Protein AF-0000000069084127 (afdb_homodimer)

Foldseek 3Di:
DPPPPPPPPPPPPPPPVAFAFPLVLCVVVVLVVLNVLCVLLVNVCVRRDQFQKEFAGEHPQQLVPDDPVVNVVLNVDSVQSNLQRQLRMARDADFPVNDDAQDWGQTSNNQFTWGKHWAWADLDPPTDGTFIDTLQWTQPDTFSDHSRYGYTYTHHRCPDGAAQFAPLVVLVVDPQNPLVNLLCVLLVCVVVRRVDALKEFAGEGPQQVVPDPPPPSVVSSVDNVSSNLQRQQRIFGGAQWPVNQEFPDLPDWPSGWHWTATSSGDIWTWTADPVGFIAIPVPKTFDATRRHYNRYTYTYIHHRDRDDPDD/DPPPPPPPPPPPPPPPVAFAFPLVLCVVVVLVVLNVLCVLLVNVCVRRDQFQKEFAGEHPQQLVPDDPVVNVVLNVDSVQSNLQRQLRMARDADFPVNDDAQDWGQTSNNQFTWGKHWAWADLDPPTDGTFIDTLQWTQPDTFSDHSRYGYTYTHHRCPDGAAQFAPLVVLVVDPQNPLVNLLCVLLVCVVVRRVDALKEFAGEGPVQVVPDPPPPSVVSSVDNVSSNLQRQQRIFGGAQWPVNQEFPDQVDWPSGWHWTATSSGDIWTWHADPVGFIAIPVPKTFDATRRHYNRYTYTYIHHRDRDDPDD

Sequence (622 aa):
MRWVYAIFALVFSAASAQQGTIVDVAKRLGATTLLQLVEDAGLTNVLSSKGPFTVFAPTNDAFAALPADIIQKLKSDKKLLTSVLLAHVVNKTTSSKKFKDDELLASMNTDAKIRINIYLPRYVRPIPPPTVTANGCKVSMADQVATNGVVHVISKVMYPLPLKDNVVEVVHNTSSLSTLYKAIMATGVSDIIADGGPFTLLAPPDDAFSKLPPGTLDSILKNKTAAERVVTYHLIGGSKYKEALLPYNTSHPGIHDTFLPTLEGGQLVFSVETDGSLVIGRKYKVVKTDLTVGNGVIHTLDSVMIPPPFPMRWVYAIFALVFSAASAQQGTIVDVAKRLGATTLLQLVEDAGLTNVLSSKGPFTVFAPTNDAFAALPADIIQKLKSDKKLLTSVLLAHVVNKTTSSKKFKDDELLASMNTDAKIRINIYLPRYVRPIPPPTVTANGCKVSMADQVATNGVVHVISKVMYPLPLKDNVVEVVHNTSSLSTLYKAIMATGVSDIIADGGPFTLLAPPDDAFSKLPPGTLDSILKNKTAAERVVTYHLIGGSKYKEALLPYNTSHPGIHDTFLPTLEGGQLVFSVETDGSLVIGRKYKVVKTDLTVGNGVIHTLDSVMIPPPFP

Radius of gyration: 27.73 Å; Cα contacts (8 Å, |Δi|>4): 1293; chains: 2; bounding box: 60×66×121 Å

InterPro domains:
  IPR000782 FAS1 domain [PF02469] (31-160)
  IPR000782 FAS1 domain [PF02469] (176-307)
  IPR000782 FAS1 domain [PS50213] (18-158)
  IPR000782 FAS1 domain [PS50213] (164-305)
  IPR000782 FAS1 domain [SM00554] (54-161)
  IPR000782 FAS1 domain [SM00554] (200-308)
  IPR036378 FAS1 domain superfamily [G3DSA:2.30.180.10] (11-160)
  IPR036378 FAS1 domain superfamily [G3DSA:2.30.180.10] (162-308)
  IPR036378 FAS1 domain superfamily [SSF82153] (17-161)
  IPR036378 FAS1 domain superfamily [SSF82153] (163-308)
  IPR050904 Cell adhesion and biosynthesis-related protein [PTHR10900] (14-309)

pLDDT: mean 88.59, std 15.81, range [26.67, 98.75]

Solvent-accessible surface area (backbone atoms only — not comparable to full-atom values): 32919 Å² total; per-residue (Å²): 136,85,80,77,80,79,79,76,76,76,75,74,72,71,74,70,75,75,54,41,37,47,58,50,46,37,57,75,70,56,24,56,58,53,53,52,50,33,50,74,48,68,42,52,65,66,55,62,40,74,65,42,24,20,34,53,41,35,36,48,65,18,60,68,68,47,55,68,69,55,53,51,46,42,72,71,32,51,70,57,34,39,46,48,56,29,42,32,26,25,82,40,66,68,51,72,88,70,62,45,65,70,36,73,41,66,21,66,23,84,73,22,60,37,36,26,36,64,39,68,68,53,60,48,83,78,69,61,81,60,50,41,24,49,60,56,21,43,51,75,41,70,63,44,64,22,66,22,27,33,33,30,32,18,61,34,57,73,66,77,73,40,41,70,46,26,62,56,55,47,32,63,73,32,79,58,22,49,57,48,37,54,32,40,59,35,32,74,46,45,62,58,59,42,76,35,67,39,25,19,36,54,41,30,34,42,71,20,60,68,70,47,60,89,61,49,64,59,52,28,56,74,28,41,69,50,14,36,41,36,51,25,52,29,27,26,77,39,64,61,30,57,73,63,44,45,32,84,48,71,87,46,73,78,76,29,47,26,74,46,57,22,44,37,51,54,73,43,38,22,39,60,45,96,87,64,46,44,23,39,69,86,71,37,42,56,74,44,69,53,43,44,33,50,30,25,26,38,28,31,32,63,41,68,69,74,67,76,78,78,131,135,84,78,76,77,77,77,75,75,75,74,72,70,72,72,69,76,73,54,42,36,47,59,50,45,37,57,74,69,56,23,55,57,51,53,52,51,33,51,75,48,67,41,53,65,66,55,62,39,73,66,42,24,21,33,54,40,34,36,49,65,18,60,68,68,48,55,67,70,56,51,50,46,42,72,71,31,52,69,57,35,37,45,48,56,30,43,32,26,25,82,40,66,68,52,72,88,69,61,46,65,70,35,73,40,65,21,66,22,86,74,23,60,37,38,28,37,63,40,68,69,53,59,48,81,76,69,64,81,59,50,41,25,49,60,57,22,42,51,76,42,71,62,44,66,22,67,21,26,31,34,29,33,18,61,34,57,74,66,76,73,41,42,71,48,26,62,54,55,49,33,64,72,31,78,58,22,49,56,47,36,52,32,39,60,35,32,74,46,47,63,57,58,44,75,36,66,37,26,20,36,54,42,32,33,42,71,20,58,69,69,47,60,90,62,49,64,58,52,28,55,73,27,41,68,51,16,35,40,36,51,26,52,29,26,26,76,39,63,62,31,57,73,65,44,44,32,84,47,71,87,46,73,78,77,29,47,26,75,46,56,21,44,37,51,54,74,43,40,22,39,60,46,95,89,65,46,44,22,39,69,85,70,37,40,56,74,44,69,53,44,44,31,48,31,25,28,38,28,32,31,62,40,66,66,76,68,76,77,80,132

Secondary structure (DSSP, 8-state):
---------------------HHHHHHHTT-HHHHHHHHHHT-HHHHHSS--EEEEEE-HHHHHTS-HHHHHHHHH-HHHHHHHHHTTEESS---GGG--TTEEEEBSSTT-EEEEEEEPPSS-SSPPPPEEEETTEEEEEEEEEETTEEEEEESS---SPPPSS-HHHHHHH-GGGHHHHHHHHHHT-HHHHHHS--EEEEE--HHHHHTSPTTHHHHHHH-HHHHHHHHHHTEEES---HHHHS-S-TTSTTTTPEEEEBSSSPEEEEEE-TTS-EEETTTEEEEEEEEEETTEEEEEESS--PPPPP-/---------------------HHHHHHHTT-HHHHHHHHHHT-HHHHHSS--EEEEEE-HHHHHTS-HHHHHHHHH-HHHHHHHHHTTEESS---GGG--TTEEEEBSSTT-EEEEEEEPPSS-SSPPPPEEEETTEEEEEEEEEETTEEEEEESS---SPPPSS-HHHHHHH-GGGHHHHHHHHHHT-HHHHHHS--EEEEE--HHHHHTSPTTHHHHHHH-HHHHHHHHHHTEEES---HHHHS-S-TTSTTTTPEEEEBSSSPEEEEEE-TTS-EEETTTEEEEEEEEEETTEEEEEESS--PPPPP-

Structure (mmCIF, N/CA/C/O backbone):
data_AF-0000000069084127-model_v1
#
loop_
_entity.id
_entity.type
_entity.pdbx_description
1 polymer 'FAS1 domain-containing protein'
#
loop_
_atom_site.group_PDB
_atom_site.id
_atom_site.type_symbol
_atom_site.label_atom_id
_atom_site.label_alt_id
_atom_site.label_comp_id
_atom_site.label_asym_id
_atom_site.label_entity_id
_atom_site.label_seq_id
_atom_site.pdbx_PDB_ins_code
_atom_site.Cartn_x
_atom_site.Cartn_y
_atom_site.Cartn_z
_atom_site.occupancy
_atom_site.B_iso_or_equiv
_atom_site.auth_seq_id
_atom_site.auth_comp_id
_atom_site.auth_asym_id
_atom_site.auth_atom_id
_atom_site.pdbx_PDB_model_num
ATOM 1 N N . MET A 1 1 ? -32.125 32.938 -57.906 1 26.7 1 MET A N 1
ATOM 2 C CA . MET A 1 1 ? -31.844 31.516 -57.844 1 26.7 1 MET A CA 1
ATOM 3 C C . MET A 1 1 ? -31.406 31.141 -56.438 1 26.7 1 MET A C 1
ATOM 5 O O . MET A 1 1 ? -30.297 31.484 -56 1 26.7 1 MET A O 1
ATOM 9 N N . ARG A 1 2 ? -32.375 31.078 -55.438 1 36.56 2 ARG A N 1
ATOM 10 C CA . ARG A 1 2 ? -32.344 30.812 -54 1 36.56 2 ARG A CA 1
ATOM 11 C C . ARG A 1 2 ? -31.812 29.422 -53.719 1 36.56 2 ARG A C 1
ATOM 13 O O . ARG A 1 2 ? -32.375 28.422 -54.188 1 36.56 2 ARG A O 1
ATOM 20 N N . TRP A 1 3 ? -30.469 29.25 -53.531 1 34.53 3 TRP A N 1
ATOM 21 C CA . TRP A 1 3 ? -29.797 28 -53.25 1 34.53 3 TRP A CA 1
ATOM 22 C C . TRP A 1 3 ? -30.328 27.359 -51.969 1 34.53 3 TRP A C 1
ATOM 24 O O . TRP A 1 3 ? -30.297 27.984 -50.906 1 34.53 3 TRP A O 1
ATOM 34 N N . VAL A 1 4 ? -31.312 26.5 -52.031 1 36.41 4 VAL A N 1
ATOM 35 C CA . VAL A 1 4 ? -31.859 25.672 -50.938 1 36.41 4 VAL A CA 1
ATOM 36 C C . VAL A 1 4 ? -30.781 24.703 -50.438 1 36.41 4 VAL A C 1
ATOM 38 O O . VAL A 1 4 ? -30.25 23.906 -51.219 1 36.41 4 VAL A O 1
ATOM 41 N N . TYR A 1 5 ? -29.953 25.094 -49.438 1 34.16 5 TYR A N 1
ATOM 42 C CA . TYR A 1 5 ? -29.031 24.203 -48.75 1 34.16 5 TYR A CA 1
ATOM 43 C C . TYR A 1 5 ? -29.797 23.062 -48.062 1 34.16 5 TYR A C 1
ATOM 45 O O . TYR A 1 5 ? -30.672 23.312 -47.219 1 34.16 5 TYR A O 1
ATOM 53 N N . ALA A 1 6 ? -29.969 21.891 -48.719 1 35.38 6 ALA A N 1
ATOM 54 C CA . ALA A 1 6 ? -30.469 20.656 -48.125 1 35.38 6 ALA A CA 1
ATOM 55 C C . ALA A 1 6 ? -29.562 20.188 -46.969 1 35.38 6 ALA A C 1
ATOM 57 O O . ALA A 1 6 ? -28.391 19.906 -47.188 1 35.38 6 ALA A O 1
ATOM 58 N N . ILE A 1 7 ? -29.844 20.578 -45.75 1 36.47 7 ILE A N 1
ATOM 59 C CA . ILE A 1 7 ? -29.172 20.047 -44.562 1 36.47 7 ILE A CA 1
ATOM 60 C C . ILE A 1 7 ? -29.5 18.562 -44.438 1 36.47 7 ILE A C 1
ATOM 62 O O . ILE A 1 7 ? -30.656 18.188 -44.25 1 36.47 7 ILE A O 1
ATOM 66 N N . PHE A 1 8 ? -28.719 17.641 -45.125 1 33.16 8 PHE A N 1
ATOM 67 C CA . PHE A 1 8 ? -28.812 16.219 -44.875 1 33.16 8 PHE A CA 1
ATOM 68 C C . PHE A 1 8 ? -28.453 15.883 -43.438 1 33.16 8 PHE A C 1
ATOM 70 O O . PHE A 1 8 ? -27.328 16.141 -43 1 33.16 8 PHE A O 1
ATOM 77 N N . ALA A 1 9 ? -29.5 15.789 -42.562 1 32.88 9 ALA A N 1
ATOM 78 C CA . ALA A 1 9 ? -29.359 15.242 -41.219 1 32.88 9 ALA A CA 1
ATOM 79 C C . ALA A 1 9 ? -28.859 13.797 -41.281 1 32.88 9 ALA A C 1
ATOM 81 O O . ALA A 1 9 ? -29.594 12.898 -41.688 1 32.88 9 ALA A O 1
ATOM 82 N N . LEU A 1 10 ? -27.578 13.57 -41.531 1 33.12 10 LEU A N 1
ATOM 83 C CA . LEU A 1 10 ? -27.078 12.227 -41.312 1 33.12 10 LEU A CA 1
ATOM 84 C C . LEU A 1 10 ? -27.328 11.781 -39.875 1 33.12 10 LEU A C 1
ATOM 86 O O . LEU A 1 10 ? -26.797 12.375 -38.938 1 33.12 10 LEU A O 1
ATOM 90 N N . VAL A 1 11 ? -28.516 11.203 -39.625 1 33.91 11 VAL A N 1
ATOM 91 C CA . VAL A 1 11 ? -28.797 10.461 -38.406 1 33.91 11 VAL A CA 1
ATOM 92 C C . VAL A 1 11 ? -27.766 9.336 -38.219 1 33.91 11 VAL A C 1
ATOM 94 O O . VAL A 1 11 ? -27.734 8.391 -39.031 1 33.91 11 VAL A O 1
ATOM 97 N N . PHE A 1 12 ? -26.562 9.648 -37.844 1 32.12 12 PHE A N 1
ATOM 98 C CA . PHE A 1 12 ? -25.688 8.602 -37.312 1 32.12 12 PHE A CA 1
ATOM 99 C C . PHE A 1 12 ? -26.391 7.805 -36.219 1 32.12 12 PHE A C 1
ATOM 101 O O . PHE A 1 12 ? -26.672 8.336 -35.156 1 32.12 12 PHE A O 1
ATOM 108 N N . SER A 1 13 ? -27.328 6.875 -36.625 1 31.62 13 SER A N 1
ATOM 109 C CA . SER A 1 13 ? -27.719 5.898 -35.594 1 31.62 13 SER A CA 1
ATOM 110 C C . SER A 1 13 ? -26.516 5.309 -34.906 1 31.62 13 SER A C 1
ATOM 112 O O . SER A 1 13 ? -25.656 4.676 -35.531 1 31.62 13 SER A O 1
ATOM 114 N N . ALA A 1 14 ? -26.016 5.875 -33.969 1 33.28 14 ALA A N 1
ATOM 115 C CA . ALA A 1 14 ? -25.141 5.152 -33.031 1 33.28 14 ALA A CA 1
ATOM 116 C C . ALA A 1 14 ? -25.688 3.758 -32.75 1 33.28 14 ALA A C 1
ATOM 118 O O . ALA A 1 14 ? -26.781 3.617 -32.188 1 33.28 14 ALA A O 1
ATOM 119 N N . ALA A 1 15 ? -25.641 2.795 -33.656 1 34.72 15 ALA A N 1
ATOM 120 C CA . ALA A 1 15 ? -25.875 1.412 -33.25 1 34.72 15 ALA A CA 1
ATOM 121 C C . ALA A 1 15 ? -25.406 1.175 -31.812 1 34.72 15 ALA A C 1
ATOM 123 O O . ALA A 1 15 ? -24.203 1.302 -31.516 1 34.72 15 ALA A O 1
ATOM 124 N N . SER A 1 16 ? -26.078 1.531 -30.891 1 39.19 16 SER A N 1
ATOM 125 C CA . SER A 1 16 ? -25.828 1.085 -29.516 1 39.19 16 SER A CA 1
ATOM 126 C C . SER A 1 16 ? -25.359 -0.366 -29.484 1 39.19 16 SER A C 1
ATOM 128 O O . SER A 1 16 ? -26.109 -1.276 -29.844 1 39.19 16 SER A O 1
ATOM 130 N N . ALA A 1 17 ? -24.422 -0.821 -30.172 1 41.22 17 ALA A N 1
ATOM 131 C CA . ALA A 1 17 ? -23.953 -2.193 -29.984 1 41.22 17 ALA A CA 1
ATOM 132 C C . ALA A 1 17 ? -24.406 -2.748 -28.641 1 41.22 17 ALA A C 1
ATOM 134 O O . ALA A 1 17 ? -23.984 -2.27 -27.594 1 41.22 17 ALA A O 1
ATOM 135 N N . GLN A 1 18 ? -25.609 -3.113 -28.422 1 49.97 18 GLN A N 1
ATOM 136 C CA . GLN A 1 18 ? -26.266 -3.689 -27.25 1 49.97 18 GLN A CA 1
ATOM 137 C C . GLN A 1 18 ? -25.297 -4.574 -26.469 1 49.97 18 GLN A C 1
ATOM 139 O O . GLN A 1 18 ? -24.828 -5.594 -26.969 1 49.97 18 GLN A O 1
ATOM 144 N N . GLN A 1 19 ? -24.516 -4.145 -25.578 1 69.75 19 GLN A N 1
ATOM 145 C CA . GLN A 1 19 ? -23.641 -4.859 -24.656 1 69.75 19 GLN A CA 1
ATOM 146 C C . GLN A 1 19 ? -24.312 -6.105 -24.094 1 69.75 19 GLN A C 1
ATOM 148 O O . GLN A 1 19 ? -25.484 -6.051 -23.688 1 69.75 19 GLN A O 1
ATOM 153 N N . GLY A 1 20 ? -24.203 -7.355 -24.719 1 87.38 20 GLY A N 1
ATOM 154 C CA . GLY A 1 20 ? -24.703 -8.633 -24.219 1 87.38 20 GLY A CA 1
ATOM 155 C C . GLY A 1 20 ? -24.266 -8.93 -22.797 1 87.38 20 GLY A C 1
ATOM 156 O O . GLY A 1 20 ? -23.641 -8.094 -22.141 1 87.38 20 GLY A O 1
ATOM 157 N N . THR A 1 21 ? -24.859 -10 -22.25 1 92.06 21 THR A N 1
ATOM 158 C CA . THR A 1 21 ? -24.547 -10.445 -20.891 1 92.06 21 THR A CA 1
ATOM 159 C C . THR A 1 21 ? -23.078 -10.828 -20.781 1 92.06 21 THR A C 1
ATOM 161 O O . THR A 1 21 ? -22.344 -10.805 -21.781 1 92.06 21 THR A O 1
ATOM 164 N N . ILE A 1 22 ? -22.688 -11.195 -19.609 1 94.75 22 ILE A N 1
ATOM 165 C CA . ILE A 1 22 ? -21.312 -11.641 -19.359 1 94.75 22 ILE A CA 1
ATOM 166 C C . ILE A 1 22 ? -20.984 -12.828 -20.25 1 94.75 22 ILE A C 1
ATOM 168 O O . ILE A 1 22 ? -19.875 -12.922 -20.781 1 94.75 22 ILE A O 1
ATOM 172 N N . VAL A 1 23 ? -21.922 -13.719 -20.453 1 93.44 23 VAL A N 1
ATOM 173 C CA . VAL A 1 23 ? -21.719 -14.891 -21.297 1 93.44 23 VAL A CA 1
ATOM 174 C C . VAL A 1 23 ? -21.469 -14.453 -22.734 1 93.44 23 VAL A C 1
ATOM 176 O O . VAL A 1 23 ? -20.562 -14.977 -23.406 1 93.44 23 VAL A O 1
ATOM 179 N N . ASP A 1 24 ? -22.172 -13.461 -23.203 1 93.06 24 ASP A N 1
ATOM 180 C CA . ASP A 1 24 ? -22.016 -12.938 -24.562 1 93.06 24 ASP A CA 1
ATOM 181 C C . ASP A 1 24 ? -20.641 -12.297 -24.734 1 93.06 24 ASP A C 1
ATOM 183 O O . ASP A 1 24 ? -19.984 -12.5 -25.766 1 93.06 24 ASP A O 1
ATOM 187 N N . VAL A 1 25 ? -20.312 -11.57 -23.703 1 94.62 25 VAL A N 1
ATOM 188 C CA . VAL A 1 25 ? -19.016 -10.906 -23.75 1 94.62 25 VAL A CA 1
ATOM 189 C C . VAL A 1 25 ? -17.891 -11.953 -23.75 1 94.62 25 VAL A C 1
ATOM 191 O O . VAL A 1 25 ? -16.938 -11.836 -24.516 1 94.62 25 VAL A O 1
ATOM 194 N N . ALA A 1 26 ? -18.016 -12.953 -22.922 1 94.25 26 ALA A N 1
ATOM 195 C CA . ALA A 1 26 ? -17.031 -14.023 -22.875 1 94.25 26 ALA A CA 1
ATOM 196 C C . ALA A 1 26 ? -16.906 -14.727 -24.219 1 94.25 26 ALA A C 1
ATOM 198 O O . ALA A 1 26 ? -15.805 -15.062 -24.656 1 94.25 26 ALA A O 1
ATOM 199 N N . LYS A 1 27 ? -17.984 -14.93 -24.906 1 92.19 27 LYS A N 1
ATOM 200 C CA . LYS A 1 27 ? -17.984 -15.531 -26.234 1 92.19 27 LYS A CA 1
ATOM 201 C C . LYS A 1 27 ? -17.234 -14.664 -27.234 1 92.19 27 LYS A C 1
ATOM 203 O O . LYS A 1 27 ? -16.406 -15.156 -28 1 92.19 27 LYS A O 1
ATOM 208 N N . ARG A 1 28 ? -17.531 -13.398 -27.141 1 93.5 28 ARG A N 1
ATOM 209 C CA . ARG A 1 28 ? -16.922 -12.445 -28.062 1 93.5 28 ARG A CA 1
ATOM 210 C C . ARG A 1 28 ? -15.406 -12.391 -27.844 1 93.5 28 ARG A C 1
ATOM 212 O O . ARG A 1 28 ? -14.648 -12.234 -28.812 1 93.5 28 ARG A O 1
ATOM 219 N N . LEU A 1 29 ? -15.023 -12.633 -26.625 1 93.56 29 LEU A N 1
ATOM 220 C CA . LEU A 1 29 ? -13.609 -12.539 -26.266 1 93.56 29 LEU A CA 1
ATOM 221 C C . LEU A 1 29 ? -12.891 -13.852 -26.562 1 93.56 29 LEU A C 1
ATOM 223 O O . LEU A 1 29 ? -11.672 -13.945 -26.391 1 93.56 29 LEU A O 1
ATOM 227 N N . GLY A 1 30 ? -13.648 -14.852 -26.969 1 91.38 30 GLY A N 1
ATOM 228 C CA . GLY A 1 30 ? -13.047 -16.141 -27.297 1 91.38 30 GLY A CA 1
ATOM 229 C C . GLY A 1 30 ? -12.727 -16.969 -26.078 1 91.38 30 GLY A C 1
ATOM 230 O O . GLY A 1 30 ? -11.844 -17.844 -26.125 1 91.38 30 GLY A O 1
ATOM 231 N N . ALA A 1 31 ? -13.344 -16.688 -24.984 1 93.38 31 ALA A N 1
ATOM 232 C CA . ALA A 1 31 ? -13.109 -17.453 -23.766 1 93.38 31 ALA A CA 1
ATOM 233 C C . ALA A 1 31 ? -13.859 -18.781 -23.781 1 93.38 31 ALA A C 1
ATOM 235 O O . ALA A 1 31 ? -14.633 -19.062 -22.859 1 93.38 31 ALA A O 1
ATOM 236 N N . THR A 1 32 ? -13.602 -19.641 -24.703 1 94.75 32 THR A N 1
ATOM 237 C CA . THR A 1 32 ? -14.367 -20.859 -24.953 1 94.75 32 THR A CA 1
ATOM 238 C C . THR A 1 32 ? -14.156 -21.875 -23.844 1 94.75 32 THR A C 1
ATOM 240 O O . THR A 1 32 ? -15.102 -22.562 -23.438 1 94.75 32 THR A O 1
ATOM 243 N N . THR A 1 33 ? -12.969 -22 -23.422 1 94.81 33 THR A N 1
ATOM 244 C CA . THR A 1 33 ? -12.695 -22.938 -22.344 1 94.81 33 THR A CA 1
ATOM 245 C C . THR A 1 33 ? -13.461 -22.547 -21.078 1 94.81 33 THR A C 1
ATOM 247 O O . THR A 1 33 ? -14.07 -23.391 -20.422 1 94.81 33 THR A O 1
ATOM 250 N N . LEU A 1 34 ? -13.422 -21.25 -20.781 1 95 34 LEU A N 1
ATOM 251 C CA . LEU A 1 34 ? -14.156 -20.75 -19.625 1 95 34 LEU A CA 1
ATOM 252 C C . LEU A 1 34 ? -15.641 -21.078 -19.75 1 95 34 LEU A C 1
ATOM 254 O O . LEU A 1 34 ? -16.25 -21.578 -18.812 1 95 34 LEU A O 1
ATOM 258 N N . LEU A 1 35 ? -16.234 -20.812 -20.891 1 94.69 35 LEU A N 1
ATOM 259 C CA . LEU A 1 35 ? -17.656 -21.047 -21.125 1 94.69 35 LEU A CA 1
ATOM 260 C C . LEU A 1 35 ? -18 -22.516 -21 1 94.69 35 LEU A C 1
ATOM 262 O O . LEU A 1 35 ? -19.031 -22.875 -20.438 1 94.69 35 LEU A O 1
ATOM 266 N N . GLN A 1 36 ? -17.156 -23.391 -21.516 1 94.69 36 GLN A N 1
ATOM 267 C CA . GLN A 1 36 ? -17.375 -24.828 -21.391 1 94.69 36 GLN A CA 1
ATOM 268 C C . GLN A 1 36 ? -17.344 -25.266 -19.938 1 94.69 36 GLN A C 1
ATOM 270 O O . GLN A 1 36 ? -18.188 -26.062 -19.5 1 94.69 36 GLN A O 1
ATOM 275 N N . LEU A 1 37 ? -16.406 -24.734 -19.203 1 94.25 37 LEU A N 1
ATOM 276 C CA . LEU A 1 37 ? -16.281 -25.109 -17.797 1 94.25 37 LEU A CA 1
ATOM 277 C C . LEU A 1 37 ? -17.453 -24.578 -16.984 1 94.25 37 LEU A C 1
ATOM 279 O O . LEU A 1 37 ? -17.906 -25.234 -16.047 1 94.25 37 LEU A O 1
ATOM 283 N N . VAL A 1 38 ? -17.906 -23.438 -17.328 1 94.94 38 VAL A N 1
ATOM 284 C CA . VAL A 1 38 ? -19.094 -22.875 -16.703 1 94.94 38 VAL A CA 1
ATOM 285 C C . VAL A 1 38 ? -20.297 -23.781 -16.938 1 94.94 38 VAL A C 1
ATOM 287 O O . VAL A 1 38 ? -21.062 -24.047 -16.016 1 94.94 38 VAL A O 1
ATOM 290 N N . GLU A 1 39 ? -20.453 -24.203 -18.125 1 94.31 39 GLU A N 1
ATOM 291 C CA . GLU A 1 39 ? -21.516 -25.141 -18.453 1 94.31 39 GLU A CA 1
ATOM 292 C C . GLU A 1 39 ? -21.359 -26.453 -17.688 1 94.31 39 GLU A C 1
ATOM 294 O O . GLU A 1 39 ? -22.328 -26.953 -17.125 1 94.31 39 GLU A O 1
ATOM 299 N N . ASP A 1 40 ? -20.141 -26.984 -17.672 1 94.69 40 ASP A N 1
ATOM 300 C CA . ASP A 1 40 ? -19.859 -28.234 -16.969 1 94.69 40 ASP A CA 1
ATOM 301 C C . ASP A 1 40 ? -20.203 -28.125 -15.477 1 94.69 40 ASP A C 1
ATOM 303 O O . ASP A 1 40 ? -20.625 -29.094 -14.859 1 94.69 40 ASP A O 1
ATOM 307 N N . ALA A 1 41 ? -20.016 -26.922 -14.961 1 94.44 41 ALA A N 1
ATOM 308 C CA . ALA A 1 41 ? -20.25 -26.688 -13.539 1 94.44 41 ALA A CA 1
ATOM 309 C C . ALA A 1 41 ? -21.719 -26.375 -13.273 1 94.44 41 ALA A C 1
ATOM 311 O O . ALA A 1 41 ? -22.141 -26.281 -12.117 1 94.44 41 ALA A O 1
ATOM 312 N N . GLY A 1 42 ? -22.531 -26.125 -14.328 1 92.19 42 GLY A N 1
ATOM 313 C CA . GLY A 1 42 ? -23.938 -25.781 -14.172 1 92.19 42 GLY A CA 1
ATOM 314 C C . GLY A 1 42 ? -24.156 -24.328 -13.758 1 92.19 42 GLY A C 1
ATOM 315 O O . GLY A 1 42 ? -25.125 -24.016 -13.07 1 92.19 42 GLY A O 1
ATOM 316 N N . LEU A 1 43 ? -23.219 -23.484 -14.086 1 91.19 43 LEU A N 1
ATOM 317 C CA . LEU A 1 43 ? -23.266 -22.109 -13.609 1 91.19 43 LEU A CA 1
ATOM 318 C C . LEU A 1 43 ? -23.719 -21.156 -14.719 1 91.19 43 LEU A C 1
ATOM 320 O O . LEU A 1 43 ? -23.703 -19.938 -14.539 1 91.19 43 LEU A O 1
ATOM 324 N N . THR A 1 44 ? -24.109 -21.641 -15.859 1 90.25 44 THR A N 1
ATOM 325 C CA . THR A 1 44 ? -24.5 -20.797 -16.984 1 90.25 44 THR A CA 1
ATOM 326 C C . THR A 1 44 ? -25.641 -19.859 -16.594 1 90.25 44 THR A C 1
ATOM 328 O O . THR A 1 44 ? -25.625 -18.672 -16.938 1 90.25 44 THR A O 1
ATOM 331 N N . ASN A 1 45 ? -26.547 -20.328 -15.836 1 89 45 ASN A N 1
ATOM 332 C CA . ASN A 1 45 ? -27.688 -19.516 -15.43 1 89 45 ASN A CA 1
ATOM 333 C C . ASN A 1 45 ? -27.266 -18.406 -14.477 1 89 45 ASN A C 1
ATOM 335 O O . ASN A 1 45 ? -27.859 -17.312 -14.5 1 89 45 ASN A O 1
ATOM 339 N N . VAL A 1 46 ? -26.312 -18.703 -13.688 1 87 46 VAL A N 1
ATOM 340 C CA . VAL A 1 46 ? -25.844 -17.703 -12.742 1 87 46 VAL A CA 1
ATOM 341 C C . VAL A 1 46 ? -25.25 -16.516 -13.5 1 87 46 VAL A C 1
ATOM 343 O O . VAL A 1 46 ? -25.625 -15.375 -13.266 1 87 46 VAL A O 1
ATOM 346 N N . LEU A 1 47 ? -24.406 -16.734 -14.469 1 88.44 47 LEU A N 1
ATOM 347 C CA . LEU A 1 47 ? -23.688 -15.688 -15.172 1 88.44 47 LEU A CA 1
ATOM 348 C C . LEU A 1 47 ? -24.578 -15 -16.203 1 88.44 47 LEU A C 1
ATOM 350 O O . LEU A 1 47 ? -24.25 -13.93 -16.703 1 88.44 47 LEU A O 1
ATOM 354 N N . SER A 1 48 ? -25.719 -15.586 -16.516 1 87.75 48 SER A N 1
ATOM 355 C CA . SER A 1 48 ? -26.656 -14.992 -17.453 1 87.75 48 SER A CA 1
ATOM 356 C C . SER A 1 48 ? -27.75 -14.227 -16.719 1 87.75 48 SER A C 1
ATOM 358 O O . SER A 1 48 ? -28.594 -13.57 -17.344 1 87.75 48 SER A O 1
ATOM 360 N N . SER A 1 49 ? -27.75 -14.281 -15.414 1 89.56 49 SER A N 1
ATOM 361 C CA . SER A 1 49 ? -28.766 -13.586 -14.633 1 89.56 49 SER A CA 1
ATOM 362 C C . SER A 1 49 ? -28.5 -12.086 -14.578 1 89.56 49 SER A C 1
ATOM 364 O O . SER A 1 49 ? -27.562 -11.594 -15.211 1 89.56 49 SER A O 1
ATOM 366 N N . LYS A 1 50 ? -29.344 -11.195 -13.992 1 88.75 50 LYS A N 1
ATOM 367 C CA . LYS A 1 50 ? -29.375 -9.742 -14.047 1 88.75 50 LYS A CA 1
ATOM 368 C C . LYS A 1 50 ? -28.125 -9.133 -13.422 1 88.75 50 LYS A C 1
ATOM 370 O O . LYS A 1 50 ? -27.672 -8.062 -13.828 1 88.75 50 LYS A O 1
ATOM 375 N N . GLY A 1 51 ? -27.438 -9.859 -12.648 1 87 51 GLY A N 1
ATOM 376 C CA . GLY A 1 51 ? -26.297 -9.305 -11.961 1 87 51 GLY A CA 1
ATOM 377 C C . GLY A 1 51 ? -26.656 -8.25 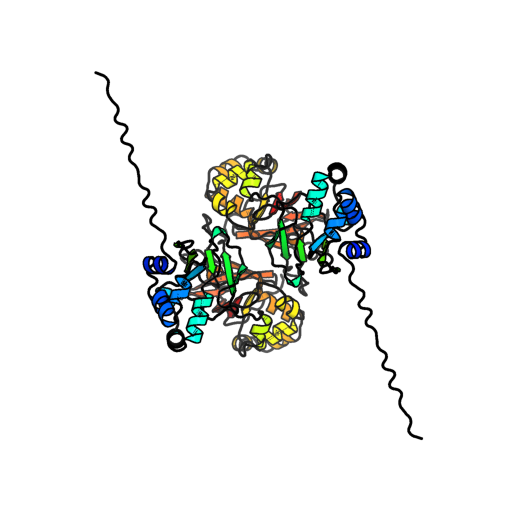-10.938 1 87 51 GLY A C 1
ATOM 378 O O . GLY A 1 51 ? -27.688 -8.352 -10.273 1 87 51 GLY A O 1
ATOM 379 N N . PRO A 1 52 ? -25.641 -7.211 -10.789 1 95.38 52 PRO A N 1
ATOM 380 C CA . PRO A 1 52 ? -24.406 -6.992 -11.555 1 95.38 52 PRO A CA 1
ATOM 381 C C . PRO A 1 52 ? -23.266 -7.879 -11.086 1 95.38 52 PRO A C 1
ATOM 383 O O . PRO A 1 52 ? -23.203 -8.258 -9.914 1 95.38 52 PRO A O 1
ATOM 386 N N . PHE A 1 53 ? -22.312 -8.312 -11.977 1 96.5 53 PHE A N 1
ATOM 387 C CA . PHE A 1 53 ? -21.156 -9.156 -11.688 1 96.5 53 PHE A CA 1
ATOM 388 C C . PHE A 1 53 ? -19.875 -8.516 -12.188 1 96.5 53 PHE A C 1
ATOM 390 O O . PHE A 1 53 ? -19.906 -7.676 -13.086 1 96.5 53 PHE A O 1
ATOM 397 N N . THR A 1 54 ? -18.859 -8.812 -11.562 1 98 54 THR A N 1
ATOM 398 C CA . THR A 1 54 ? -17.5 -8.664 -12.102 1 98 54 THR A CA 1
ATOM 399 C C . THR A 1 54 ? -16.844 -10.031 -12.273 1 98 54 THR A C 1
ATOM 401 O O . THR A 1 54 ? -16.703 -10.789 -11.312 1 98 54 THR A O 1
ATOM 404 N N . VAL A 1 55 ? -16.531 -10.352 -13.469 1 97.88 55 VAL A N 1
ATOM 405 C CA . VAL A 1 55 ? -15.938 -11.656 -13.75 1 97.88 55 VAL A CA 1
ATOM 406 C C . VAL A 1 55 ? -14.477 -11.469 -14.164 1 97.88 55 VAL A C 1
ATOM 408 O O . VAL A 1 55 ? -14.18 -10.695 -15.078 1 97.88 55 VAL A O 1
ATOM 411 N N . PHE A 1 56 ? -13.617 -12.102 -13.461 1 98.38 56 PHE A N 1
ATOM 412 C CA . PHE A 1 56 ? -12.227 -12.227 -13.898 1 98.38 56 PHE A CA 1
ATOM 413 C C . PHE A 1 56 ? -12.039 -13.469 -14.758 1 98.38 56 PHE A C 1
ATOM 415 O O . PHE A 1 56 ? -11.93 -14.578 -14.234 1 98.38 56 PHE A O 1
ATOM 422 N N . ALA A 1 57 ? -11.953 -13.25 -16.047 1 98.19 57 ALA A N 1
ATOM 423 C CA . ALA A 1 57 ? -12.055 -14.344 -17.016 1 98.19 57 ALA A CA 1
ATOM 424 C C . ALA A 1 57 ? -10.68 -14.75 -17.531 1 98.19 57 ALA A C 1
ATOM 426 O O . ALA A 1 57 ? -10.047 -14 -18.281 1 98.19 57 ALA A O 1
ATOM 427 N N . PRO A 1 58 ? -10.273 -15.961 -17.188 1 98 58 PRO A N 1
ATOM 428 C CA . PRO A 1 58 ? -9 -16.422 -17.75 1 98 58 PRO A CA 1
ATOM 429 C C . PRO A 1 58 ? -9.086 -16.688 -19.25 1 98 58 PRO A C 1
ATOM 431 O O . PRO A 1 58 ? -10.141 -17.078 -19.75 1 98 58 PRO A O 1
ATOM 434 N N . THR A 1 59 ? -8.047 -16.469 -19.891 1 97 59 THR A N 1
ATOM 435 C CA . THR A 1 59 ? -7.945 -16.797 -21.312 1 97 59 THR A CA 1
ATOM 436 C C . THR A 1 59 ? -7.852 -18.297 -21.516 1 97 59 THR A C 1
ATOM 438 O O . THR A 1 59 ? -7.613 -19.047 -20.562 1 97 59 THR A O 1
ATOM 441 N N . ASN A 1 60 ? -8.047 -18.703 -22.812 1 97.19 60 ASN A N 1
ATOM 442 C CA . ASN A 1 60 ? -7.832 -20.109 -23.141 1 97.19 60 ASN A CA 1
ATOM 443 C C . ASN A 1 60 ? -6.398 -20.547 -22.859 1 97.19 60 ASN A C 1
ATOM 445 O O . ASN A 1 60 ? -6.172 -21.641 -22.328 1 97.19 60 ASN A O 1
ATOM 449 N N . ASP A 1 61 ? -5.48 -19.688 -23.125 1 96.69 61 ASP A N 1
ATOM 450 C CA . ASP A 1 61 ? -4.074 -19.969 -22.859 1 96.69 61 ASP A CA 1
ATOM 451 C C . ASP A 1 61 ? -3.82 -20.141 -21.375 1 96.69 61 ASP A C 1
ATOM 453 O O . ASP A 1 61 ? -2.986 -20.969 -20.969 1 96.69 61 ASP A O 1
ATOM 457 N N . ALA A 1 62 ? -4.516 -19.375 -20.578 1 96.94 62 ALA A N 1
ATOM 458 C CA . ALA A 1 62 ? -4.387 -19.5 -19.125 1 96.94 62 ALA A CA 1
ATOM 459 C C . ALA A 1 62 ? -4.789 -20.891 -18.656 1 96.94 62 ALA A C 1
ATOM 461 O O . ALA A 1 62 ? -4.09 -21.5 -17.844 1 96.94 62 ALA A O 1
ATOM 462 N N . PHE A 1 63 ? -5.883 -21.406 -19.156 1 96.25 63 PHE A N 1
ATOM 463 C CA . PHE A 1 63 ? -6.336 -22.75 -18.797 1 96.25 63 PHE A CA 1
ATOM 464 C C . PHE A 1 63 ? -5.363 -23.812 -19.297 1 96.25 63 PHE A C 1
ATOM 466 O O . PHE A 1 63 ? -5.062 -24.766 -18.594 1 96.25 63 PHE A O 1
ATOM 473 N N . ALA A 1 64 ? -4.863 -23.594 -20.5 1 95.38 64 ALA A N 1
ATOM 474 C CA . ALA A 1 64 ? -3.951 -24.562 -21.109 1 95.38 64 ALA A CA 1
ATOM 475 C C . ALA A 1 64 ? -2.627 -24.625 -20.359 1 95.38 64 ALA A C 1
ATOM 477 O O . ALA A 1 64 ? -1.931 -25.641 -20.391 1 95.38 64 ALA A O 1
ATOM 478 N N . ALA A 1 65 ? -2.297 -23.531 -19.672 1 95.19 65 ALA A N 1
ATOM 479 C CA . ALA A 1 65 ? -1.016 -23.438 -18.984 1 95.19 65 ALA A CA 1
ATOM 480 C C . ALA A 1 65 ? -1.066 -24.172 -17.641 1 95.19 65 ALA A C 1
ATOM 482 O O . ALA A 1 65 ? -0.03 -24.391 -17.016 1 95.19 65 ALA A O 1
ATOM 483 N N . LEU A 1 66 ? -2.246 -24.594 -17.188 1 95.88 66 LEU A N 1
ATOM 484 C CA . LEU A 1 66 ? -2.348 -25.344 -15.945 1 95.88 66 LEU A CA 1
ATOM 485 C C . LEU A 1 66 ? -1.689 -26.719 -16.078 1 95.88 66 LEU A C 1
ATOM 487 O O . LEU A 1 66 ? -1.738 -27.328 -17.156 1 95.88 66 LEU A O 1
ATOM 491 N N . PRO A 1 67 ? -1.134 -27.203 -14.992 1 94.5 67 PRO A N 1
ATOM 492 C CA . PRO A 1 67 ? -0.639 -28.578 -15.023 1 94.5 67 PRO A CA 1
ATOM 493 C C . PRO A 1 67 ? -1.733 -29.594 -15.352 1 94.5 67 PRO A C 1
ATOM 495 O O . PRO A 1 67 ? -2.881 -29.422 -14.93 1 94.5 67 PRO A O 1
ATOM 498 N N . ALA A 1 68 ? -1.383 -30.656 -16.031 1 94.81 68 ALA A N 1
ATOM 499 C CA . ALA A 1 68 ? -2.33 -31.656 -16.516 1 94.81 68 ALA A CA 1
ATOM 500 C C . ALA A 1 68 ? -3.123 -32.25 -15.359 1 94.81 68 ALA A C 1
ATOM 502 O O . ALA A 1 68 ? -4.316 -32.531 -15.5 1 94.81 68 ALA A O 1
ATOM 503 N N . ASP A 1 69 ? -2.428 -32.469 -14.289 1 95.81 69 ASP A N 1
ATOM 504 C CA . ASP A 1 69 ? -3.094 -33.062 -13.133 1 95.81 69 ASP A CA 1
ATOM 505 C C . ASP A 1 69 ? -4.172 -32.125 -12.578 1 95.81 69 ASP A C 1
ATOM 507 O O . ASP A 1 69 ? -5.211 -32.594 -12.109 1 95.81 69 ASP A O 1
ATOM 511 N N . ILE A 1 70 ? -3.934 -30.844 -12.664 1 94.69 70 ILE A N 1
ATOM 512 C CA . ILE A 1 70 ? -4.902 -29.859 -12.18 1 94.69 70 ILE A CA 1
ATOM 513 C C . ILE A 1 70 ? -6.094 -29.797 -13.133 1 94.69 70 ILE A C 1
ATOM 515 O O . ILE A 1 70 ? -7.242 -29.75 -12.695 1 94.69 70 ILE A O 1
ATOM 519 N N . ILE A 1 71 ? -5.82 -29.812 -14.391 1 93.62 71 ILE A N 1
ATOM 520 C CA . ILE A 1 71 ? -6.879 -29.797 -15.391 1 93.62 71 ILE A CA 1
ATOM 521 C C . ILE A 1 71 ? -7.797 -31 -15.188 1 93.62 71 ILE A C 1
ATOM 523 O O . ILE A 1 71 ? -9.023 -30.859 -15.172 1 93.62 71 ILE A O 1
ATOM 527 N N . GLN A 1 72 ? -7.191 -32.156 -15.008 1 94.94 72 GLN A N 1
ATOM 528 C CA . GLN A 1 72 ? -7.961 -33.375 -14.789 1 94.94 72 GLN A CA 1
ATOM 529 C C . GLN A 1 72 ? -8.789 -33.312 -13.508 1 94.94 72 GLN A C 1
ATOM 531 O O . GLN A 1 72 ? -9.953 -33.719 -13.484 1 94.94 72 GLN A O 1
ATOM 536 N N . LYS A 1 73 ? -8.164 -32.75 -12.523 1 95.62 73 LYS A N 1
ATOM 537 C CA . LYS A 1 73 ? -8.859 -32.594 -11.25 1 95.62 73 LYS A CA 1
ATOM 538 C C . LYS A 1 73 ? -10.078 -31.688 -11.391 1 95.62 73 LYS A C 1
ATOM 540 O O . LYS A 1 73 ? -11.148 -31.984 -10.867 1 95.62 73 LYS A O 1
ATOM 545 N N . LEU A 1 74 ? -9.914 -30.609 -12.086 1 93.62 74 LEU A N 1
ATOM 546 C CA . LEU A 1 74 ? -11 -29.656 -12.281 1 93.62 74 LEU A CA 1
ATOM 547 C C . LEU A 1 74 ? -12.117 -30.266 -13.117 1 93.62 74 LEU A C 1
ATOM 549 O O . LEU A 1 74 ? -13.297 -30 -12.875 1 93.62 74 LEU A O 1
ATOM 553 N N . LYS A 1 75 ? -11.789 -31.109 -14.031 1 91.75 75 LYS A N 1
ATOM 554 C CA . LYS A 1 75 ? -12.781 -31.75 -14.898 1 91.75 75 LYS A CA 1
ATOM 555 C C . LYS A 1 75 ? -13.531 -32.844 -14.164 1 91.75 75 LYS A C 1
ATOM 557 O O . LYS A 1 75 ? -14.711 -33.094 -14.43 1 91.75 75 LYS A O 1
ATOM 562 N N . SER A 1 76 ? -12.828 -33.5 -13.219 1 95.31 76 SER A N 1
ATOM 563 C CA . SER A 1 76 ? -13.406 -34.656 -12.57 1 95.31 76 SER A CA 1
ATOM 564 C C . SER A 1 76 ? -14.141 -34.281 -11.289 1 95.31 76 SER A C 1
ATOM 566 O O . SER A 1 76 ? -15.016 -35.031 -10.828 1 95.31 76 SER A O 1
ATOM 568 N N . ASP A 1 77 ? -13.828 -33.219 -10.695 1 96.75 77 ASP A N 1
ATOM 569 C CA . ASP A 1 77 ? -14.406 -32.781 -9.438 1 96.75 77 ASP A CA 1
ATOM 570 C C . ASP A 1 77 ? -15.305 -31.562 -9.641 1 96.75 77 ASP A C 1
ATOM 572 O O . ASP A 1 77 ? -14.852 -30.422 -9.523 1 96.75 77 ASP A O 1
ATOM 576 N N . LYS A 1 78 ? -16.531 -31.797 -9.812 1 95.81 78 LYS A N 1
ATOM 577 C CA . LYS A 1 78 ? -17.484 -30.734 -10.125 1 95.81 78 LYS A CA 1
ATOM 578 C C . LYS A 1 78 ? -17.547 -29.703 -8.992 1 95.81 78 LYS A C 1
ATOM 580 O O . LYS A 1 78 ? -17.703 -28.516 -9.242 1 95.81 78 LYS A O 1
ATOM 585 N N . LYS A 1 79 ? -17.531 -30.172 -7.77 1 96.56 79 LYS A N 1
ATOM 586 C CA . LYS A 1 79 ? -17.547 -29.266 -6.621 1 96.56 79 LYS A CA 1
ATOM 587 C C . LYS A 1 79 ? -16.359 -28.328 -6.633 1 96.56 79 LYS A C 1
ATOM 589 O O . LYS A 1 79 ? -16.5 -27.125 -6.398 1 96.56 79 LYS A O 1
ATOM 594 N N . LEU A 1 80 ? -15.195 -28.891 -6.895 1 96.5 80 LEU A N 1
ATOM 595 C CA . LEU A 1 80 ? -13.992 -28.078 -6.98 1 96.5 80 LEU A CA 1
ATOM 596 C C . LEU A 1 80 ? -14.078 -27.094 -8.148 1 96.5 80 LEU A C 1
ATOM 598 O O . LEU A 1 80 ? -13.734 -25.922 -8.008 1 96.5 80 LEU A O 1
ATOM 602 N N . LEU A 1 81 ? -14.516 -27.594 -9.281 1 97.19 81 LEU A N 1
ATOM 603 C CA . LEU A 1 81 ? -14.664 -26.734 -10.461 1 97.19 81 LEU A CA 1
ATOM 604 C C . LEU A 1 81 ? -15.57 -25.562 -10.164 1 97.19 81 LEU A C 1
ATOM 606 O O . LEU A 1 81 ? -15.234 -24.406 -10.477 1 97.19 81 LEU A O 1
ATOM 610 N N . THR A 1 82 ? -16.688 -25.844 -9.523 1 96.75 82 THR A N 1
ATOM 611 C CA . THR A 1 82 ? -17.641 -24.812 -9.156 1 96.75 82 THR A CA 1
ATOM 612 C C . THR A 1 82 ? -17 -23.797 -8.211 1 96.75 82 THR A C 1
ATOM 614 O O . THR A 1 82 ? -17.141 -22.594 -8.398 1 96.75 82 THR A O 1
ATOM 617 N N . SER A 1 83 ? -16.281 -24.297 -7.254 1 97.12 83 SER A N 1
ATOM 618 C CA . SER A 1 83 ? -15.609 -23.453 -6.281 1 97.12 83 SER A CA 1
ATOM 619 C C . SER A 1 83 ? -14.602 -22.516 -6.957 1 97.12 83 SER A C 1
ATOM 621 O O . SER A 1 83 ? -14.547 -21.328 -6.652 1 97.12 83 SER A O 1
ATOM 623 N N . VAL A 1 84 ? -13.844 -23.078 -7.883 1 97.56 84 VAL A N 1
ATOM 624 C CA . VAL A 1 84 ? -12.82 -22.312 -8.586 1 97.56 84 VAL A CA 1
ATOM 625 C C . VAL A 1 84 ? -13.484 -21.25 -9.461 1 97.56 84 VAL A C 1
ATOM 627 O O . VAL A 1 84 ? -13.062 -20.094 -9.461 1 97.56 84 VAL A O 1
ATOM 630 N N . LEU A 1 85 ? -14.516 -21.594 -10.18 1 97.31 85 LEU A N 1
ATOM 631 C CA . LEU A 1 85 ? -15.188 -20.656 -11.07 1 97.31 85 LEU A CA 1
ATOM 632 C C . LEU A 1 85 ? -15.852 -19.531 -10.281 1 97.31 85 LEU A C 1
ATOM 634 O O . LEU A 1 85 ? -15.75 -18.359 -10.664 1 97.31 85 LEU A O 1
ATOM 638 N N . LEU A 1 86 ? -16.469 -19.875 -9.156 1 97.06 86 LEU A N 1
ATOM 639 C CA . LEU A 1 86 ? -17.125 -18.875 -8.328 1 97.06 86 LEU A CA 1
ATOM 640 C C . LEU A 1 86 ? -16.094 -17.938 -7.699 1 97.06 86 LEU A C 1
ATOM 642 O O . LEU A 1 86 ? -16.406 -16.766 -7.418 1 97.06 86 LEU A O 1
ATOM 646 N N . ALA A 1 87 ? -14.852 -18.391 -7.523 1 98.06 87 ALA A N 1
ATOM 647 C CA . ALA A 1 87 ? -13.781 -17.578 -6.965 1 98.06 87 ALA A CA 1
ATOM 648 C C . ALA A 1 87 ? -13.297 -16.531 -7.973 1 98.06 87 ALA A C 1
ATOM 650 O O . ALA A 1 87 ? -12.523 -15.641 -7.625 1 98.06 87 ALA A O 1
ATOM 651 N N . HIS A 1 88 ? -13.828 -16.625 -9.211 1 98.25 88 HIS A N 1
ATOM 652 C CA . HIS A 1 88 ? -13.461 -15.672 -10.258 1 98.25 88 HIS A CA 1
ATOM 653 C C . HIS A 1 88 ? -14.547 -14.625 -10.461 1 98.25 88 HIS A C 1
ATOM 655 O O . HIS A 1 88 ? -14.453 -13.789 -11.367 1 98.25 88 HIS A O 1
ATOM 661 N N . VAL A 1 89 ? -15.625 -14.672 -9.602 1 97.56 89 VAL A N 1
ATOM 662 C CA . VAL A 1 89 ? -16.797 -13.82 -9.828 1 97.56 89 VAL A CA 1
ATOM 663 C C . VAL A 1 89 ? -17.094 -13.016 -8.562 1 97.56 89 VAL A C 1
ATOM 665 O O . VAL A 1 89 ? -17.094 -13.555 -7.461 1 97.56 89 VAL A O 1
ATOM 668 N N . VAL A 1 90 ? -17.25 -11.773 -8.742 1 97.62 90 VAL A N 1
ATOM 669 C CA . VAL A 1 90 ? -17.688 -10.867 -7.684 1 97.62 90 VAL A CA 1
ATOM 670 C C . VAL A 1 90 ? -19.141 -10.453 -7.918 1 97.62 90 VAL A C 1
ATOM 672 O O . VAL A 1 90 ? -19.516 -10.141 -9.047 1 97.62 90 VAL A O 1
ATOM 675 N N . ASN A 1 91 ? -19.969 -10.398 -6.887 1 95.94 91 ASN A N 1
ATOM 676 C CA . ASN A 1 91 ? -21.391 -10.086 -7 1 95.94 91 ASN A CA 1
ATOM 677 C C . ASN A 1 91 ? -21.641 -8.586 -6.938 1 95.94 91 ASN A C 1
ATOM 679 O O . ASN A 1 91 ? -22.484 -8.125 -6.168 1 95.94 91 ASN A O 1
ATOM 683 N N . LYS A 1 92 ? -20.938 -7.844 -7.586 1 96.06 92 LYS A N 1
ATOM 684 C CA . LYS A 1 92 ? -21.062 -6.41 -7.836 1 96.06 92 LYS A CA 1
ATOM 685 C C . LYS A 1 92 ? -20.188 -5.973 -9.008 1 96.06 92 LYS A C 1
ATOM 687 O O . LYS A 1 92 ? -19.219 -6.656 -9.359 1 96.06 92 LYS A O 1
ATOM 692 N N . THR A 1 93 ? -20.562 -4.898 -9.578 1 95.5 93 THR A N 1
ATOM 693 C CA . THR A 1 93 ? -19.734 -4.355 -10.648 1 95.5 93 THR A CA 1
ATOM 694 C C . THR A 1 93 ? -18.578 -3.525 -10.07 1 95.5 93 THR A C 1
ATOM 696 O O . THR A 1 93 ? -18.812 -2.613 -9.273 1 95.5 93 THR A O 1
ATOM 699 N N . THR A 1 94 ? -17.438 -3.92 -10.391 1 95.75 94 THR A N 1
ATOM 700 C CA . THR A 1 94 ? -16.234 -3.162 -10.016 1 95.75 94 THR A CA 1
ATOM 701 C C . THR A 1 94 ? -15.352 -2.91 -11.227 1 95.75 94 THR A C 1
ATOM 703 O O . THR A 1 94 ? -14.68 -3.82 -11.711 1 95.75 94 THR A O 1
ATOM 706 N N . SER A 1 95 ? -15.359 -1.688 -11.695 1 95 95 SER A N 1
ATOM 707 C CA . SER A 1 95 ? -14.5 -1.312 -12.805 1 95 95 SER A CA 1
ATOM 708 C C . SER A 1 95 ? -13.055 -1.126 -12.352 1 95 95 SER A C 1
ATOM 710 O O . SER A 1 95 ? -12.789 -1.022 -11.148 1 95 95 SER A O 1
ATOM 712 N N . SER A 1 96 ? -12.172 -1.103 -13.352 1 93.31 96 SER A N 1
ATOM 713 C CA . SER A 1 96 ? -10.75 -0.961 -13.055 1 93.31 96 SER A CA 1
ATOM 714 C C . SER A 1 96 ? -10.461 0.379 -12.383 1 93.31 96 SER A C 1
ATOM 716 O O . SER A 1 96 ? -9.492 0.503 -11.625 1 93.31 96 SER A O 1
ATOM 718 N N . LYS A 1 97 ? -11.258 1.38 -12.617 1 85.5 97 LYS A N 1
ATOM 719 C CA . LYS A 1 97 ? -11.07 2.705 -12.031 1 85.5 97 LYS A CA 1
ATOM 720 C C . LYS A 1 97 ? -11.336 2.684 -10.531 1 85.5 97 LYS A C 1
ATOM 722 O O . LYS A 1 97 ? -10.883 3.57 -9.805 1 85.5 97 LYS A O 1
ATOM 727 N N . LYS A 1 98 ? -12.055 1.656 -10.133 1 87.56 98 LYS A N 1
ATOM 728 C CA . LYS A 1 98 ? -12.414 1.556 -8.719 1 87.56 98 LYS A CA 1
ATOM 729 C C . LYS A 1 98 ? -11.445 0.645 -7.973 1 87.56 98 LYS A C 1
ATOM 731 O O . LYS A 1 98 ? -11.539 0.502 -6.75 1 87.56 98 LYS A O 1
ATOM 736 N N . PHE A 1 99 ? -10.5 0.056 -8.695 1 91 99 PHE A N 1
ATOM 737 C CA . PHE A 1 99 ? -9.531 -0.825 -8.055 1 91 99 PHE A CA 1
ATOM 738 C C . PHE A 1 99 ? -8.617 -0.037 -7.133 1 91 99 PHE A C 1
ATOM 740 O O . PHE A 1 99 ? -8.188 1.069 -7.469 1 91 99 PHE A O 1
ATOM 747 N N . LYS A 1 100 ? -8.422 -0.626 -6.004 1 83.88 100 LYS A N 1
ATOM 748 C CA . LYS A 1 100 ? -7.43 -0.106 -5.07 1 83.88 100 LYS A CA 1
ATOM 749 C C . LYS A 1 100 ? -6.363 -1.155 -4.758 1 83.88 100 LYS A C 1
ATOM 751 O O . LYS A 1 100 ? -6.676 -2.34 -4.617 1 83.88 100 LYS A O 1
ATOM 756 N N . ASP A 1 101 ? -5.156 -0.675 -4.629 1 88.5 101 ASP A N 1
ATOM 757 C CA . ASP A 1 101 ? -4.055 -1.593 -4.355 1 88.5 101 ASP A CA 1
ATOM 758 C C . ASP A 1 101 ? -4.266 -2.318 -3.027 1 88.5 101 ASP A C 1
ATOM 760 O O . ASP A 1 101 ? -4.57 -1.691 -2.012 1 88.5 101 ASP A O 1
ATOM 764 N N . ASP A 1 102 ? -4.168 -3.65 -3.07 1 88.94 102 ASP A N 1
ATOM 765 C CA . ASP A 1 102 ? -4.246 -4.574 -1.944 1 88.94 102 ASP A CA 1
ATOM 766 C C . ASP A 1 102 ? -5.672 -4.664 -1.404 1 88.94 102 ASP A C 1
ATOM 768 O O . ASP A 1 102 ? -5.891 -5.137 -0.286 1 88.94 102 ASP A O 1
ATOM 772 N N . GLU A 1 103 ? -6.566 -4.184 -2.166 1 90 103 GLU A N 1
ATOM 773 C CA . GLU A 1 103 ? -7.953 -4.379 -1.75 1 90 103 GLU A CA 1
ATOM 774 C C . GLU A 1 103 ? -8.375 -5.836 -1.899 1 90 103 GLU A C 1
ATOM 776 O O . GLU A 1 103 ? -7.879 -6.543 -2.781 1 90 103 GLU A O 1
ATOM 781 N N . LEU A 1 104 ? -9.258 -6.266 -1.002 1 92.5 104 LEU A N 1
ATOM 782 C CA . LEU A 1 104 ? -9.836 -7.602 -1.062 1 92.5 104 LEU A CA 1
ATOM 783 C C . LEU A 1 104 ? -11.289 -7.547 -1.513 1 92.5 104 LEU A C 1
ATOM 785 O O . LEU A 1 104 ? -12.117 -6.895 -0.872 1 92.5 104 LEU A O 1
ATOM 789 N N . LEU A 1 105 ? -11.586 -8.164 -2.609 1 95.44 105 LEU A N 1
ATOM 790 C CA . LEU A 1 105 ? -12.961 -8.297 -3.086 1 95.44 105 LEU A CA 1
ATOM 791 C C . LEU A 1 105 ? -13.547 -9.641 -2.67 1 95.44 105 LEU A C 1
ATOM 793 O O . LEU A 1 105 ? -12.898 -10.68 -2.805 1 95.44 105 LEU A O 1
ATOM 797 N N . ALA A 1 106 ? -14.703 -9.578 -2.156 1 95.19 106 ALA A N 1
ATOM 798 C CA . ALA A 1 106 ? -15.406 -10.82 -1.851 1 95.19 106 ALA A CA 1
ATOM 799 C C . ALA A 1 106 ? -15.898 -11.5 -3.125 1 95.19 106 ALA A C 1
ATOM 801 O O . ALA A 1 106 ? -16.672 -10.914 -3.889 1 95.19 106 ALA A O 1
ATOM 802 N N . SER A 1 107 ? -15.438 -12.688 -3.363 1 97.25 107 SER A N 1
ATOM 803 C CA . SER A 1 107 ? -15.953 -13.438 -4.504 1 97.25 107 SER A CA 1
ATOM 804 C C . SER A 1 107 ? -17.234 -14.18 -4.145 1 97.25 107 SER A C 1
ATOM 806 O O . SER A 1 107 ? -17.703 -14.117 -3.004 1 97.25 107 SER A O 1
ATOM 808 N N . MET A 1 108 ? -17.797 -14.797 -5.145 1 96.19 108 MET A N 1
ATOM 809 C CA . MET A 1 108 ? -19 -15.602 -4.91 1 96.19 108 MET A CA 1
ATOM 810 C C . MET A 1 108 ? -18.641 -16.891 -4.191 1 96.19 108 MET A C 1
ATOM 812 O O . MET A 1 108 ? -19.531 -17.594 -3.684 1 96.19 108 MET A O 1
ATOM 816 N N . ASN A 1 109 ? -17.359 -17.375 -4.285 1 96.31 109 ASN A N 1
ATOM 817 C CA . ASN A 1 109 ? -16.859 -18.344 -3.309 1 96.31 109 ASN A CA 1
ATOM 818 C C . ASN A 1 109 ? -16.516 -17.672 -1.982 1 96.31 109 ASN A C 1
ATOM 820 O O . ASN A 1 109 ? -15.469 -17.031 -1.857 1 96.31 109 ASN A O 1
ATOM 824 N N . THR A 1 110 ? -17.266 -17.75 -0.998 1 92.38 110 THR A N 1
ATOM 825 C CA . THR A 1 110 ? -17.219 -16.984 0.246 1 92.38 110 THR A CA 1
ATOM 826 C C . THR A 1 110 ? -15.906 -17.234 0.983 1 92.38 110 THR A C 1
ATOM 828 O O . THR A 1 110 ? -15.523 -16.469 1.86 1 92.38 110 THR A O 1
ATOM 831 N N . ASP A 1 111 ? -15.25 -18.266 0.618 1 93.25 111 ASP A N 1
ATOM 832 C CA . ASP A 1 111 ? -14 -18.609 1.297 1 93.25 111 ASP A CA 1
ATOM 833 C C . ASP A 1 111 ? -12.797 -18.062 0.53 1 93.25 111 ASP A C 1
ATOM 835 O O . ASP A 1 111 ? -11.648 -18.25 0.949 1 93.25 111 ASP A O 1
ATOM 839 N N . ALA A 1 112 ? -13.078 -17.453 -0.604 1 95.56 112 ALA A N 1
ATOM 840 C CA . ALA A 1 112 ? -11.984 -16.984 -1.454 1 95.56 112 ALA A CA 1
ATOM 841 C C . ALA A 1 112 ? -12.148 -15.516 -1.809 1 95.56 112 ALA A C 1
ATOM 843 O O . ALA A 1 112 ? -13.086 -15.148 -2.516 1 95.56 112 ALA A O 1
ATOM 844 N N . LYS A 1 113 ? -11.289 -14.719 -1.303 1 96.38 113 LYS A N 1
ATOM 845 C CA . LYS A 1 113 ? -11.266 -13.312 -1.679 1 96.38 113 LYS A CA 1
ATOM 846 C C . LYS A 1 113 ? -10.297 -13.062 -2.826 1 96.38 113 LYS A C 1
ATOM 848 O O . LYS A 1 113 ? -9.375 -13.852 -3.053 1 96.38 113 LYS A O 1
ATOM 853 N N . ILE A 1 114 ? -10.562 -12.07 -3.559 1 97.81 114 ILE A N 1
ATOM 854 C CA . ILE A 1 114 ? -9.703 -11.664 -4.664 1 97.81 114 ILE A CA 1
ATOM 855 C C . ILE A 1 114 ? -8.898 -10.43 -4.27 1 97.81 114 ILE A C 1
ATOM 857 O O . ILE A 1 114 ? -9.461 -9.367 -4.016 1 97.81 114 ILE A O 1
ATOM 861 N N . ARG A 1 115 ? -7.617 -10.586 -4.184 1 96.75 115 ARG A N 1
ATOM 862 C CA . ARG A 1 115 ? -6.75 -9.453 -3.885 1 96.75 115 ARG A CA 1
ATOM 863 C C . ARG A 1 115 ? -6.359 -8.711 -5.16 1 96.75 115 ARG A C 1
ATOM 865 O O . ARG A 1 115 ? -5.797 -9.305 -6.082 1 96.75 115 ARG A O 1
ATOM 872 N N . ILE A 1 116 ? -6.637 -7.414 -5.168 1 96.38 116 ILE A N 1
ATOM 873 C CA . ILE A 1 116 ? -6.266 -6.566 -6.297 1 96.38 116 ILE A CA 1
ATOM 874 C C . ILE A 1 116 ? -4.949 -5.855 -5.996 1 96.38 116 ILE A C 1
ATOM 876 O O . ILE A 1 116 ? -4.746 -5.352 -4.891 1 96.38 116 ILE A O 1
ATOM 880 N N . ASN A 1 117 ? -4.062 -5.902 -6.93 1 95.44 117 ASN A N 1
ATOM 881 C CA . ASN A 1 117 ? -2.811 -5.164 -6.785 1 95.44 117 ASN A CA 1
ATOM 882 C C . ASN A 1 117 ? -2.533 -4.285 -8 1 95.44 117 ASN A C 1
ATOM 884 O O . ASN A 1 117 ? -2.873 -4.652 -9.125 1 95.44 117 ASN A O 1
ATOM 888 N N . ILE A 1 118 ? -2.041 -3.176 -7.773 1 90.69 118 ILE A N 1
ATOM 889 C CA . ILE A 1 118 ? -1.65 -2.205 -8.789 1 90.69 118 ILE A CA 1
ATOM 890 C C . ILE A 1 118 ? -0.167 -1.873 -8.648 1 90.69 118 ILE A C 1
ATOM 892 O O . ILE A 1 118 ? 0.262 -1.36 -7.609 1 90.69 118 ILE A O 1
ATOM 896 N N . TYR A 1 119 ? 0.59 -2.23 -9.625 1 87.5 119 TYR A N 1
ATOM 897 C CA . TYR A 1 119 ? 2.037 -2.053 -9.594 1 87.5 119 TYR A CA 1
ATOM 898 C C . TYR A 1 119 ? 2.48 -0.989 -10.594 1 87.5 119 TYR A C 1
ATOM 900 O O . TYR A 1 119 ? 2.145 -1.062 -11.773 1 87.5 119 TYR A O 1
ATOM 908 N N . LEU A 1 120 ? 3.125 -0.009 -10.125 1 79.81 120 LEU A N 1
ATOM 909 C CA . LEU A 1 120 ? 3.787 0.963 -10.984 1 79.81 120 LEU A CA 1
ATOM 910 C C . LEU A 1 120 ? 5.285 0.687 -11.07 1 79.81 120 LEU A C 1
ATOM 912 O O . LEU A 1 120 ? 5.969 0.656 -10.047 1 79.81 120 LEU A O 1
ATOM 916 N N . PRO A 1 121 ? 5.738 0.358 -12.273 1 74.31 121 PRO A N 1
ATOM 917 C CA . PRO A 1 121 ? 7.176 0.1 -12.383 1 74.31 121 PRO A CA 1
ATOM 918 C C . PRO A 1 121 ? 8.023 1.324 -12.039 1 74.31 121 PRO A C 1
ATOM 920 O O . PRO A 1 121 ? 7.621 2.455 -12.328 1 74.31 121 PRO A O 1
ATOM 923 N N . ARG A 1 122 ? 9.148 0.964 -11.352 1 71.25 122 ARG A N 1
ATOM 924 C CA . ARG A 1 122 ? 10.125 2.004 -11.047 1 71.25 122 ARG A CA 1
ATOM 925 C C . ARG A 1 122 ? 11.273 1.994 -12.047 1 71.25 122 ARG A C 1
ATOM 927 O O . ARG A 1 122 ? 11.539 0.971 -12.68 1 71.25 122 ARG A O 1
ATOM 934 N N . TYR A 1 123 ? 11.93 3.072 -12.422 1 65.31 123 TYR A N 1
ATOM 935 C CA . TYR A 1 123 ? 13.133 3.227 -13.227 1 65.31 123 TYR A CA 1
ATOM 936 C C . TYR A 1 123 ? 12.82 3.053 -14.711 1 65.31 123 TYR A C 1
ATOM 938 O O . TYR A 1 123 ? 13.695 2.695 -15.5 1 65.31 123 TYR A O 1
ATOM 946 N N . VAL A 1 124 ? 11.508 3.039 -15.055 1 71.31 124 VAL A N 1
ATOM 947 C CA . VAL A 1 124 ? 11.133 2.902 -16.469 1 71.31 124 VAL A CA 1
ATOM 948 C C . VAL A 1 124 ? 10.633 4.242 -17 1 71.31 124 VAL A C 1
ATOM 950 O O . VAL A 1 124 ? 9.797 4.895 -16.359 1 71.31 124 VAL A O 1
ATOM 953 N N . ARG A 1 125 ? 11.219 4.629 -18.078 1 72.44 125 ARG A N 1
ATOM 954 C CA . ARG A 1 125 ? 10.82 5.883 -18.703 1 72.44 125 ARG A CA 1
ATOM 955 C C . ARG A 1 125 ? 10.5 5.672 -20.188 1 72.44 125 ARG A C 1
ATOM 957 O O . ARG A 1 125 ? 11.234 4.969 -20.891 1 72.44 125 ARG A O 1
ATOM 964 N N . PRO A 1 126 ? 9.383 6.219 -20.672 1 77.81 126 PRO A N 1
ATOM 965 C CA . PRO A 1 126 ? 8.328 6.879 -19.906 1 77.81 126 PRO A CA 1
ATOM 966 C C . PRO A 1 126 ? 7.578 5.918 -18.984 1 77.81 126 PRO A C 1
ATOM 968 O O . PRO A 1 126 ? 7.496 4.719 -19.266 1 77.81 126 PRO A O 1
ATOM 971 N N . ILE A 1 127 ? 7.074 6.449 -17.844 1 75.75 127 ILE A N 1
ATOM 972 C CA . ILE A 1 127 ? 6.34 5.621 -16.891 1 75.75 127 ILE A CA 1
ATOM 973 C C . ILE A 1 127 ? 5.152 4.965 -17.594 1 75.75 127 ILE A C 1
ATOM 975 O O . ILE A 1 127 ? 4.309 5.652 -18.188 1 75.75 127 ILE A O 1
ATOM 979 N N . PRO A 1 128 ? 5.18 3.734 -17.562 1 80 128 PRO A N 1
ATOM 980 C CA . PRO A 1 128 ? 4.055 3.033 -18.172 1 80 128 PRO A CA 1
ATOM 981 C C . PRO A 1 128 ? 2.824 2.98 -17.266 1 80 128 PRO A C 1
ATOM 983 O O . PRO A 1 128 ? 2.914 3.305 -16.094 1 80 128 PRO A O 1
ATOM 986 N N . PRO A 1 129 ? 1.686 2.615 -17.906 1 81.81 129 PRO A N 1
ATOM 987 C CA . PRO A 1 129 ? 0.531 2.326 -17.047 1 81.81 129 PRO A CA 1
ATOM 988 C C . PRO A 1 129 ? 0.812 1.226 -16.031 1 81.81 129 PRO A C 1
ATOM 990 O O . PRO A 1 129 ? 1.651 0.354 -16.266 1 81.81 129 PRO A O 1
ATOM 993 N N . PRO A 1 130 ? 0.131 1.313 -14.961 1 87 130 PRO A N 1
ATOM 994 C CA . PRO A 1 130 ? 0.373 0.294 -13.938 1 87 130 PRO A CA 1
ATOM 995 C C . PRO A 1 130 ? -0.079 -1.098 -14.375 1 87 130 PRO A C 1
ATOM 997 O O . PRO A 1 130 ? -0.986 -1.227 -15.203 1 87 130 PRO A O 1
ATOM 1000 N N . THR A 1 131 ? 0.62 -2.057 -13.898 1 91.38 131 THR A N 1
ATOM 1001 C CA . THR A 1 131 ? 0.176 -3.439 -14.031 1 91.38 131 THR A CA 1
ATOM 1002 C C . THR A 1 131 ? -0.827 -3.795 -12.938 1 91.38 131 THR A C 1
ATOM 1004 O O . THR A 1 131 ? -0.572 -3.559 -11.758 1 91.38 131 THR A O 1
ATOM 1007 N N . VAL A 1 132 ? -1.984 -4.285 -13.359 1 95.12 132 VAL A N 1
ATOM 1008 C CA . VAL A 1 132 ? -3.021 -4.672 -12.406 1 95.12 132 VAL A CA 1
ATOM 1009 C C . VAL A 1 132 ? -3.121 -6.195 -12.344 1 95.12 132 VAL A C 1
ATOM 1011 O O . VAL A 1 132 ? -3.08 -6.871 -13.375 1 95.12 132 VAL A O 1
ATOM 1014 N N . THR A 1 133 ? -3.166 -6.746 -11.141 1 97.69 133 THR A N 1
ATOM 1015 C CA . THR A 1 133 ? -3.357 -8.188 -10.984 1 97.69 133 THR A CA 1
ATOM 1016 C C . THR A 1 133 ? -4.527 -8.484 -10.055 1 97.69 133 THR A C 1
ATOM 1018 O O . THR A 1 133 ? -4.898 -7.645 -9.227 1 97.69 133 THR A O 1
ATOM 1021 N N . ALA A 1 134 ? -5.168 -9.594 -10.219 1 98.31 134 ALA A N 1
ATOM 1022 C CA . ALA A 1 134 ? -6.137 -10.219 -9.32 1 98.31 134 ALA A CA 1
ATOM 1023 C C . ALA A 1 134 ? -5.613 -11.555 -8.797 1 98.31 134 ALA A C 1
ATOM 1025 O O . ALA A 1 134 ? -5.512 -12.523 -9.555 1 98.31 134 ALA A O 1
ATOM 1026 N N . ASN A 1 135 ? -5.281 -11.594 -7.559 1 97.94 135 ASN A N 1
ATOM 1027 C CA . ASN A 1 135 ? -4.609 -12.742 -6.973 1 97.94 135 ASN A CA 1
ATOM 1028 C C . ASN A 1 135 ? -3.371 -13.141 -7.773 1 97.94 135 ASN A C 1
ATOM 1030 O O . ASN A 1 135 ? -3.162 -14.32 -8.062 1 97.94 135 ASN A O 1
ATOM 1034 N N . GLY A 1 136 ? -2.707 -12.141 -8.18 1 97.62 136 GLY A N 1
ATOM 1035 C CA . GLY A 1 136 ? -1.449 -12.359 -8.875 1 97.62 136 GLY A CA 1
ATOM 1036 C C . GLY A 1 136 ? -1.626 -12.609 -10.367 1 97.62 136 GLY A C 1
ATOM 1037 O O . GLY A 1 136 ? -0.645 -12.719 -11.102 1 97.62 136 GLY A O 1
ATOM 1038 N N . CYS A 1 137 ? -2.824 -12.703 -10.859 1 98 137 CYS A N 1
ATOM 1039 C CA . CYS A 1 137 ? -3.105 -12.914 -12.273 1 98 137 CYS A CA 1
ATOM 1040 C C . CYS A 1 137 ? -3.227 -11.578 -13.008 1 98 137 CYS A C 1
ATOM 1042 O O . CYS A 1 137 ? -4.113 -10.781 -12.703 1 98 137 CYS A O 1
ATOM 1044 N N . LYS A 1 138 ? -2.387 -11.359 -13.93 1 97 138 LYS A N 1
ATOM 1045 C CA . LYS A 1 138 ? -2.359 -10.086 -14.641 1 97 138 LYS A CA 1
ATOM 1046 C C . LYS A 1 138 ? -3.664 -9.852 -15.398 1 97 138 LYS A C 1
ATOM 1048 O O . LYS A 1 138 ? -4.141 -10.734 -16.109 1 97 138 LYS A O 1
ATOM 1053 N N . VA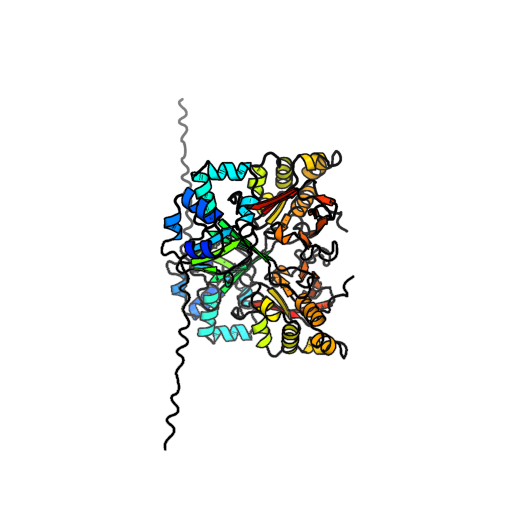L A 1 139 ? -4.258 -8.68 -15.227 1 97.69 139 VAL A N 1
ATOM 1054 C CA . VAL A 1 139 ? -5.414 -8.25 -16 1 97.69 139 VAL A CA 1
ATOM 1055 C C . VAL A 1 139 ? -4.957 -7.777 -17.391 1 97.69 139 VAL A C 1
ATOM 1057 O O . VAL A 1 139 ? -4.383 -6.691 -17.516 1 97.69 139 VAL A O 1
ATOM 1060 N N . SER A 1 140 ? -5.211 -8.547 -18.344 1 96.31 140 SER A N 1
ATOM 1061 C CA . SER A 1 140 ? -4.719 -8.25 -19.688 1 96.31 140 SER A CA 1
ATOM 1062 C C . SER A 1 140 ? -5.676 -7.332 -20.438 1 96.31 140 SER A C 1
ATOM 1064 O O . SER A 1 140 ? -5.258 -6.574 -21.312 1 96.31 140 SER A O 1
ATOM 1066 N N . MET A 1 141 ? -6.918 -7.414 -20.234 1 96.06 141 MET A N 1
ATOM 1067 C CA . MET A 1 141 ? -7.957 -6.531 -20.75 1 96.06 141 MET A CA 1
ATOM 1068 C C . MET A 1 141 ? -8.977 -6.184 -19.672 1 96.06 141 MET A C 1
ATOM 1070 O O . MET A 1 141 ? -9.633 -7.07 -19.125 1 96.06 141 MET A O 1
ATOM 1074 N N . ALA A 1 142 ? -9.023 -4.949 -19.438 1 96.38 142 ALA A N 1
ATOM 1075 C CA . ALA A 1 142 ? -9.922 -4.516 -18.375 1 96.38 142 ALA A CA 1
ATOM 1076 C C . ALA A 1 142 ? -11.211 -3.943 -18.953 1 96.38 142 ALA A C 1
ATOM 1078 O O . ALA A 1 142 ? -11.266 -3.555 -20.109 1 96.38 142 ALA A O 1
ATOM 1079 N N . ASP A 1 143 ? -12.266 -4.039 -18.156 1 96.88 143 ASP A N 1
ATOM 1080 C CA . ASP A 1 143 ? -13.484 -3.256 -18.312 1 96.88 143 ASP A CA 1
ATOM 1081 C C . ASP A 1 143 ? -14.211 -3.629 -19.609 1 96.88 143 ASP A C 1
ATOM 1083 O O . ASP A 1 143 ? -14.602 -2.752 -20.375 1 96.88 143 ASP A O 1
ATOM 1087 N N . GLN A 1 144 ? -14.281 -4.902 -19.875 1 96.69 144 GLN A N 1
ATOM 1088 C CA . GLN A 1 144 ? -15.195 -5.371 -20.906 1 96.69 144 GLN A CA 1
ATOM 1089 C C . GLN A 1 144 ? -16.641 -5.371 -20.406 1 96.69 144 GLN A C 1
ATOM 1091 O O . GLN A 1 144 ? -17.047 -6.277 -19.688 1 96.69 144 GLN A O 1
ATOM 1096 N N . VAL A 1 145 ? -17.391 -4.395 -20.906 1 95.81 145 VAL A N 1
ATOM 1097 C CA . VAL A 1 145 ? -18.688 -4.086 -20.297 1 95.81 145 VAL A CA 1
ATOM 1098 C C . VAL A 1 145 ? -19.75 -5.039 -20.828 1 95.81 145 VAL A C 1
ATOM 1100 O O . VAL A 1 145 ? -19.797 -5.324 -22.031 1 95.81 145 VAL A O 1
ATOM 1103 N N . ALA A 1 146 ? -20.547 -5.57 -19.953 1 95.25 146 ALA A N 1
ATOM 1104 C CA . ALA A 1 146 ? -21.719 -6.375 -20.234 1 95.25 146 ALA A CA 1
ATOM 1105 C C . ALA A 1 146 ? -22.984 -5.746 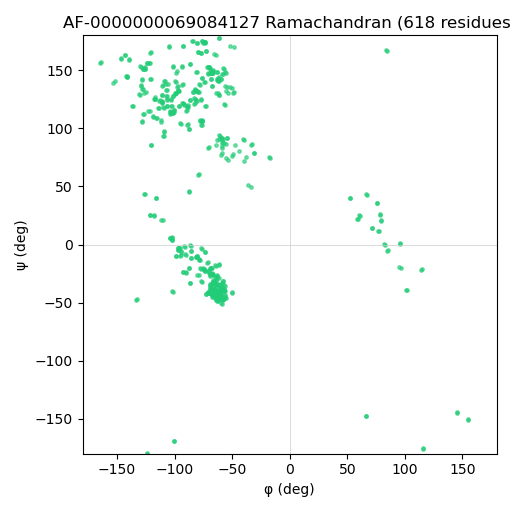-19.625 1 95.25 146 ALA A C 1
ATOM 1107 O O . ALA A 1 146 ? -22.891 -4.828 -18.812 1 95.25 146 ALA A O 1
ATOM 1108 N N . THR A 1 147 ? -24.141 -6.199 -20.047 1 94.94 147 THR A N 1
ATOM 1109 C CA . THR A 1 147 ? -25.391 -5.656 -19.547 1 94.94 147 THR A CA 1
ATOM 1110 C C . THR A 1 147 ? -25.562 -5.984 -18.062 1 94.94 147 THR A C 1
ATOM 1112 O O . THR A 1 147 ? -26.203 -5.234 -17.328 1 94.94 147 THR A O 1
ATOM 1115 N N . ASN A 1 148 ? -25.031 -7.09 -17.656 1 95.75 148 ASN A N 1
ATOM 1116 C CA . ASN A 1 148 ? -25.203 -7.5 -16.281 1 95.75 148 ASN A CA 1
ATOM 1117 C C . ASN A 1 148 ? -23.891 -7.453 -15.508 1 95.75 148 ASN A C 1
ATOM 1119 O O . ASN A 1 148 ? -23.703 -8.18 -14.531 1 95.75 148 ASN A O 1
ATOM 1123 N N . GLY A 1 149 ? -22.906 -6.648 -16.016 1 96.38 149 GLY A N 1
ATOM 1124 C CA . GLY A 1 149 ? -21.672 -6.508 -15.25 1 96.38 149 GLY A CA 1
ATOM 1125 C C . GLY A 1 149 ? -20.484 -6.137 -16.109 1 96.38 149 GLY A C 1
ATOM 1126 O O . GLY A 1 149 ? -20.609 -5.363 -17.062 1 96.38 149 GLY A O 1
ATOM 1127 N N . VAL A 1 150 ? -19.297 -6.578 -15.656 1 97.38 150 VAL A N 1
ATOM 1128 C CA . VAL A 1 150 ? -18.062 -6.266 -16.344 1 97.38 150 VAL A CA 1
ATOM 1129 C C . VAL A 1 150 ? -17.125 -7.48 -16.312 1 97.38 150 VAL A C 1
ATOM 1131 O O . VAL A 1 150 ? -17.141 -8.258 -15.359 1 97.38 150 VAL A O 1
ATOM 1134 N N . VAL A 1 151 ? -16.406 -7.676 -17.359 1 97.38 151 VAL A N 1
ATOM 1135 C CA . VAL A 1 151 ? -15.438 -8.758 -17.469 1 97.38 151 VAL A CA 1
ATOM 1136 C C . VAL A 1 151 ? -14.031 -8.18 -17.531 1 97.38 151 VAL A C 1
ATOM 1138 O O . VAL A 1 151 ? -13.758 -7.25 -18.297 1 97.38 151 VAL A O 1
ATOM 1141 N N . HIS A 1 152 ? -13.203 -8.586 -16.672 1 98.31 152 HIS A N 1
ATOM 1142 C CA . HIS A 1 152 ? -11.766 -8.375 -16.766 1 98.31 152 HIS A CA 1
ATOM 1143 C C . HIS A 1 152 ? -11.047 -9.641 -17.203 1 98.31 152 HIS A C 1
ATOM 1145 O O . HIS A 1 152 ? -11.156 -10.68 -16.547 1 98.31 152 HIS A O 1
ATOM 1151 N N . VAL A 1 153 ? -10.344 -9.617 -18.344 1 98.25 153 VAL A N 1
ATOM 1152 C CA . VAL A 1 153 ? -9.625 -10.789 -18.844 1 98.25 153 VAL A CA 1
ATOM 1153 C C . VAL A 1 153 ? -8.305 -10.938 -18.078 1 98.25 153 VAL A C 1
ATOM 1155 O O . VAL A 1 153 ? -7.562 -9.969 -17.922 1 98.25 153 VAL A O 1
ATOM 1158 N N . ILE A 1 154 ? -8.031 -12.148 -17.594 1 98.06 154 ILE A N 1
ATOM 1159 C CA . ILE A 1 154 ? -6.805 -12.367 -16.828 1 98.06 154 ILE A CA 1
ATOM 1160 C C . ILE A 1 154 ? -5.965 -13.453 -17.5 1 98.06 154 ILE A C 1
ATOM 1162 O O . ILE A 1 154 ? -6.496 -14.312 -18.2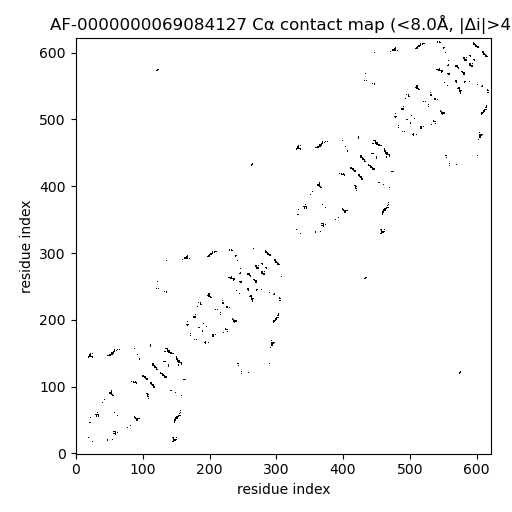03 1 98.06 154 ILE A O 1
ATOM 1166 N N . SER A 1 155 ? -4.68 -13.43 -17.25 1 96.5 155 SER A N 1
ATOM 1167 C CA . SER A 1 155 ? -3.719 -14.211 -18.031 1 96.5 155 SER A CA 1
ATOM 1168 C C . SER A 1 155 ? -3.426 -15.547 -17.359 1 96.5 155 SER A C 1
ATOM 1170 O O . SER A 1 155 ? -2.662 -16.359 -17.891 1 96.5 155 SER A O 1
ATOM 1172 N N . LYS A 1 156 ? -3.934 -15.773 -16.203 1 96.94 156 LYS A N 1
ATOM 1173 C CA . LYS A 1 156 ? -3.811 -17.031 -15.469 1 96.94 156 LYS A CA 1
ATOM 1174 C C . LYS A 1 156 ? -5.121 -17.391 -14.781 1 96.94 156 LYS A C 1
ATOM 1176 O O . LYS A 1 156 ? -6.004 -16.547 -14.633 1 96.94 156 LYS A O 1
ATOM 1181 N N . VAL A 1 157 ? -5.246 -18.641 -14.477 1 97.44 157 VAL A N 1
ATOM 1182 C CA . VAL A 1 157 ? -6.375 -19.094 -13.664 1 97.44 157 VAL A CA 1
ATOM 1183 C C . VAL A 1 157 ? -6.074 -18.844 -12.188 1 97.44 157 VAL A C 1
ATOM 1185 O O . VAL A 1 157 ? -4.957 -19.094 -11.719 1 97.44 157 VAL A O 1
ATOM 1188 N N . MET A 1 158 ? -7.016 -18.266 -11.516 1 97.31 158 MET A N 1
ATOM 1189 C CA . MET A 1 158 ? -6.828 -18.078 -10.078 1 97.31 158 MET A CA 1
ATOM 1190 C C . MET A 1 158 ? -6.902 -19.406 -9.344 1 97.31 158 MET A C 1
ATOM 1192 O O . MET A 1 158 ? -7.957 -19.781 -8.82 1 97.31 158 MET A O 1
ATOM 1196 N N . TYR A 1 159 ? -5.883 -20.078 -9.32 1 96.06 159 TYR A N 1
ATOM 1197 C CA . TYR A 1 159 ? -5.703 -21.375 -8.688 1 96.06 159 TYR A CA 1
ATOM 1198 C C . TYR A 1 159 ? -4.25 -21.578 -8.266 1 96.06 159 TYR A C 1
ATOM 1200 O O . TYR A 1 159 ? -3.328 -21.25 -9.023 1 96.06 159 TYR A O 1
ATOM 1208 N N . PRO A 1 160 ? -3.977 -22.156 -7.141 1 95.06 160 PRO A N 1
ATOM 1209 C CA . PRO A 1 160 ? -4.922 -22.641 -6.129 1 95.06 160 PRO A CA 1
ATOM 1210 C C . PRO A 1 160 ? -5.738 -21.516 -5.5 1 95.06 160 PRO A C 1
ATOM 1212 O O . PRO A 1 160 ? -5.387 -20.344 -5.637 1 95.06 160 PRO A O 1
ATOM 1215 N N . LEU A 1 161 ? -6.793 -21.906 -4.879 1 96.69 161 LEU A N 1
ATOM 1216 C CA . LEU A 1 161 ? -7.637 -20.938 -4.199 1 96.69 161 LEU A CA 1
ATOM 1217 C C . LEU A 1 161 ? -6.875 -20.25 -3.07 1 96.69 161 LEU A C 1
ATOM 1219 O O . LEU A 1 161 ? -6.039 -20.875 -2.41 1 96.69 161 LEU A O 1
ATOM 1223 N N . PRO A 1 162 ? -7.148 -18.938 -2.908 1 96.38 162 PRO A N 1
ATOM 1224 C CA . PRO A 1 162 ? -6.48 -18.234 -1.814 1 96.38 162 PRO A CA 1
ATOM 1225 C C . PRO A 1 162 ? -6.793 -18.828 -0.445 1 96.38 162 PRO A C 1
ATOM 1227 O O . PRO A 1 162 ? -7.902 -19.328 -0.221 1 96.38 162 PRO A O 1
ATOM 1230 N N . LEU A 1 163 ? -5.805 -18.828 0.364 1 95.5 163 LEU A N 1
ATOM 1231 C CA . LEU A 1 163 ? -5.992 -19.281 1.738 1 95.5 163 LEU A CA 1
ATOM 1232 C C . LEU A 1 163 ? -6.473 -18.141 2.627 1 95.5 163 LEU A C 1
ATOM 1234 O O . LEU A 1 163 ? -6.203 -16.969 2.342 1 95.5 163 LEU A O 1
ATOM 1238 N N . LYS A 1 164 ? -7.156 -18.5 3.719 1 94.12 164 LYS A N 1
ATOM 1239 C CA . LYS A 1 164 ? -7.629 -17.516 4.68 1 94.12 164 LYS A CA 1
ATOM 1240 C C . LYS A 1 164 ? -6.59 -17.266 5.773 1 94.12 164 LYS A C 1
ATOM 1242 O O . LYS A 1 164 ? -6.527 -16.172 6.344 1 94.12 164 LYS A O 1
ATOM 1247 N N . ASP A 1 165 ? -5.758 -18.219 5.973 1 96.19 165 ASP A N 1
ATOM 1248 C CA . ASP A 1 165 ? -4.762 -18.156 7.035 1 96.19 165 ASP A CA 1
ATOM 1249 C C . ASP A 1 165 ? -3.711 -17.094 6.75 1 96.19 165 ASP A C 1
ATOM 1251 O O . ASP A 1 165 ? -3.406 -16.812 5.59 1 96.19 165 ASP A O 1
ATOM 1255 N N . ASN A 1 166 ? -3.176 -16.469 7.855 1 96.06 166 ASN A N 1
ATOM 1256 C CA . ASN A 1 166 ? -2.086 -15.523 7.688 1 96.06 166 ASN A CA 1
ATOM 1257 C C . ASN A 1 166 ? -0.768 -16.219 7.371 1 96.06 166 ASN A C 1
ATOM 1259 O O . ASN A 1 166 ? -0.7 -17.453 7.367 1 96.06 166 ASN A O 1
ATOM 1263 N N . VAL A 1 167 ? 0.22 -15.484 7.086 1 97.38 167 VAL A N 1
ATOM 1264 C CA . VAL A 1 167 ? 1.496 -16.016 6.617 1 97.38 167 VAL A CA 1
ATOM 1265 C C . VAL A 1 167 ? 2.09 -16.938 7.672 1 97.38 167 VAL A C 1
ATOM 1267 O O . VAL A 1 167 ? 2.666 -17.984 7.344 1 97.38 167 VAL A O 1
ATOM 1270 N N . VAL A 1 168 ? 1.971 -16.641 9.008 1 97.75 168 VAL A N 1
ATOM 1271 C CA . VAL A 1 168 ? 2.555 -17.438 10.078 1 97.75 168 VAL A CA 1
ATOM 1272 C C . VAL A 1 168 ? 1.82 -18.766 10.188 1 97.75 168 VAL A C 1
ATOM 1274 O O . VAL A 1 168 ? 2.449 -19.828 10.312 1 97.75 168 VAL A O 1
ATOM 1277 N N . GLU A 1 169 ? 0.543 -18.719 10.086 1 98.19 169 GLU A N 1
ATOM 1278 C CA . GLU A 1 169 ? -0.275 -19.922 10.156 1 98.19 169 GLU A CA 1
ATOM 1279 C C . GLU A 1 169 ? 0.009 -20.859 8.977 1 98.19 169 GLU A C 1
ATOM 1281 O O . GLU A 1 169 ? 0.09 -22.078 9.141 1 98.19 169 GLU A O 1
ATOM 1286 N N . VAL A 1 170 ? 0.125 -20.281 7.82 1 98.25 170 VAL A N 1
ATOM 1287 C CA . VAL A 1 170 ? 0.398 -21.094 6.637 1 98.25 170 VAL A CA 1
ATOM 1288 C C . VAL A 1 170 ? 1.764 -21.766 6.77 1 98.25 170 VAL A C 1
ATOM 1290 O O . VAL A 1 170 ? 1.917 -22.953 6.457 1 98.25 170 VAL A O 1
ATOM 1293 N N . VAL A 1 171 ? 2.736 -21 7.215 1 98.44 171 VAL A N 1
ATOM 1294 C CA . VAL A 1 171 ? 4.062 -21.562 7.426 1 98.44 171 VAL A CA 1
ATOM 1295 C C . VAL A 1 171 ? 3.986 -22.703 8.445 1 98.44 171 VAL A C 1
ATOM 1297 O O . VAL A 1 171 ? 4.594 -23.75 8.25 1 98.44 171 VAL A O 1
ATOM 1300 N N . HIS A 1 172 ? 3.246 -22.5 9.492 1 98.19 172 HIS A N 1
ATOM 1301 C CA . HIS A 1 172 ? 3.068 -23.516 10.523 1 98.19 172 HIS A CA 1
ATOM 1302 C C . HIS A 1 172 ? 2.459 -24.781 9.945 1 98.19 172 HIS A C 1
ATOM 1304 O O . HIS A 1 172 ? 2.844 -25.891 10.328 1 98.19 172 HIS A O 1
ATOM 1310 N N . ASN A 1 173 ? 1.562 -24.656 9.031 1 98.12 173 ASN A N 1
ATOM 1311 C CA . ASN A 1 173 ? 0.777 -25.781 8.531 1 98.12 173 ASN A CA 1
ATOM 1312 C C . ASN A 1 173 ? 1.442 -26.422 7.316 1 98.12 173 ASN A C 1
ATOM 1314 O O . ASN A 1 173 ? 0.905 -27.375 6.742 1 98.12 173 ASN A O 1
ATOM 1318 N N . THR A 1 174 ? 2.518 -25.922 6.879 1 97.69 174 THR A N 1
ATOM 1319 C CA . THR A 1 174 ? 3.256 -26.484 5.75 1 97.69 174 THR A CA 1
ATOM 1320 C C . THR A 1 174 ? 4.477 -27.25 6.234 1 97.69 174 THR A C 1
ATOM 1322 O O . THR A 1 174 ? 5.441 -26.672 6.727 1 97.69 174 THR A O 1
ATOM 1325 N N . SER A 1 175 ? 4.484 -28.516 6.051 1 97.31 175 SER A N 1
ATOM 1326 C CA . SER A 1 175 ? 5.484 -29.406 6.621 1 97.31 175 SER A CA 1
ATOM 1327 C C . SER A 1 175 ? 6.887 -29.062 6.141 1 97.31 175 SER A C 1
ATOM 1329 O O . SER A 1 175 ? 7.852 -29.156 6.898 1 97.31 175 SER A O 1
ATOM 1331 N N . SER A 1 176 ? 6.988 -28.625 4.918 1 97.44 176 SER A N 1
ATOM 1332 C CA . SER A 1 176 ? 8.297 -28.344 4.344 1 97.44 176 SER A CA 1
ATOM 1333 C C . SER A 1 176 ? 8.859 -27.031 4.871 1 97.44 176 SER A C 1
ATOM 1335 O O . SER A 1 176 ? 9.992 -26.656 4.555 1 97.44 176 SER A O 1
ATOM 1337 N N . LEU A 1 177 ? 8.062 -26.297 5.707 1 98.38 177 LEU A N 1
ATOM 1338 C CA . LEU A 1 177 ? 8.492 -24.984 6.191 1 98.38 177 LEU A CA 1
ATOM 1339 C C . LEU A 1 177 ? 8.633 -24.984 7.711 1 98.38 177 LEU A C 1
ATOM 1341 O O . LEU A 1 177 ? 8.531 -23.938 8.344 1 98.38 177 LEU A O 1
ATOM 1345 N N . SER A 1 178 ? 8.859 -26.156 8.266 1 98 178 SER A N 1
ATOM 1346 C CA . SER A 1 178 ? 8.922 -26.297 9.719 1 98 178 SER A CA 1
ATOM 1347 C C . SER A 1 178 ? 10.078 -25.5 10.312 1 98 178 SER A C 1
ATOM 1349 O O . SER A 1 178 ? 9.938 -24.906 11.375 1 98 178 SER A O 1
ATOM 1351 N N . THR A 1 179 ? 11.211 -25.516 9.68 1 97.94 179 THR A N 1
ATOM 1352 C CA . THR A 1 179 ? 12.375 -24.781 10.18 1 97.94 179 THR A CA 1
ATOM 1353 C C . THR A 1 179 ? 12.125 -23.281 10.133 1 97.94 179 THR A C 1
ATOM 1355 O O . THR A 1 179 ? 12.492 -22.547 11.062 1 97.94 179 THR A O 1
ATOM 1358 N N . LEU A 1 180 ? 11.531 -22.812 9.094 1 98.31 180 LEU A N 1
ATOM 1359 C CA . LEU A 1 180 ? 11.18 -21.391 9.008 1 98.31 180 LEU A CA 1
ATOM 1360 C C . LEU A 1 180 ? 10.227 -21 10.133 1 98.31 180 LEU A C 1
ATOM 1362 O O . LEU A 1 180 ? 10.352 -19.922 10.711 1 98.31 180 LEU A O 1
ATOM 1366 N N . TYR A 1 181 ? 9.266 -21.875 10.406 1 98.25 181 TYR A N 1
ATOM 1367 C CA . TYR A 1 181 ? 8.344 -21.609 11.5 1 98.25 181 TYR A CA 1
ATOM 1368 C C . TYR A 1 181 ? 9.086 -21.438 12.812 1 98.25 181 TYR A C 1
ATOM 1370 O O . TYR A 1 181 ? 8.812 -20.516 13.586 1 98.25 181 TYR A O 1
ATOM 1378 N N . LYS A 1 182 ? 10.031 -22.344 13.117 1 97.62 182 LYS A N 1
ATOM 1379 C CA . LYS A 1 182 ? 10.844 -22.234 14.32 1 97.62 182 LYS A CA 1
ATOM 1380 C C . LYS A 1 182 ? 11.594 -20.906 14.367 1 97.62 182 LYS A C 1
ATOM 1382 O O . LYS A 1 182 ? 11.68 -20.266 15.414 1 97.62 182 LYS A O 1
ATOM 1387 N N . ALA A 1 183 ? 12.086 -20.5 13.25 1 97.38 183 ALA A N 1
ATOM 1388 C CA . ALA A 1 183 ? 12.789 -19.219 13.172 1 97.38 183 ALA A CA 1
ATOM 1389 C C . ALA A 1 183 ? 11.852 -18.047 13.469 1 97.38 183 ALA A C 1
ATOM 1391 O O . ALA A 1 183 ? 12.219 -17.125 14.195 1 97.38 183 ALA A O 1
ATOM 1392 N N . ILE A 1 184 ? 10.641 -18.078 12.914 1 97.44 184 ILE A N 1
ATOM 1393 C CA . ILE A 1 184 ? 9.656 -17.031 13.133 1 97.44 184 ILE A CA 1
ATOM 1394 C C . ILE A 1 184 ? 9.312 -16.953 14.617 1 97.44 184 ILE A C 1
ATOM 1396 O O . ILE A 1 184 ? 9.266 -15.859 15.195 1 97.44 184 ILE A O 1
ATOM 1400 N N . MET A 1 185 ? 9.125 -18.094 15.227 1 96.62 185 MET A N 1
ATOM 1401 C CA . MET A 1 185 ? 8.789 -18.125 16.641 1 96.62 185 MET A CA 1
ATOM 1402 C C . MET A 1 185 ? 9.945 -17.609 17.484 1 96.62 185 MET A C 1
ATOM 1404 O O . MET A 1 185 ? 9.727 -16.984 18.531 1 96.62 185 MET A O 1
ATOM 1408 N N . ALA A 1 186 ? 11.156 -17.828 17.047 1 95.81 186 ALA A N 1
ATOM 1409 C CA . ALA A 1 186 ? 12.359 -17.422 17.781 1 95.81 186 ALA A CA 1
ATOM 1410 C C . ALA A 1 186 ? 12.508 -15.898 17.766 1 95.81 186 ALA A C 1
ATOM 1412 O O . ALA A 1 186 ? 13.25 -15.344 18.578 1 95.81 186 ALA A O 1
ATOM 1413 N N . THR A 1 187 ? 11.898 -15.148 16.812 1 92.75 187 THR A N 1
ATOM 1414 C CA . THR A 1 187 ? 12.023 -13.695 16.688 1 92.75 187 THR A CA 1
ATOM 1415 C C . THR A 1 187 ? 11.367 -13 17.875 1 92.75 187 THR A C 1
ATOM 1417 O O . THR A 1 187 ? 11.734 -11.883 18.234 1 92.75 187 THR A O 1
ATOM 1420 N N . GLY A 1 188 ? 10.289 -13.633 18.391 1 89.88 188 GLY A N 1
ATOM 1421 C CA . GLY A 1 188 ? 9.492 -13 19.438 1 89.88 188 GLY A CA 1
ATOM 1422 C C . GLY A 1 188 ? 8.477 -12.008 18.891 1 89.88 188 GLY A C 1
ATOM 1423 O O . GLY A 1 188 ? 7.766 -11.359 19.656 1 89.88 188 GLY A O 1
ATOM 1424 N N . VAL A 1 189 ? 8.469 -11.875 17.547 1 86.88 189 VAL A N 1
ATOM 1425 C CA . VAL A 1 189 ? 7.527 -10.898 17 1 86.88 189 VAL A CA 1
ATOM 1426 C C . VAL A 1 189 ? 6.57 -11.594 16.031 1 86.88 189 VAL A C 1
ATOM 1428 O O . VAL A 1 189 ? 6.09 -10.984 15.078 1 86.88 189 VAL A O 1
ATOM 1431 N N . SER A 1 190 ? 6.375 -12.844 16.219 1 92.25 190 SER A N 1
ATOM 1432 C CA . SER A 1 190 ? 5.504 -13.617 15.344 1 92.25 190 SER A CA 1
ATOM 1433 C C . SER A 1 190 ? 4.09 -13.047 15.32 1 92.25 190 SER A C 1
ATOM 1435 O O . SER A 1 190 ? 3.414 -13.086 14.297 1 92.25 190 SER A O 1
ATOM 1437 N N . ASP A 1 191 ? 3.635 -12.461 16.422 1 90.25 191 ASP A N 1
ATOM 1438 C CA . ASP A 1 191 ? 2.295 -11.891 16.5 1 90.25 191 ASP A CA 1
ATOM 1439 C C . ASP A 1 191 ? 2.174 -10.648 15.602 1 90.25 191 ASP A C 1
ATOM 1441 O O . ASP A 1 191 ? 1.139 -10.438 14.969 1 90.25 191 ASP A O 1
ATOM 1445 N N . ILE A 1 192 ? 3.232 -9.938 15.594 1 85.75 192 ILE A N 1
ATOM 1446 C CA . ILE A 1 192 ? 3.24 -8.734 14.766 1 85.75 192 ILE A CA 1
ATOM 1447 C C . ILE A 1 192 ? 3.148 -9.125 13.289 1 85.75 192 ILE A C 1
ATOM 1449 O O . ILE A 1 192 ? 2.424 -8.5 12.516 1 85.75 192 ILE A O 1
ATOM 1453 N N . ILE A 1 193 ? 3.814 -10.172 12.969 1 90.38 193 ILE A N 1
ATOM 1454 C CA . ILE A 1 193 ? 3.805 -10.664 11.594 1 90.38 193 ILE A CA 1
ATOM 1455 C C . ILE A 1 193 ? 2.439 -11.266 11.273 1 90.38 193 ILE A C 1
ATOM 1457 O O . ILE A 1 193 ? 1.863 -10.984 10.219 1 90.38 193 ILE A O 1
ATOM 1461 N N . ALA A 1 194 ? 1.892 -11.977 12.195 1 92.56 194 ALA A N 1
ATOM 1462 C CA . ALA A 1 194 ? 0.615 -12.664 11.992 1 92.56 194 ALA A CA 1
ATOM 1463 C C . ALA A 1 194 ? -0.53 -11.656 11.883 1 92.56 194 ALA A C 1
ATOM 1465 O O . ALA A 1 194 ? -1.431 -11.82 11.055 1 92.56 194 ALA A O 1
ATOM 1466 N N . ASP A 1 195 ? -0.442 -10.609 12.703 1 86.38 195 ASP A N 1
ATOM 1467 C CA . ASP A 1 195 ? -1.544 -9.656 12.789 1 86.38 195 ASP A CA 1
ATOM 1468 C C . ASP A 1 195 ? -1.367 -8.523 11.781 1 86.38 195 ASP A C 1
ATOM 1470 O O . ASP A 1 195 ? -2.287 -7.73 11.562 1 86.38 195 ASP A O 1
ATOM 1474 N N . GLY A 1 196 ? -0.21 -8.531 11.195 1 84.88 196 GLY A N 1
ATOM 1475 C CA . GLY A 1 196 ? 0.081 -7.449 10.273 1 84.88 196 GLY A CA 1
ATOM 1476 C C . GLY A 1 196 ? -0.103 -7.84 8.812 1 84.88 196 GLY A C 1
ATOM 1477 O O . GLY A 1 196 ? -0.746 -8.852 8.516 1 84.88 196 GLY A O 1
ATOM 1478 N N . GLY A 1 197 ? 0.42 -6.879 7.984 1 85.25 197 GLY A N 1
ATOM 1479 C CA . GLY A 1 197 ? 0.382 -7.129 6.555 1 85.25 197 GLY A CA 1
ATOM 1480 C C . GLY A 1 197 ? -0.497 -6.152 5.801 1 85.25 197 GLY A C 1
ATOM 1481 O O . GLY A 1 197 ? -0.989 -5.18 6.375 1 85.25 197 GLY A O 1
ATOM 1482 N N . PRO A 1 198 ? -0.636 -6.406 4.496 1 90.25 198 PRO A N 1
ATOM 1483 C CA . PRO A 1 198 ? -0.168 -7.586 3.764 1 90.25 198 PRO A CA 1
ATOM 1484 C C . PRO A 1 198 ? 1.354 -7.66 3.674 1 90.25 198 PRO A C 1
ATOM 1486 O O . PRO A 1 198 ? 2.027 -6.625 3.697 1 90.25 198 PRO A O 1
ATOM 1489 N N . PHE A 1 199 ? 1.855 -8.906 3.633 1 93.62 199 PHE A N 1
ATOM 1490 C CA . PHE A 1 199 ? 3.281 -9.18 3.506 1 93.62 199 PHE A CA 1
ATOM 1491 C C . PHE A 1 199 ? 3.555 -10.094 2.318 1 93.62 199 PHE A C 1
ATOM 1493 O O . PHE A 1 199 ? 2.666 -10.82 1.875 1 93.62 199 PHE A O 1
ATOM 1500 N N . THR A 1 200 ? 4.699 -9.93 1.795 1 97.62 200 THR A N 1
ATOM 1501 C CA . THR A 1 200 ? 5.285 -10.938 0.92 1 97.62 200 THR A CA 1
ATOM 1502 C C . THR A 1 200 ? 6.371 -11.727 1.648 1 97.62 200 THR A C 1
ATOM 1504 O O . THR A 1 200 ? 7.387 -11.156 2.055 1 97.62 200 THR A O 1
ATOM 1507 N N . LEU A 1 201 ? 6.09 -12.938 1.865 1 98.5 201 LEU A N 1
ATOM 1508 C CA . LEU A 1 201 ? 7.07 -13.797 2.516 1 98.5 201 LEU A CA 1
ATOM 1509 C C . LEU A 1 201 ? 7.863 -14.594 1.483 1 98.5 201 LEU A C 1
ATOM 1511 O O . LEU A 1 201 ? 7.281 -15.305 0.661 1 98.5 201 LEU A O 1
ATOM 1515 N N . LEU A 1 202 ? 9.102 -14.406 1.463 1 98.75 202 LEU A N 1
ATOM 1516 C CA . LEU A 1 202 ? 10.031 -15.25 0.72 1 98.75 202 LEU A CA 1
ATOM 1517 C C . LEU A 1 202 ? 10.484 -16.438 1.567 1 98.75 202 LEU A C 1
ATOM 1519 O O . LEU A 1 202 ? 11.43 -16.312 2.35 1 98.75 202 LEU A O 1
ATOM 1523 N N . ALA A 1 203 ? 9.891 -17.594 1.354 1 98.75 203 ALA A N 1
ATOM 1524 C CA . ALA A 1 203 ? 9.969 -18.688 2.311 1 98.75 203 ALA A CA 1
ATOM 1525 C C . ALA A 1 203 ? 11 -19.734 1.869 1 98.75 203 ALA A C 1
ATOM 1527 O O . ALA A 1 203 ? 10.805 -20.422 0.869 1 98.75 203 ALA A O 1
ATOM 1528 N N . PRO A 1 204 ? 12.047 -19.891 2.586 1 98.5 204 PRO A N 1
ATOM 1529 C CA . PRO A 1 204 ? 12.953 -21.031 2.34 1 98.5 204 PRO A CA 1
ATOM 1530 C C . PRO A 1 204 ? 12.445 -22.328 2.955 1 98.5 204 PRO A C 1
ATOM 1532 O O . PRO A 1 204 ? 12.039 -22.344 4.121 1 98.5 204 PRO A O 1
ATOM 1535 N N . PRO A 1 205 ? 12.469 -23.328 2.195 1 98.19 205 PRO A N 1
ATOM 1536 C CA . PRO A 1 205 ? 12.078 -24.625 2.752 1 98.19 205 PRO A CA 1
ATOM 1537 C C . PRO A 1 205 ? 13.156 -25.234 3.654 1 98.19 205 PRO A C 1
ATOM 1539 O O . PRO A 1 205 ? 14.25 -24.672 3.773 1 98.19 205 PRO A O 1
ATOM 1542 N N . ASP A 1 206 ? 12.781 -26.375 4.301 1 97.94 206 ASP A N 1
ATOM 1543 C CA . ASP A 1 206 ? 13.68 -27.047 5.234 1 97.94 206 ASP A CA 1
ATOM 1544 C C . ASP A 1 206 ? 15.008 -27.406 4.559 1 97.94 206 ASP A C 1
ATOM 1546 O O . ASP A 1 206 ? 16.062 -27.297 5.168 1 97.94 206 ASP A O 1
ATOM 1550 N N . ASP A 1 207 ? 14.938 -27.844 3.326 1 96.75 207 ASP A N 1
ATOM 1551 C CA . ASP A 1 207 ? 16.141 -28.234 2.598 1 96.75 207 ASP A CA 1
ATOM 1552 C C . ASP A 1 207 ? 17.094 -27.047 2.42 1 96.75 207 ASP A C 1
ATOM 1554 O O . ASP A 1 207 ? 18.312 -27.234 2.365 1 96.75 207 ASP A O 1
ATOM 1558 N N . ALA A 1 208 ? 16.562 -25.844 2.258 1 96.81 208 ALA A N 1
ATOM 1559 C CA . ALA A 1 208 ? 17.375 -24.641 2.15 1 96.81 208 ALA A CA 1
ATOM 1560 C C . ALA A 1 208 ? 18.156 -24.406 3.434 1 96.81 208 ALA A C 1
ATOM 1562 O O . ALA A 1 208 ? 19.328 -24 3.387 1 96.81 208 ALA A O 1
ATOM 1563 N N . PHE A 1 209 ? 17.531 -24.625 4.602 1 96.56 209 PHE A N 1
ATOM 1564 C CA . PHE A 1 209 ? 18.188 -24.422 5.887 1 96.56 209 PHE A CA 1
ATOM 1565 C C . PHE A 1 209 ? 19.312 -25.453 6.082 1 96.56 209 PHE A C 1
ATOM 1567 O O . PHE A 1 209 ? 20.312 -25.156 6.727 1 96.56 209 PHE A O 1
ATOM 1574 N N . SER A 1 210 ? 19.125 -26.641 5.551 1 94.25 210 SER A N 1
ATOM 1575 C CA . SER A 1 210 ? 20.125 -27.703 5.672 1 94.25 210 SER A CA 1
ATOM 1576 C C . SER A 1 210 ? 21.391 -27.375 4.883 1 94.25 210 SER A C 1
ATOM 1578 O O . SER A 1 210 ? 22.453 -27.953 5.137 1 94.25 210 SER A O 1
ATOM 1580 N N . LYS A 1 211 ? 21.25 -26.469 3.926 1 93.62 211 LYS A N 1
ATOM 1581 C CA . LYS A 1 211 ? 22.391 -26.078 3.092 1 93.62 211 LYS A CA 1
ATOM 1582 C C . LYS A 1 211 ? 23.266 -25.062 3.795 1 93.62 211 LYS A C 1
ATOM 1584 O O . LYS A 1 211 ? 24.375 -24.766 3.334 1 93.62 211 LYS A O 1
ATOM 1589 N N . LEU A 1 212 ? 22.812 -24.516 4.895 1 94.19 212 LEU A N 1
ATOM 1590 C CA . LEU A 1 212 ? 23.594 -23.531 5.637 1 94.19 212 LEU A CA 1
ATOM 1591 C C . LEU A 1 212 ? 24.797 -24.172 6.305 1 94.19 212 LEU A C 1
ATOM 1593 O O . LEU A 1 212 ? 24.766 -25.359 6.652 1 94.19 212 LEU A O 1
ATOM 1597 N N . PRO A 1 213 ? 25.844 -23.375 6.5 1 93.25 213 PRO A N 1
ATOM 1598 C CA . PRO A 1 213 ? 26.984 -23.906 7.25 1 93.25 213 PRO A CA 1
ATOM 1599 C C . PRO A 1 213 ? 26.594 -24.438 8.625 1 93.25 213 PRO A C 1
ATOM 1601 O O . PRO A 1 213 ? 25.688 -23.891 9.266 1 93.25 213 PRO A O 1
ATOM 1604 N N . PRO A 1 214 ? 27.359 -25.5 9.016 1 93 214 PRO A N 1
ATOM 1605 C CA . PRO A 1 214 ? 27.047 -26.078 10.32 1 93 214 PRO A CA 1
ATOM 1606 C C . PRO A 1 214 ? 27.047 -25.047 11.445 1 93 214 PRO A C 1
ATOM 1608 O O . PRO A 1 214 ? 27.922 -24.172 11.477 1 93 214 PRO A O 1
ATOM 1611 N N . GLY A 1 215 ? 26 -25.047 12.234 1 93.88 215 GLY A N 1
ATOM 1612 C CA . GLY A 1 215 ? 25.953 -24.172 13.398 1 93.88 215 GLY A CA 1
ATOM 1613 C C . GLY A 1 215 ? 25.203 -22.875 13.133 1 93.88 215 GLY A C 1
ATOM 1614 O O . GLY A 1 215 ? 24.797 -22.188 14.07 1 93.88 215 GLY A O 1
ATOM 1615 N N . THR A 1 216 ? 25.078 -22.531 11.891 1 93.38 216 THR A N 1
ATOM 1616 C CA . THR A 1 216 ? 24.453 -21.266 11.539 1 93.38 216 THR A CA 1
ATOM 1617 C C . THR A 1 216 ? 23 -21.234 12.008 1 93.38 216 THR A C 1
ATOM 1619 O O . THR A 1 216 ? 22.562 -20.281 12.648 1 93.38 216 THR A O 1
ATOM 1622 N N . LEU A 1 217 ? 22.328 -22.312 11.688 1 94.62 217 LEU A N 1
ATOM 1623 C CA . LEU A 1 217 ? 20.922 -22.391 12.078 1 94.62 217 LEU A CA 1
ATOM 1624 C C . LEU A 1 217 ? 20.766 -22.312 13.594 1 94.62 217 LEU A C 1
ATOM 1626 O O . LEU A 1 217 ? 19.922 -21.578 14.109 1 94.62 217 LEU A O 1
ATOM 1630 N N . ASP A 1 218 ? 21.594 -23.016 14.281 1 95.12 218 ASP A N 1
ATOM 1631 C CA . ASP A 1 218 ? 21.562 -23.016 15.742 1 95.12 218 ASP A CA 1
ATOM 1632 C C . ASP A 1 218 ? 21.812 -21.625 16.297 1 95.12 218 ASP A C 1
ATOM 1634 O O . ASP A 1 218 ? 21.156 -21.203 17.25 1 95.12 218 ASP A O 1
ATOM 1638 N N . SER A 1 219 ? 22.734 -20.969 15.672 1 94.75 219 SER A N 1
ATOM 1639 C CA . SER A 1 219 ? 23.078 -19.625 16.109 1 94.75 219 SER A CA 1
ATOM 1640 C C . SER A 1 219 ? 21.906 -18.656 15.883 1 94.75 219 SER A C 1
ATOM 1642 O O . SER A 1 219 ? 21.656 -17.781 16.703 1 94.75 219 SER A O 1
ATOM 1644 N N . ILE A 1 220 ? 21.25 -18.828 14.828 1 94.12 220 ILE A N 1
ATOM 1645 C CA . ILE A 1 220 ? 20.125 -17.984 14.492 1 94.12 220 ILE A CA 1
ATOM 1646 C C . ILE A 1 220 ? 18.969 -18.25 15.461 1 94.12 220 ILE A C 1
ATOM 1648 O O . ILE A 1 220 ? 18.375 -17.312 16 1 94.12 220 ILE A O 1
ATOM 1652 N N . LEU A 1 221 ? 18.719 -19.547 15.766 1 95.44 221 LEU A N 1
ATOM 1653 C CA . LEU A 1 221 ? 17.562 -19.922 16.578 1 95.44 221 LEU A CA 1
ATOM 1654 C C . LEU A 1 221 ? 17.781 -19.578 18.047 1 95.44 221 LEU A C 1
ATOM 1656 O O . LEU A 1 221 ? 16.828 -19.359 18.781 1 95.44 221 LEU A O 1
ATOM 1660 N N . LYS A 1 222 ? 19.031 -19.438 18.453 1 95.44 222 LYS A N 1
ATOM 1661 C CA . LYS A 1 222 ? 19.344 -19.172 19.859 1 95.44 222 LYS A CA 1
ATOM 1662 C C . LYS A 1 222 ? 19.484 -17.672 20.109 1 95.44 222 LYS A C 1
ATOM 1664 O O . LYS A 1 222 ? 19.578 -17.234 21.266 1 95.44 222 LYS A O 1
ATOM 1669 N N . ASN A 1 223 ? 19.5 -16.906 19.094 1 94.19 223 ASN A N 1
ATOM 1670 C CA . ASN A 1 223 ? 19.641 -15.453 19.172 1 94.19 223 ASN A CA 1
ATOM 1671 C C . ASN A 1 223 ? 18.422 -14.742 18.594 1 94.19 223 ASN A C 1
ATOM 1673 O O . ASN A 1 223 ? 18.266 -14.672 17.375 1 94.19 223 ASN A O 1
ATOM 1677 N N . LYS A 1 224 ? 17.672 -14.141 19.5 1 93 224 LYS A N 1
ATOM 1678 C CA . LYS A 1 224 ? 16.422 -13.484 19.125 1 93 224 LYS A CA 1
ATOM 1679 C C . LYS A 1 224 ? 16.672 -12.43 18.047 1 93 224 LYS A C 1
ATOM 1681 O O . LYS A 1 224 ? 15.93 -12.352 17.062 1 93 224 LYS A O 1
ATOM 1686 N N . THR A 1 225 ? 17.688 -11.648 18.188 1 90.25 225 THR A N 1
ATOM 1687 C CA . THR A 1 225 ? 18 -10.578 17.25 1 90.25 225 THR A CA 1
ATOM 1688 C C . THR A 1 225 ? 18.391 -11.141 15.891 1 90.25 225 THR A C 1
ATOM 1690 O O . THR A 1 225 ? 17.969 -10.625 14.852 1 90.25 225 THR A O 1
ATOM 1693 N N . ALA A 1 226 ? 19.172 -12.18 15.898 1 91.88 226 ALA A N 1
ATOM 1694 C CA . ALA A 1 226 ? 19.594 -12.812 14.648 1 91.88 226 ALA A CA 1
ATOM 1695 C C . ALA A 1 226 ? 18.391 -13.43 13.93 1 91.88 226 ALA A C 1
ATOM 1697 O O . ALA A 1 226 ? 18.266 -13.289 12.711 1 91.88 226 ALA A O 1
ATOM 1698 N N . ALA A 1 227 ? 17.547 -14.094 14.68 1 95.06 227 ALA A N 1
ATOM 1699 C CA . ALA A 1 227 ? 16.344 -14.688 14.102 1 95.06 227 ALA A CA 1
ATOM 1700 C C . ALA A 1 227 ? 15.445 -13.617 13.477 1 95.06 227 ALA A C 1
ATOM 1702 O O . ALA A 1 227 ? 14.945 -13.789 12.359 1 95.06 227 ALA A O 1
ATOM 1703 N N . GLU A 1 228 ? 15.266 -12.539 14.211 1 93.44 228 GLU A N 1
ATOM 1704 C CA . GLU A 1 228 ? 14.438 -11.445 13.711 1 93.44 228 GLU A CA 1
ATOM 1705 C C . GLU A 1 228 ? 15.008 -10.875 12.414 1 93.44 228 GLU A C 1
ATOM 1707 O O . GLU A 1 228 ? 14.258 -10.594 11.477 1 93.44 228 GLU A O 1
ATOM 1712 N N . ARG A 1 229 ? 16.281 -10.727 12.352 1 92.25 229 ARG A N 1
ATOM 1713 C CA . ARG A 1 229 ? 16.906 -10.172 11.156 1 92.25 229 ARG A CA 1
ATOM 1714 C C . ARG A 1 229 ? 16.703 -11.086 9.953 1 92.25 229 ARG A C 1
ATOM 1716 O O . ARG A 1 229 ? 16.328 -10.625 8.867 1 92.25 229 ARG A O 1
ATOM 1723 N N . VAL A 1 230 ? 16.938 -12.312 10.188 1 95.06 230 VAL A N 1
ATOM 1724 C CA . VAL A 1 230 ? 16.812 -13.266 9.086 1 95.06 230 VAL A CA 1
ATOM 1725 C C . VAL A 1 230 ? 15.359 -13.32 8.609 1 95.06 230 VAL A C 1
ATOM 1727 O O . VAL A 1 230 ? 15.094 -13.242 7.41 1 95.06 230 VAL A O 1
ATOM 1730 N N . VAL A 1 231 ? 14.43 -13.422 9.539 1 96.19 231 VAL A N 1
ATOM 1731 C CA . VAL A 1 231 ? 13.016 -13.562 9.195 1 96.19 231 VAL A CA 1
ATOM 1732 C C . VAL A 1 231 ? 12.531 -12.289 8.492 1 96.19 231 VAL A C 1
ATOM 1734 O O . VAL A 1 231 ? 11.867 -12.367 7.453 1 96.19 231 VAL A O 1
ATOM 1737 N N . THR A 1 232 ? 12.906 -11.125 9.008 1 93.06 232 THR A N 1
ATOM 1738 C CA . THR A 1 232 ? 12.422 -9.875 8.445 1 93.06 232 THR A CA 1
ATOM 1739 C C . THR A 1 232 ? 13.125 -9.57 7.121 1 93.06 232 THR A C 1
ATOM 1741 O O . THR A 1 232 ? 12.625 -8.797 6.305 1 93.06 232 THR A O 1
ATOM 1744 N N . TYR A 1 233 ? 14.312 -10.188 6.898 1 94.31 233 TYR A N 1
ATOM 1745 C CA . TYR A 1 233 ? 14.984 -10.086 5.605 1 94.31 233 TYR A CA 1
ATOM 1746 C C . TYR A 1 233 ? 14.242 -10.891 4.547 1 94.31 233 TYR A C 1
ATOM 1748 O O . TYR A 1 233 ? 14.422 -10.664 3.348 1 94.31 233 TYR A O 1
ATOM 1756 N N . HIS A 1 234 ? 13.383 -11.742 5.023 1 97.75 234 HIS A N 1
ATOM 1757 C CA . HIS A 1 234 ? 12.57 -12.562 4.125 1 97.75 234 HIS A CA 1
ATOM 1758 C C . HIS A 1 234 ? 11.156 -12.016 4.008 1 97.75 234 HIS A C 1
ATOM 1760 O O . HIS A 1 234 ? 10.273 -12.68 3.451 1 97.75 234 HIS A O 1
ATOM 1766 N N . LEU A 1 235 ? 10.93 -10.883 4.594 1 94.94 235 LEU A N 1
ATOM 1767 C CA . LEU A 1 235 ? 9.602 -10.266 4.578 1 94.94 235 LEU A CA 1
ATOM 1768 C C . LEU A 1 235 ? 9.641 -8.922 3.865 1 94.94 235 LEU A C 1
ATOM 1770 O O . LEU A 1 235 ? 10.484 -8.07 4.168 1 94.94 235 LEU A O 1
ATOM 1774 N N . ILE A 1 236 ? 8.797 -8.805 2.9 1 92.62 236 ILE A N 1
ATOM 1775 C CA . ILE A 1 236 ? 8.609 -7.551 2.188 1 92.62 236 ILE A CA 1
ATOM 1776 C C . ILE A 1 236 ? 7.234 -6.973 2.52 1 92.62 236 ILE A C 1
ATOM 1778 O O . ILE A 1 236 ? 6.246 -7.707 2.6 1 92.62 236 ILE A O 1
ATOM 1782 N N . GLY A 1 237 ? 7.195 -5.691 2.754 1 87.5 237 GLY A N 1
ATOM 1783 C CA . GLY A 1 237 ? 5.902 -5.055 2.951 1 87.5 237 GLY A CA 1
ATOM 1784 C C . GLY A 1 237 ? 5.055 -5.02 1.693 1 87.5 237 GLY A C 1
ATOM 1785 O O . GLY A 1 237 ? 5.574 -4.805 0.596 1 87.5 237 GLY A O 1
ATOM 1786 N N . GLY A 1 238 ? 3.695 -5.227 1.932 1 89.31 238 GLY A N 1
ATOM 1787 C CA . GLY A 1 238 ? 2.779 -5.258 0.802 1 89.31 238 GLY A CA 1
ATOM 1788 C C . GLY A 1 238 ? 2.705 -6.617 0.13 1 89.31 238 GLY A C 1
ATOM 1789 O O . GLY A 1 238 ? 3.527 -7.496 0.401 1 89.31 238 GLY A O 1
ATOM 1790 N N . SER A 1 239 ? 1.731 -6.773 -0.699 1 94.75 239 SER A N 1
ATOM 1791 C CA . SER A 1 239 ? 1.591 -8 -1.474 1 94.75 239 SER A CA 1
ATOM 1792 C C . SER A 1 239 ? 2.219 -7.859 -2.855 1 94.75 239 SER A C 1
ATOM 1794 O O . SER A 1 239 ? 1.67 -7.18 -3.725 1 94.75 239 SER A O 1
ATOM 1796 N N . LYS A 1 240 ? 3.326 -8.445 -2.979 1 96.31 240 LYS A N 1
ATOM 1797 C CA . LYS A 1 240 ? 4.051 -8.43 -4.246 1 96.31 240 LYS A CA 1
ATOM 1798 C C . LYS A 1 240 ? 4.035 -9.812 -4.902 1 96.31 240 LYS A C 1
ATOM 1800 O O . LYS A 1 240 ? 4.867 -10.664 -4.586 1 96.31 240 LYS A O 1
ATOM 1805 N N . TYR A 1 241 ? 3.098 -9.977 -5.828 1 97.56 241 TYR A N 1
ATOM 1806 C CA . TYR A 1 241 ? 3.049 -11.219 -6.582 1 97.56 241 TYR A CA 1
ATOM 1807 C C . TYR A 1 241 ? 4.18 -11.289 -7.602 1 97.56 241 TYR A C 1
ATOM 1809 O O . TYR A 1 241 ? 4.953 -10.336 -7.738 1 97.56 241 TYR A O 1
ATOM 1817 N N . LYS A 1 242 ? 4.293 -12.375 -8.219 1 96.31 242 LYS A N 1
ATOM 1818 C CA . LYS A 1 242 ? 5.379 -12.586 -9.172 1 96.31 242 LYS A CA 1
ATOM 1819 C C . LYS A 1 242 ? 5.473 -11.438 -10.172 1 96.31 242 LYS A C 1
ATOM 1821 O O . LYS A 1 242 ? 6.57 -10.969 -10.477 1 96.31 242 LYS A O 1
ATOM 1826 N N . GLU A 1 243 ? 4.375 -10.945 -10.656 1 93.06 243 GLU A N 1
ATOM 1827 C CA . GLU A 1 243 ? 4.324 -9.867 -11.641 1 93.06 243 GLU A CA 1
ATOM 1828 C C . GLU A 1 243 ? 5.051 -8.625 -11.133 1 93.06 243 GLU A C 1
ATOM 1830 O O . GLU A 1 243 ? 5.645 -7.883 -11.914 1 93.06 243 GLU A O 1
ATOM 1835 N N . ALA A 1 244 ? 4.957 -8.391 -9.82 1 92.31 244 ALA A N 1
ATOM 1836 C CA . ALA A 1 244 ? 5.586 -7.227 -9.211 1 92.31 244 ALA A CA 1
ATOM 1837 C C . ALA A 1 244 ? 7.086 -7.441 -9.039 1 92.31 244 ALA A C 1
ATOM 1839 O O . ALA A 1 244 ? 7.836 -6.484 -8.82 1 92.31 244 ALA A O 1
ATOM 1840 N N . LEU A 1 245 ? 7.496 -8.688 -9.047 1 92.56 245 LEU A N 1
ATOM 1841 C CA . LEU A 1 245 ? 8.898 -9.023 -8.82 1 92.56 245 LEU A CA 1
ATOM 1842 C C . LEU A 1 245 ? 9.68 -9 -10.125 1 92.56 245 LEU A C 1
ATOM 1844 O O . LEU A 1 245 ? 10.914 -8.906 -10.117 1 92.56 245 LEU A O 1
ATOM 1848 N N . LEU A 1 246 ? 9 -9.109 -11.219 1 89.31 246 LEU A N 1
ATOM 1849 C CA . LEU A 1 246 ? 9.641 -9.164 -12.531 1 89.31 246 LEU A CA 1
ATOM 1850 C C . LEU A 1 246 ? 10.156 -7.785 -12.938 1 89.31 246 LEU A C 1
ATOM 1852 O O . LEU A 1 246 ? 9.508 -6.77 -12.67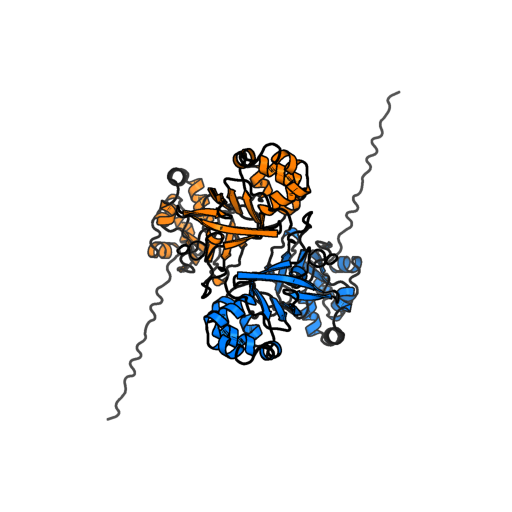2 1 89.31 246 LEU A O 1
ATOM 1856 N N . PRO A 1 247 ? 11.328 -7.84 -13.531 1 82 247 PRO A N 1
ATOM 1857 C CA . PRO A 1 247 ? 11.75 -6.574 -14.133 1 82 247 PRO A CA 1
ATOM 1858 C C . PRO A 1 247 ? 10.812 -6.094 -15.227 1 82 247 PRO A C 1
ATOM 1860 O O . PRO A 1 247 ? 10.18 -6.906 -15.914 1 82 247 PRO A O 1
ATOM 1863 N N . TYR A 1 248 ? 10.594 -4.773 -15.344 1 73.94 248 TYR A N 1
ATOM 1864 C CA . TYR A 1 248 ? 9.695 -4.223 -16.359 1 73.94 248 TYR A CA 1
ATOM 1865 C C . TYR A 1 248 ? 10.148 -4.609 -17.75 1 73.94 248 TYR A C 1
ATOM 1867 O O . TYR A 1 248 ? 9.32 -4.918 -18.625 1 73.94 248 TYR A O 1
ATOM 1875 N N . ASN A 1 249 ? 11.422 -4.363 -18.031 1 67.88 249 ASN A N 1
ATOM 1876 C CA . ASN A 1 249 ? 11.953 -4.785 -19.312 1 67.88 249 ASN A CA 1
ATOM 1877 C C . ASN A 1 249 ? 12.961 -5.914 -19.172 1 67.88 249 ASN A C 1
ATOM 1879 O O . ASN A 1 249 ? 14.031 -5.719 -18.594 1 67.88 249 ASN A O 1
ATOM 1883 N N . THR A 1 250 ? 12.547 -7.051 -19.547 1 58.94 250 THR A N 1
ATOM 1884 C CA . THR A 1 250 ? 13.391 -8.234 -19.406 1 58.94 250 THR A CA 1
ATOM 1885 C C . THR A 1 250 ? 14.414 -8.305 -20.547 1 58.94 250 THR A C 1
ATOM 1887 O O . THR A 1 250 ? 15.281 -9.172 -20.547 1 58.94 250 THR A O 1
ATOM 1890 N N . SER A 1 251 ? 14.18 -7.465 -21.484 1 55.94 251 SER A N 1
ATOM 1891 C CA . SER A 1 251 ? 15.07 -7.566 -22.641 1 55.94 251 SER A CA 1
ATOM 1892 C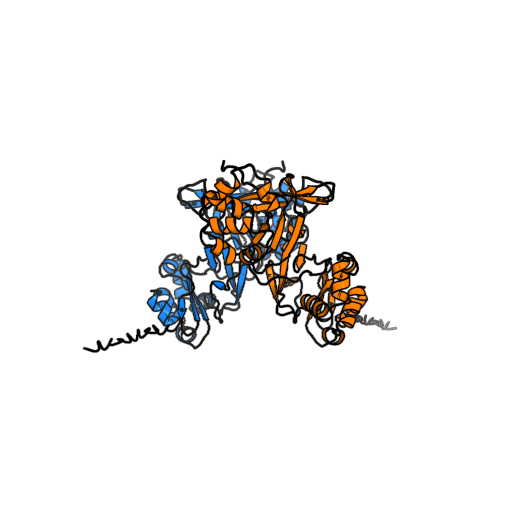 C . SER A 1 251 ? 16.484 -7.109 -22.281 1 55.94 251 SER A C 1
ATOM 1894 O O . SER A 1 251 ? 17.438 -7.414 -23 1 55.94 251 SER A O 1
ATOM 1896 N N . HIS A 1 252 ? 16.641 -6.297 -21.312 1 54.88 252 HIS A N 1
ATOM 1897 C CA . HIS A 1 252 ? 17.969 -5.863 -20.891 1 54.88 252 HIS A CA 1
ATOM 1898 C C . HIS A 1 252 ? 18.234 -6.223 -19.438 1 54.88 252 HIS A C 1
ATOM 1900 O O . HIS A 1 252 ? 18.047 -5.387 -18.547 1 54.88 252 HIS A O 1
ATOM 1906 N N . PRO A 1 253 ? 18.703 -7.465 -19.297 1 55.12 253 PRO A N 1
ATOM 1907 C CA . PRO A 1 253 ? 19.016 -7.879 -17.922 1 55.12 253 PRO A CA 1
ATOM 1908 C C . PRO A 1 253 ? 19.891 -6.867 -17.188 1 55.12 253 PRO A C 1
ATOM 1910 O O . PRO A 1 253 ? 20.797 -6.27 -17.797 1 55.12 253 PRO A O 1
ATOM 1913 N N . GLY A 1 254 ? 19.625 -6.496 -15.945 1 56.28 254 GLY A N 1
ATOM 1914 C CA . GLY A 1 254 ? 20.422 -5.625 -15.102 1 56.28 254 GLY A CA 1
ATOM 1915 C C . GLY A 1 254 ? 19.875 -4.211 -15.016 1 56.28 254 GLY A C 1
ATOM 1916 O O . GLY A 1 254 ? 19.984 -3.555 -13.977 1 56.28 254 GLY A O 1
ATOM 1917 N N . ILE A 1 255 ? 19.375 -3.689 -16.141 1 56.03 255 ILE A N 1
ATOM 1918 C CA . ILE A 1 255 ? 19.031 -2.271 -16.156 1 56.03 255 ILE A CA 1
ATOM 1919 C C . ILE A 1 255 ? 17.672 -2.064 -15.5 1 56.03 255 ILE A C 1
ATOM 1921 O O . ILE A 1 255 ? 17.469 -1.07 -14.797 1 56.03 255 ILE A O 1
ATOM 1925 N N . HIS A 1 256 ? 16.828 -3.178 -15.562 1 67.25 256 HIS A N 1
ATOM 1926 C CA . HIS A 1 256 ? 15.484 -2.883 -15.062 1 67.25 256 HIS A CA 1
ATOM 1927 C C . HIS A 1 256 ? 15.078 -3.865 -13.977 1 67.25 256 HIS A C 1
ATOM 1929 O O . HIS A 1 256 ? 13.93 -4.324 -13.945 1 67.25 256 HIS A O 1
ATOM 1935 N N . ASP A 1 257 ? 16.141 -4.027 -13.164 1 74.5 257 ASP A N 1
ATOM 1936 C CA . ASP A 1 257 ? 15.828 -4.926 -12.055 1 74.5 257 ASP A CA 1
ATOM 1937 C C . ASP A 1 257 ? 14.852 -4.281 -11.078 1 74.5 257 ASP A C 1
ATOM 1939 O O . ASP A 1 257 ? 14.688 -3.059 -11.062 1 74.5 257 ASP A O 1
ATOM 1943 N N . THR A 1 258 ? 14.133 -5.16 -10.438 1 84.06 258 THR A N 1
ATOM 1944 C CA . THR A 1 258 ? 13.18 -4.691 -9.438 1 84.06 258 THR A CA 1
ATOM 1945 C C . THR A 1 258 ? 13.805 -4.68 -8.047 1 84.06 258 THR A C 1
ATOM 1947 O O . THR A 1 258 ? 14.398 -5.672 -7.621 1 84.06 258 THR A O 1
ATOM 1950 N N . PHE A 1 259 ? 13.812 -3.529 -7.445 1 83.19 259 PHE A N 1
ATOM 1951 C CA . PHE A 1 259 ? 14.336 -3.363 -6.098 1 83.19 259 PHE A CA 1
ATOM 1952 C C . PHE A 1 259 ? 13.203 -3.254 -5.082 1 83.19 259 PHE A C 1
ATOM 1954 O O . PHE A 1 259 ? 12.312 -2.418 -5.234 1 83.19 259 PHE A O 1
ATOM 1961 N N . LEU A 1 260 ? 13.25 -4.113 -4.117 1 87.44 260 LEU A N 1
ATOM 1962 C CA . LEU A 1 260 ? 12.242 -4.059 -3.068 1 87.44 260 LEU A CA 1
ATOM 1963 C C . LEU A 1 260 ? 12.891 -4.074 -1.688 1 87.44 260 LEU A C 1
ATOM 1965 O O . LEU A 1 260 ? 13.758 -4.906 -1.415 1 87.44 260 LEU A O 1
ATOM 1969 N N . PRO A 1 261 ? 12.555 -3.176 -0.834 1 84.25 261 PRO A N 1
ATOM 1970 C CA . PRO A 1 261 ? 13.07 -3.213 0.537 1 84.25 261 PRO A CA 1
ATOM 1971 C C . PRO A 1 261 ? 12.383 -4.27 1.397 1 84.25 261 PRO A C 1
ATOM 1973 O O . PRO A 1 261 ? 11.18 -4.5 1.253 1 84.25 261 PRO A O 1
ATOM 1976 N N . THR A 1 262 ? 13.148 -4.867 2.24 1 90.69 262 THR A N 1
ATOM 1977 C CA . THR A 1 262 ? 12.586 -5.801 3.211 1 90.69 262 THR A CA 1
ATOM 1978 C C . THR A 1 262 ? 12.258 -5.09 4.52 1 90.69 262 THR A C 1
ATOM 1980 O O . THR A 1 262 ? 12.578 -3.912 4.688 1 90.69 262 THR A O 1
ATOM 1983 N N . LEU A 1 263 ? 11.586 -5.77 5.402 1 86.25 263 LEU A N 1
ATOM 1984 C CA . LEU A 1 263 ? 11.281 -5.203 6.715 1 86.25 263 LEU A CA 1
ATOM 1985 C C . LEU A 1 263 ? 12.555 -5.066 7.547 1 86.25 263 LEU A C 1
ATOM 1987 O O . LEU A 1 263 ? 12.586 -4.289 8.508 1 86.25 263 LEU A O 1
ATOM 1991 N N . GLU A 1 264 ? 13.547 -5.957 7.23 1 84.25 264 GLU A N 1
ATOM 1992 C CA . GLU A 1 264 ? 14.852 -5.836 7.875 1 84.25 264 GLU A CA 1
ATOM 1993 C C . GLU A 1 264 ? 15.531 -4.52 7.508 1 84.25 264 GLU A C 1
ATOM 1995 O O . GLU A 1 264 ? 16.297 -3.965 8.297 1 84.25 264 GLU A O 1
ATOM 2000 N N . GLY A 1 265 ? 15.234 -4 6.363 1 78.44 265 GLY A N 1
ATOM 2001 C CA . GLY A 1 265 ? 15.844 -2.771 5.891 1 78.44 265 GLY A CA 1
ATOM 2002 C C . GLY A 1 265 ? 16.703 -2.969 4.66 1 78.44 265 GLY A C 1
ATOM 2003 O O . GLY A 1 265 ? 16.969 -2.021 3.918 1 78.44 265 GLY A O 1
ATOM 2004 N N . GLY A 1 266 ? 17.141 -4.148 4.418 1 81.56 266 GLY A N 1
ATOM 2005 C CA . GLY A 1 266 ? 17.938 -4.457 3.232 1 81.56 266 GLY A CA 1
ATOM 2006 C C . GLY A 1 266 ? 17.109 -4.438 1.955 1 81.56 266 GLY A C 1
ATOM 2007 O O . GLY A 1 266 ? 15.922 -4.734 1.972 1 81.56 266 GLY A O 1
ATOM 2008 N N . GLN A 1 267 ? 17.797 -4.137 0.844 1 83.81 267 GLN A N 1
ATOM 2009 C CA . GLN A 1 267 ? 17.156 -4.121 -0.468 1 83.81 267 GLN A CA 1
ATOM 2010 C C . GLN A 1 267 ? 17.438 -5.41 -1.231 1 83.81 267 GLN A C 1
ATOM 2012 O O . GLN A 1 267 ? 18.578 -5.871 -1.292 1 83.81 267 GLN A O 1
ATOM 2017 N N . LEU A 1 268 ? 16.391 -5.957 -1.701 1 91.25 268 LEU A N 1
ATOM 2018 C CA . LEU A 1 268 ? 16.516 -7.129 -2.561 1 91.25 268 LEU A CA 1
ATOM 2019 C C . LEU A 1 268 ? 16.406 -6.738 -4.031 1 91.25 268 LEU A C 1
ATOM 2021 O O . LEU A 1 268 ? 15.602 -5.883 -4.391 1 91.25 268 LEU A O 1
ATOM 2025 N N . VAL A 1 269 ? 17.234 -7.363 -4.824 1 89.88 269 VAL A N 1
ATOM 2026 C CA . VAL A 1 269 ? 17.203 -7.129 -6.266 1 89.88 269 VAL A CA 1
ATOM 2027 C C . VAL A 1 269 ? 16.656 -8.359 -6.98 1 89.88 269 VAL A C 1
ATOM 2029 O O . VAL A 1 269 ? 17.25 -9.438 -6.914 1 89.88 269 VAL A O 1
ATOM 2032 N N . PHE A 1 270 ? 15.57 -8.164 -7.625 1 92 270 PHE A N 1
ATOM 2033 C CA . PHE A 1 270 ? 14.945 -9.242 -8.391 1 92 270 PHE A CA 1
ATOM 2034 C C . PHE A 1 270 ? 15.297 -9.125 -9.867 1 92 270 PHE A C 1
ATOM 2036 O O . PHE A 1 270 ? 15.18 -8.047 -10.461 1 92 270 PHE A O 1
ATOM 2043 N N . SER A 1 271 ? 15.734 -10.234 -10.422 1 90.12 271 SER A N 1
ATOM 2044 C CA . SER A 1 271 ? 16.109 -10.289 -11.828 1 90.12 271 SER A CA 1
ATOM 2045 C C . SER A 1 271 ? 15.719 -11.625 -12.453 1 90.12 271 SER A C 1
ATOM 2047 O O . SER A 1 271 ? 15.336 -12.562 -11.742 1 90.12 271 SER A O 1
ATOM 2049 N N . VAL A 1 272 ? 15.703 -11.633 -13.766 1 89.94 272 VAL A N 1
ATOM 2050 C CA . VAL A 1 272 ? 15.438 -12.859 -14.508 1 89.94 272 VAL A CA 1
ATOM 2051 C C . VAL A 1 272 ? 16.703 -13.312 -15.227 1 89.94 272 VAL A C 1
ATOM 2053 O O . VAL A 1 272 ? 17.344 -12.523 -15.922 1 89.94 272 VAL A O 1
ATOM 2056 N N . GLU A 1 273 ? 16.984 -14.531 -14.984 1 88.19 273 GLU A N 1
ATOM 2057 C CA . GLU A 1 273 ? 18.172 -15.094 -15.625 1 88.19 273 GLU A CA 1
ATOM 2058 C C . GLU A 1 273 ? 17.875 -15.508 -17.062 1 88.19 273 GLU A C 1
ATOM 2060 O O . GLU A 1 273 ? 16.719 -15.477 -17.5 1 88.19 273 GLU A O 1
ATOM 2065 N N . THR A 1 274 ? 18.922 -15.898 -17.75 1 84.75 274 THR A N 1
ATOM 2066 C CA . THR A 1 274 ? 18.828 -16.25 -19.156 1 84.75 274 THR A CA 1
ATOM 2067 C C . THR A 1 274 ? 17.891 -17.422 -19.359 1 84.75 274 THR A C 1
ATOM 2069 O O . THR A 1 274 ? 17.234 -17.547 -20.406 1 84.75 274 THR A O 1
ATOM 2072 N N . ASP A 1 275 ? 17.781 -18.297 -18.344 1 87.12 275 ASP A N 1
ATOM 2073 C CA . ASP A 1 275 ? 16.922 -19.469 -18.469 1 87.12 275 ASP A CA 1
ATOM 2074 C C . ASP A 1 275 ? 15.484 -19.141 -18.078 1 87.12 275 ASP A C 1
ATOM 2076 O O . ASP A 1 275 ? 14.625 -20.031 -18.062 1 87.12 275 ASP A O 1
ATOM 2080 N N . GLY A 1 276 ? 15.25 -17.891 -17.688 1 87.31 276 GLY A N 1
ATOM 2081 C CA . GLY A 1 276 ? 13.898 -17.453 -17.375 1 87.31 276 GLY A CA 1
ATOM 2082 C C . GLY A 1 276 ? 13.586 -17.531 -15.891 1 87.31 276 GLY A C 1
ATOM 2083 O O . GLY A 1 276 ? 12.508 -17.109 -15.461 1 87.31 276 GLY A O 1
ATOM 2084 N N . SER A 1 277 ? 14.539 -17.938 -15.148 1 91.31 277 SER A N 1
ATOM 2085 C CA . SER A 1 277 ? 14.297 -18.094 -13.719 1 91.31 277 SER A CA 1
ATOM 2086 C C . SER A 1 277 ? 14.352 -16.734 -13.008 1 91.31 277 SER A C 1
ATOM 2088 O O . SER A 1 277 ? 15.18 -15.891 -13.336 1 91.31 277 SER A O 1
ATOM 2090 N N . LEU A 1 278 ? 13.43 -16.578 -12.133 1 93.44 278 LEU A N 1
ATOM 2091 C CA . LEU A 1 278 ? 13.438 -15.406 -11.258 1 93.44 278 LEU A CA 1
ATOM 2092 C C . LEU A 1 278 ? 14.398 -15.602 -10.094 1 93.44 278 LEU A C 1
ATOM 2094 O O . LEU A 1 278 ? 14.328 -16.609 -9.391 1 93.44 278 LEU A O 1
ATOM 2098 N N . VAL A 1 279 ? 15.352 -14.656 -9.969 1 94.69 279 VAL A N 1
ATOM 2099 C CA . VAL A 1 279 ? 16.375 -14.789 -8.93 1 94.69 279 VAL A CA 1
ATOM 2100 C C . VAL A 1 279 ? 16.469 -13.5 -8.125 1 94.69 279 VAL A C 1
ATOM 2102 O O . VAL A 1 279 ? 16.094 -12.43 -8.617 1 94.69 279 VAL A O 1
ATOM 2105 N N . ILE A 1 280 ? 16.891 -13.617 -6.895 1 95.44 280 ILE A N 1
ATOM 2106 C CA . ILE A 1 280 ? 17.156 -12.492 -6.004 1 95.44 280 ILE A CA 1
ATOM 2107 C C . ILE A 1 280 ? 18.656 -12.305 -5.836 1 95.44 280 ILE A C 1
ATOM 2109 O O . ILE A 1 280 ? 19.375 -13.234 -5.453 1 95.44 280 ILE A O 1
ATOM 2113 N N . GLY A 1 281 ? 19.156 -11.117 -6.121 1 91.19 281 GLY A N 1
ATOM 2114 C CA . GLY A 1 281 ? 20.562 -10.805 -5.988 1 91.19 281 GLY A CA 1
ATOM 2115 C C . GLY A 1 281 ? 21.453 -11.688 -6.836 1 91.19 281 GLY A C 1
ATOM 2116 O O . GLY A 1 281 ? 22.578 -11.992 -6.453 1 91.19 281 GLY A O 1
ATOM 2117 N N . ARG A 1 282 ? 20.875 -12.266 -7.863 1 86.94 282 ARG A N 1
ATOM 2118 C CA . ARG A 1 282 ? 21.562 -13.18 -8.766 1 86.94 282 ARG A CA 1
ATOM 2119 C C . ARG A 1 282 ? 22.078 -14.398 -8.008 1 86.94 282 ARG A C 1
ATOM 2121 O O . ARG A 1 282 ? 23.109 -14.969 -8.383 1 86.94 282 ARG A O 1
ATOM 2128 N N . LYS A 1 283 ? 21.484 -14.703 -6.941 1 92 283 LYS A N 1
ATOM 2129 C CA . LYS A 1 283 ? 22 -15.766 -6.082 1 92 283 LYS A CA 1
ATOM 2130 C C . LYS A 1 283 ? 20.875 -16.719 -5.66 1 92 283 LYS A C 1
ATOM 2132 O O . LYS A 1 283 ? 21.031 -17.938 -5.727 1 92 283 LYS A O 1
ATOM 2137 N N . TYR A 1 284 ? 19.781 -16.203 -5.23 1 95.75 284 TYR A N 1
ATOM 2138 C CA . TYR A 1 284 ? 18.703 -17.016 -4.676 1 95.75 284 TYR A CA 1
ATOM 2139 C C . TYR A 1 284 ? 17.594 -17.203 -5.691 1 95.75 284 TYR A C 1
ATOM 2141 O O . TYR A 1 284 ? 17.031 -16.234 -6.191 1 95.75 284 TYR A O 1
ATOM 2149 N N . LYS A 1 285 ? 17.188 -18.375 -5.953 1 96.69 285 LYS A N 1
ATOM 2150 C CA . LYS A 1 285 ? 16.156 -18.672 -6.953 1 96.69 285 LYS A CA 1
ATOM 2151 C C . LYS A 1 285 ? 14.773 -18.734 -6.316 1 96.69 285 LYS A C 1
ATOM 2153 O O . LYS A 1 285 ? 14.609 -19.281 -5.23 1 96.69 285 LYS A O 1
ATOM 2158 N N . VAL A 1 286 ? 13.812 -18.172 -6.965 1 97.56 286 VAL A N 1
ATOM 2159 C CA . VAL A 1 286 ? 12.414 -18.312 -6.586 1 97.56 286 VAL A CA 1
ATOM 2160 C C . VAL A 1 286 ? 11.812 -19.531 -7.27 1 97.56 286 VAL A C 1
ATOM 2162 O O . VAL A 1 286 ? 11.719 -19.594 -8.5 1 97.56 286 VAL A O 1
ATOM 2165 N N . VAL A 1 287 ? 11.344 -20.484 -6.512 1 96.81 287 VAL A N 1
ATOM 2166 C CA . VAL A 1 287 ? 10.992 -21.781 -7.059 1 96.81 287 VAL A CA 1
ATOM 2167 C C . VAL A 1 287 ? 9.477 -21.891 -7.227 1 96.81 287 VAL A C 1
ATOM 2169 O O . VAL A 1 287 ? 8.992 -22.5 -8.172 1 96.81 287 VAL A O 1
ATOM 2172 N N . LYS A 1 288 ? 8.734 -21.422 -6.324 1 96.31 288 LYS A N 1
ATOM 2173 C CA . LYS A 1 288 ? 7.277 -21.344 -6.391 1 96.31 288 LYS A CA 1
ATOM 2174 C C . LYS A 1 288 ? 6.781 -19.938 -6.059 1 96.31 288 LYS A C 1
ATOM 2176 O O . LYS A 1 288 ? 7.32 -19.281 -5.164 1 96.31 288 LYS A O 1
ATOM 2181 N N . THR A 1 289 ? 5.828 -19.5 -6.848 1 97.06 289 THR A N 1
ATOM 2182 C CA . THR A 1 289 ? 5.379 -18.125 -6.648 1 97.06 289 THR A CA 1
ATOM 2183 C C . THR A 1 289 ? 3.871 -18.078 -6.406 1 97.06 289 THR A C 1
ATOM 2185 O O . THR A 1 289 ? 3.152 -19.016 -6.754 1 97.06 289 THR A O 1
ATOM 2188 N N . ASP A 1 290 ? 3.402 -17.016 -5.746 1 97.88 290 ASP A N 1
ATOM 2189 C CA . ASP A 1 290 ? 2.033 -16.516 -5.797 1 97.88 290 ASP A CA 1
ATOM 2190 C C . ASP A 1 290 ? 1.092 -17.391 -4.977 1 97.88 290 ASP A C 1
ATOM 2192 O O . ASP A 1 290 ? -0.031 -17.672 -5.398 1 97.88 290 ASP A O 1
ATOM 2196 N N . LEU A 1 291 ? 1.565 -17.922 -3.867 1 97.75 291 LEU A N 1
ATOM 2197 C CA . LEU A 1 291 ? 0.604 -18.484 -2.93 1 97.75 291 LEU A CA 1
ATOM 2198 C C . LEU A 1 291 ? -0.119 -17.391 -2.158 1 97.75 291 LEU A C 1
ATOM 2200 O O . LEU A 1 291 ? 0.471 -16.75 -1.287 1 97.75 291 LEU A O 1
ATOM 2204 N N . THR A 1 292 ? -1.348 -17.203 -2.51 1 97.75 292 THR A N 1
ATOM 2205 C CA . THR A 1 292 ? -2.137 -16.156 -1.866 1 97.75 292 THR A CA 1
ATOM 2206 C C . THR A 1 292 ? -2.605 -16.594 -0.486 1 97.75 292 THR A C 1
ATOM 2208 O O . THR A 1 292 ? -3.223 -17.656 -0.348 1 97.75 292 THR A O 1
ATOM 2211 N N . VAL A 1 293 ? -2.283 -15.797 0.514 1 97.19 293 VAL A N 1
ATOM 2212 C CA . VAL A 1 293 ? -2.697 -16.109 1.878 1 97.19 293 VAL A CA 1
ATOM 2213 C C . VAL A 1 293 ? -3.49 -14.938 2.455 1 97.19 293 VAL A C 1
ATOM 2215 O O . VAL A 1 293 ? -3.732 -13.945 1.767 1 97.19 293 VAL A O 1
ATOM 2218 N N . GLY A 1 294 ? -3.93 -15.039 3.645 1 94.56 294 GLY A N 1
ATOM 2219 C CA . GLY A 1 294 ? -4.832 -14.062 4.234 1 94.56 294 GLY A CA 1
ATOM 2220 C C . GLY A 1 294 ? -4.227 -12.68 4.328 1 94.56 294 GLY A C 1
ATOM 2221 O O . GLY A 1 294 ? -4.898 -11.68 4.039 1 94.56 294 GLY A O 1
ATOM 2222 N N . ASN A 1 295 ? -2.969 -12.641 4.793 1 93.88 295 ASN A N 1
ATOM 2223 C CA . ASN A 1 295 ? -2.355 -11.336 4.977 1 93.88 295 ASN A CA 1
ATOM 2224 C C . ASN A 1 295 ? -1.15 -11.141 4.062 1 93.88 295 ASN A C 1
ATOM 2226 O O . ASN A 1 295 ? -0.116 -10.625 4.488 1 93.88 295 ASN A O 1
ATOM 2230 N N . GLY A 1 296 ? -1.354 -11.664 2.764 1 96.25 296 GLY A N 1
ATOM 2231 C CA . GLY A 1 296 ? -0.286 -11.391 1.816 1 96.25 296 GLY A CA 1
ATOM 2232 C C . GLY A 1 296 ? -0.056 -12.516 0.83 1 96.25 296 GLY A C 1
ATOM 2233 O O . GLY A 1 296 ? -1.01 -13.094 0.302 1 96.25 296 GLY A O 1
ATOM 2234 N N . VAL A 1 297 ? 1.245 -12.727 0.448 1 98.25 297 VAL A N 1
ATOM 2235 C CA . VAL A 1 297 ? 1.626 -13.711 -0.558 1 98.25 297 VAL A CA 1
ATOM 2236 C C . VAL A 1 297 ? 2.926 -14.398 -0.144 1 98.25 297 VAL A C 1
ATOM 2238 O O . VAL A 1 297 ? 3.791 -13.781 0.478 1 98.25 297 VAL A O 1
ATOM 2241 N N . ILE A 1 298 ? 3.029 -15.656 -0.455 1 98.56 298 ILE A N 1
ATOM 2242 C CA . ILE A 1 298 ? 4.227 -16.438 -0.146 1 98.56 298 ILE A CA 1
ATOM 2243 C C . ILE A 1 298 ? 4.879 -16.922 -1.439 1 98.56 298 ILE A C 1
ATOM 2245 O O . ILE A 1 298 ? 4.195 -17.422 -2.336 1 98.56 298 ILE A O 1
ATOM 2249 N N . HIS A 1 299 ? 6.062 -16.656 -1.632 1 98.69 299 HIS A N 1
ATOM 2250 C CA . HIS A 1 299 ? 6.938 -17.266 -2.629 1 98.69 299 HIS A CA 1
ATOM 2251 C C . HIS A 1 299 ? 7.957 -18.188 -1.976 1 98.69 299 HIS A C 1
ATOM 2253 O O . HIS A 1 299 ? 8.492 -17.875 -0.909 1 98.69 299 HIS A O 1
ATOM 2259 N N . THR A 1 300 ? 8.234 -19.297 -2.576 1 98.44 300 THR A N 1
ATOM 2260 C CA . THR A 1 300 ? 9.203 -20.234 -2.037 1 98.44 300 THR A CA 1
ATOM 2261 C C . THR A 1 300 ? 10.562 -20.047 -2.701 1 98.44 300 THR A C 1
ATOM 2263 O O . THR A 1 300 ? 10.648 -19.875 -3.92 1 98.44 300 THR A O 1
ATOM 2266 N N . LEU A 1 301 ? 11.578 -20.062 -1.892 1 98.31 301 LEU A N 1
ATOM 2267 C CA . LEU A 1 301 ? 12.953 -19.938 -2.365 1 98.31 301 LEU A CA 1
ATOM 2268 C C . LEU A 1 301 ? 13.672 -21.281 -2.328 1 98.31 301 LEU A C 1
ATOM 2270 O O . LEU A 1 301 ? 13.148 -22.25 -1.778 1 98.31 301 LEU A O 1
ATOM 2274 N N . ASP A 1 302 ? 14.859 -21.266 -2.934 1 97.19 302 ASP A N 1
ATOM 2275 C CA . ASP A 1 302 ? 15.672 -22.484 -2.891 1 97.19 302 ASP A CA 1
ATOM 2276 C C . ASP A 1 302 ? 16.734 -22.391 -1.802 1 97.19 302 ASP A C 1
ATOM 2278 O O . ASP A 1 302 ? 17.422 -23.375 -1.517 1 97.19 302 ASP A O 1
ATOM 2282 N N . SER A 1 303 ? 16.891 -21.188 -1.214 1 96.38 303 SER A N 1
ATOM 2283 C CA . SER A 1 303 ? 17.953 -20.938 -0.24 1 96.38 303 SER A CA 1
ATOM 2284 C C . SER A 1 303 ? 17.5 -19.953 0.821 1 96.38 303 SER A C 1
ATOM 2286 O O . SER A 1 303 ? 16.5 -19.25 0.643 1 96.38 303 SER A O 1
ATOM 2288 N N . VAL A 1 304 ? 18.234 -19.984 1.952 1 97.5 304 VAL A N 1
ATOM 2289 C CA . VAL A 1 304 ? 18.016 -18.984 2.994 1 97.5 304 VAL A CA 1
ATOM 2290 C C . VAL A 1 304 ? 18.812 -17.719 2.68 1 97.5 304 VAL A C 1
ATOM 2292 O O . VAL A 1 304 ? 20 -17.797 2.338 1 97.5 304 VAL A O 1
ATOM 2295 N N . MET A 1 305 ? 18.172 -16.609 2.746 1 96.88 305 MET A N 1
ATOM 2296 C CA . MET A 1 305 ? 18.891 -15.352 2.555 1 96.88 305 MET A CA 1
ATOM 2297 C C . MET A 1 305 ? 19.422 -14.828 3.881 1 96.88 305 MET A C 1
ATOM 2299 O O . MET A 1 305 ? 18.641 -14.508 4.785 1 96.88 305 MET A O 1
ATOM 2303 N N . ILE A 1 306 ? 20.688 -14.758 4.02 1 93.06 306 ILE A N 1
ATOM 2304 C CA . ILE A 1 306 ? 21.328 -14.203 5.211 1 93.06 306 ILE A CA 1
ATOM 2305 C C . ILE A 1 306 ? 21.594 -12.711 5.012 1 93.06 306 ILE A C 1
ATOM 2307 O O . ILE A 1 306 ? 22.25 -12.312 4.047 1 93.06 306 ILE A O 1
ATOM 2311 N N . PRO A 1 307 ? 21 -11.914 5.891 1 90.06 307 PRO A N 1
ATOM 2312 C CA . PRO A 1 307 ? 21.219 -10.469 5.738 1 90.06 307 PRO A CA 1
ATOM 2313 C C . PRO A 1 307 ? 22.688 -10.086 5.867 1 90.06 307 PRO A C 1
ATOM 2315 O O . PRO A 1 307 ? 23.422 -10.672 6.668 1 90.06 307 PRO A O 1
ATOM 2318 N N . PRO A 1 308 ? 23.078 -9.133 5.02 1 83.69 308 PRO A N 1
ATOM 2319 C CA . PRO A 1 308 ? 24.453 -8.633 5.184 1 83.69 308 PRO A CA 1
ATOM 2320 C C . PRO A 1 308 ? 24.672 -7.953 6.531 1 83.69 308 PRO A C 1
ATOM 2322 O O . PRO A 1 308 ? 23.719 -7.531 7.184 1 83.69 308 PRO A O 1
ATOM 2325 N N . PRO A 1 309 ? 25.938 -8.047 7.07 1 70.25 309 PRO A N 1
ATOM 2326 C CA . PRO A 1 309 ? 26.219 -7.332 8.32 1 70.25 309 PRO A CA 1
ATOM 2327 C C . PRO A 1 309 ? 25.891 -5.84 8.227 1 70.25 309 PRO A C 1
ATOM 2329 O O . PRO A 1 309 ? 25.938 -5.262 7.141 1 70.25 309 PRO A O 1
ATOM 2332 N N . PHE A 1 310 ? 25.234 -5.301 9.273 1 57.28 310 PHE A N 1
ATOM 2333 C CA . PHE A 1 310 ? 25.016 -3.859 9.289 1 57.28 310 PHE A CA 1
ATOM 2334 C C . PHE A 1 310 ? 26.297 -3.105 8.984 1 57.28 310 PHE A C 1
ATOM 2336 O O . PHE A 1 310 ? 27.391 -3.512 9.422 1 57.28 310 PHE A O 1
ATOM 2343 N N . PRO A 1 311 ? 26.266 -2.129 8.047 1 44.5 311 PRO A N 1
ATOM 2344 C CA . PRO A 1 311 ? 27.531 -1.419 7.852 1 44.5 311 PRO A CA 1
ATOM 2345 C C . PRO A 1 311 ? 28.094 -0.822 9.148 1 44.5 311 PRO A C 1
ATOM 2347 O O . PRO A 1 311 ? 27.328 -0.533 10.07 1 44.5 311 PRO A O 1
ATOM 2350 N N . MET B 1 1 ? -19.5 -36.094 62.938 1 26.67 1 MET B N 1
ATOM 2351 C CA . MET B 1 1 ? -19.672 -34.656 62.781 1 26.67 1 MET B CA 1
ATOM 2352 C C . MET B 1 1 ? -19.188 -34.219 61.375 1 26.67 1 MET B C 1
ATOM 2354 O O . MET B 1 1 ? -17.984 -34.281 61.094 1 26.67 1 MET B O 1
ATOM 2358 N N . ARG B 1 2 ? -20.047 -34.469 60.344 1 36.28 2 ARG B N 1
ATOM 2359 C CA . ARG B 1 2 ? -19.922 -34.25 58.906 1 36.28 2 ARG B CA 1
ATOM 2360 C C . ARG B 1 2 ? -19.672 -32.781 58.594 1 36.28 2 ARG B C 1
ATOM 2362 O O . ARG B 1 2 ? -20.484 -31.922 58.938 1 36.28 2 ARG B O 1
ATOM 2369 N N . TRP B 1 3 ? -18.422 -32.375 58.594 1 32.19 3 TRP B N 1
ATOM 2370 C CA . TRP B 1 3 ? -18 -31 58.281 1 32.19 3 TRP B CA 1
ATOM 2371 C C . TRP B 1 3 ? -18.531 -30.547 56.938 1 32.19 3 TRP B C 1
ATOM 2373 O O . TRP B 1 3 ? -18.281 -31.203 55.906 1 32.19 3 TRP B O 1
ATOM 2383 N N . VAL B 1 4 ? -19.703 -29.922 56.906 1 34.47 4 VAL B N 1
ATOM 2384 C CA . VAL B 1 4 ? -20.297 -29.25 55.781 1 34.47 4 VAL B CA 1
ATOM 2385 C C . VAL B 1 4 ? -19.391 -28.125 55.281 1 34.47 4 VAL B C 1
ATOM 2387 O O . VAL B 1 4 ? -19.094 -27.203 56.062 1 34.47 4 VAL B O 1
ATOM 2390 N N . TYR B 1 5 ? -18.391 -28.469 54.438 1 34.19 5 TYR B N 1
ATOM 2391 C CA . TYR B 1 5 ? -17.609 -27.438 53.75 1 34.19 5 TYR B CA 1
ATOM 2392 C C . TYR B 1 5 ? -18.516 -26.484 52.969 1 34.19 5 TYR B C 1
ATOM 2394 O O . TYR B 1 5 ? -19.281 -26.922 52.094 1 34.19 5 TYR B O 1
ATOM 2402 N N . ALA B 1 6 ? -18.953 -25.344 53.594 1 34.53 6 ALA B N 1
ATOM 2403 C CA . ALA B 1 6 ? -19.656 -24.266 52.906 1 34.53 6 ALA B CA 1
ATOM 2404 C C . ALA B 1 6 ? -18.797 -23.703 51.781 1 34.53 6 ALA B C 1
ATOM 2406 O O . ALA B 1 6 ? -17.688 -23.203 52 1 34.53 6 ALA B O 1
ATOM 2407 N N . ILE B 1 7 ? -18.906 -24.266 50.594 1 35.75 7 ILE B N 1
ATOM 2408 C CA . ILE B 1 7 ? -18.312 -23.672 49.406 1 35.75 7 ILE B CA 1
ATOM 2409 C C . ILE B 1 7 ? -18.875 -22.266 49.188 1 35.75 7 ILE B C 1
ATOM 2411 O O . ILE B 1 7 ? -20.094 -22.094 49 1 35.75 7 ILE B O 1
ATOM 2415 N N . PHE B 1 8 ? -18.281 -21.234 49.875 1 32.19 8 PHE B N 1
ATOM 2416 C CA . PHE B 1 8 ? -18.594 -19.844 49.562 1 32.19 8 PHE B CA 1
ATOM 2417 C C . PHE B 1 8 ? -18.297 -19.531 48.094 1 32.19 8 PHE B C 1
ATOM 2419 O O . PHE B 1 8 ? -17.156 -19.625 47.656 1 32.19 8 PHE B O 1
ATOM 2426 N N . ALA B 1 9 ? -19.344 -19.734 47.281 1 32.81 9 ALA B N 1
ATOM 2427 C CA . ALA B 1 9 ? -19.281 -19.25 45.906 1 32.81 9 ALA B CA 1
ATOM 2428 C C . ALA B 1 9 ? -19.062 -17.734 45.875 1 32.81 9 ALA B C 1
ATOM 2430 O O . ALA B 1 9 ? -19.938 -16.953 46.25 1 32.81 9 ALA B O 1
ATOM 2431 N N . LEU B 1 10 ? -17.828 -17.312 46.094 1 32.88 10 LEU B N 1
ATOM 2432 C CA . LEU B 1 10 ? -17.594 -15.898 45.781 1 32.88 10 LEU B CA 1
ATOM 2433 C C . LEU B 1 10 ? -17.984 -15.57 44.344 1 32.88 10 LEU B C 1
ATOM 2435 O O . LEU B 1 10 ? -17.406 -16.109 43.406 1 32.88 10 LEU B O 1
ATOM 2439 N N . VAL B 1 11 ? -19.266 -15.25 44.156 1 33.53 11 VAL B N 1
ATOM 2440 C CA . VAL B 1 11 ? -19.734 -14.625 42.938 1 33.53 11 VAL B CA 1
ATOM 2441 C C . VAL B 1 11 ? -18.922 -13.359 42.656 1 33.53 11 VAL B C 1
ATOM 2443 O O . VAL B 1 11 ? -19.016 -12.383 43.406 1 33.53 11 VAL B O 1
ATOM 2446 N N . PHE B 1 12 ? -17.688 -13.484 42.25 1 32.03 12 PHE B N 1
ATOM 2447 C CA . PHE B 1 12 ? -17.062 -12.305 41.656 1 32.03 12 PHE B CA 1
ATOM 2448 C C . PHE B 1 12 ? -17.969 -11.688 40.594 1 32.03 12 PHE B C 1
ATOM 2450 O O . PHE B 1 12 ? -18.234 -12.305 39.562 1 32.03 12 PHE B O 1
ATOM 2457 N N . SER B 1 13 ? -19.016 -10.93 41.031 1 31.36 13 SER B N 1
ATOM 2458 C CA . SER B 1 13 ? -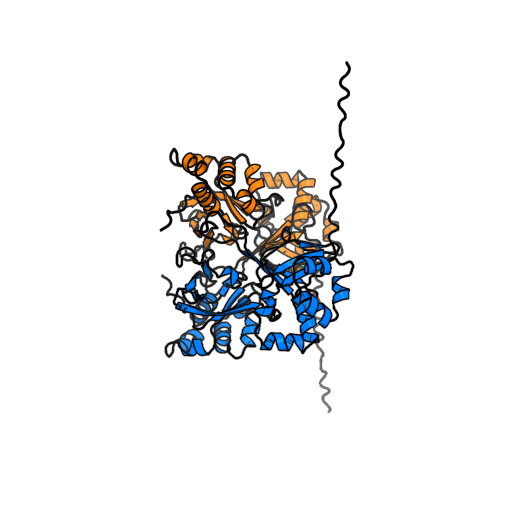19.656 -10.078 40.062 1 31.36 13 SER B CA 1
ATOM 2459 C C . SER B 1 13 ? -18.641 -9.328 39.188 1 31.36 13 SER B C 1
ATOM 2461 O O . SER B 1 13 ? -17.844 -8.555 39.719 1 31.36 13 SER B O 1
ATOM 2463 N N . ALA B 1 14 ? -18.125 -9.883 38.25 1 33.31 14 ALA B N 1
ATOM 2464 C CA . ALA B 1 14 ? -17.484 -9.039 37.25 1 33.31 14 ALA B CA 1
ATOM 2465 C C . ALA B 1 14 ? -18.281 -7.758 37 1 33.31 14 ALA B C 1
ATOM 2467 O O . ALA B 1 14 ? -19.453 -7.809 36.594 1 33.31 14 ALA B O 1
ATOM 2468 N N . ALA B 1 15 ? -18.25 -6.77 37.906 1 34.38 15 ALA B N 1
ATOM 2469 C CA . ALA B 1 15 ? -18.766 -5.453 37.531 1 34.38 15 ALA B CA 1
ATOM 2470 C C . ALA B 1 15 ? -18.562 -5.18 36.062 1 34.38 15 ALA B C 1
ATOM 2472 O O . ALA B 1 15 ? -17.438 -5.121 35.562 1 34.38 15 ALA B O 1
ATOM 2473 N N . SER B 1 16 ? -19.312 -5.668 35.219 1 39.06 16 SER B N 1
ATOM 2474 C CA . SER B 1 16 ? -19.375 -5.195 33.844 1 39.06 16 SER B CA 1
ATOM 2475 C C . SER B 1 16 ? -19.141 -3.689 33.781 1 39.06 16 SER B C 1
ATOM 2477 O O . SER B 1 16 ? -19.969 -2.904 34.25 1 39.06 16 SER B O 1
ATOM 2479 N N . ALA B 1 17 ? -18.172 -3.094 34.344 1 41.22 17 ALA B N 1
ATOM 2480 C CA . ALA B 1 17 ? -17.953 -1.669 34.094 1 41.22 17 ALA B CA 1
ATOM 2481 C C . ALA B 1 17 ? -18.719 -1.21 32.844 1 41.22 17 ALA B C 1
ATOM 2483 O O . ALA B 1 17 ? -18.391 -1.617 31.719 1 41.22 17 ALA B O 1
ATOM 2484 N N . GLN B 1 18 ? -19.953 -1.057 32.844 1 49.72 18 GLN B N 1
ATOM 2485 C CA . GLN B 1 18 ? -20.875 -0.616 31.797 1 49.72 18 GLN B CA 1
ATOM 2486 C C . GLN B 1 18 ? -20.234 0.413 30.875 1 49.72 18 GLN B C 1
ATOM 2488 O O . GLN B 1 18 ? -19.859 1.502 31.312 1 49.72 18 GLN B O 1
ATOM 2493 N N . GLN B 1 19 ? -19.531 0.112 29.859 1 70.31 19 GLN B N 1
ATOM 2494 C CA . GLN B 1 19 ? -18.953 0.947 28.812 1 70.31 19 GLN B CA 1
ATOM 2495 C C . GLN B 1 19 ? -19.922 2.055 28.391 1 70.31 19 GLN B C 1
ATOM 2497 O O . GLN B 1 19 ? -21.109 1.812 28.203 1 70.31 19 GLN B O 1
ATOM 2502 N N . GLY B 1 20 ? -19.922 3.305 29.031 1 87.44 20 GLY B N 1
ATOM 2503 C CA . GLY B 1 20 ? -20.688 4.484 28.656 1 87.44 20 GLY B CA 1
ATOM 2504 C C . GLY B 1 20 ? -20.594 4.816 27.172 1 87.44 20 GLY B C 1
ATOM 2505 O O . GLY B 1 20 ? -19.984 4.074 26.406 1 87.44 20 GLY B O 1
ATOM 2506 N N . THR B 1 21 ? -21.453 5.766 26.766 1 92.12 21 THR B N 1
ATOM 2507 C CA . THR B 1 21 ? -21.469 6.23 25.375 1 92.12 21 THR B CA 1
ATOM 2508 C C . THR B 1 21 ? -20.125 6.848 25 1 92.12 21 THR B C 1
ATOM 2510 O O . THR B 1 21 ? -19.234 6.957 25.844 1 92.12 21 THR B O 1
ATOM 2513 N N . ILE B 1 22 ? -20.016 7.25 23.781 1 94.81 22 ILE B N 1
ATOM 2514 C CA . ILE B 1 22 ? -18.812 7.91 23.281 1 94.81 22 ILE B CA 1
ATOM 2515 C C . ILE B 1 22 ? -18.516 9.148 24.109 1 94.81 22 ILE B C 1
ATOM 2517 O O . ILE B 1 22 ? -17.359 9.414 24.438 1 94.81 22 ILE B O 1
ATOM 2521 N N . VAL B 1 23 ? -19.531 9.875 24.516 1 93.5 23 VAL B N 1
ATOM 2522 C CA . VAL B 1 23 ? -19.375 11.07 25.328 1 93.5 23 VAL B CA 1
ATOM 2523 C C . VAL B 1 23 ? -18.766 10.703 26.688 1 93.5 23 VAL B C 1
ATOM 2525 O O . VAL B 1 23 ? -17.859 11.375 27.172 1 93.5 23 VAL B O 1
ATOM 2528 N N . ASP B 1 24 ? -19.203 9.625 27.25 1 93.12 24 ASP B N 1
ATOM 2529 C CA . ASP B 1 24 ? -18.703 9.156 28.547 1 93.12 24 ASP B CA 1
ATOM 2530 C C . ASP B 1 24 ? -17.234 8.742 28.453 1 93.12 24 ASP B C 1
ATOM 2532 O O . ASP B 1 24 ? -16.438 9.062 29.328 1 93.12 24 ASP B O 1
ATOM 2536 N N . VAL B 1 25 ? -17 8.062 27.359 1 94.62 25 VAL B N 1
ATOM 2537 C CA . VAL B 1 25 ? -15.633 7.613 27.141 1 94.62 25 VAL B CA 1
ATOM 2538 C C . VAL B 1 25 ? -14.719 8.828 26.953 1 94.62 25 VAL B C 1
ATOM 2540 O O . VAL B 1 25 ? -13.625 8.875 27.516 1 94.62 25 VAL B O 1
ATOM 2543 N N . ALA B 1 26 ? -15.156 9.781 26.188 1 94.25 26 ALA B N 1
ATOM 2544 C CA . ALA B 1 26 ? -14.375 11 25.969 1 94.25 26 ALA B CA 1
ATOM 2545 C C . ALA B 1 26 ? -14.117 11.734 27.281 1 94.25 26 ALA B C 1
ATOM 2547 O O . ALA B 1 26 ? -13.023 12.242 27.516 1 94.25 26 ALA B O 1
ATOM 2548 N N . LYS B 1 27 ? -15.07 11.75 28.172 1 92.25 27 LYS B N 1
ATOM 2549 C CA . LYS B 1 27 ? -14.914 12.367 29.484 1 92.25 27 LYS B CA 1
ATOM 2550 C C . LYS B 1 27 ? -13.867 11.633 30.312 1 92.25 27 LYS B C 1
ATOM 2552 O O . LYS B 1 27 ? -12.992 12.266 30.922 1 92.25 27 LYS B O 1
ATOM 2557 N N . ARG B 1 28 ? -13.961 10.344 30.25 1 93.5 28 ARG B N 1
ATOM 2558 C CA . ARG B 1 28 ? -13.031 9.516 31 1 93.5 28 ARG B CA 1
ATOM 2559 C C . ARG B 1 28 ? -11.594 9.703 30.516 1 93.5 28 ARG B C 1
ATOM 2561 O O . ARG B 1 28 ? -10.656 9.68 31.312 1 93.5 28 ARG B O 1
ATOM 2568 N N . LEU B 1 29 ? -11.5 9.992 29.25 1 93.5 29 LEU B N 1
ATOM 2569 C CA . LEU B 1 29 ? -10.188 10.125 28.625 1 93.5 29 LEU B CA 1
ATOM 2570 C C . LEU B 1 29 ? -9.648 11.539 28.797 1 93.5 29 LEU B C 1
ATOM 2572 O O . LEU B 1 29 ? -8.516 11.82 28.391 1 93.5 29 LEU B O 1
ATOM 2576 N N . GLY B 1 30 ? -10.461 12.406 29.344 1 91.44 30 GLY B N 1
ATOM 2577 C CA . GLY B 1 30 ? -10.031 13.773 29.578 1 91.44 30 GLY B CA 1
ATOM 2578 C C . GLY B 1 30 ? -10.078 14.641 28.344 1 91.44 30 GLY B C 1
ATOM 2579 O O . GLY B 1 30 ? -9.359 15.633 28.234 1 91.44 30 GLY B O 1
ATOM 2580 N N . ALA B 1 31 ? -10.836 14.25 27.391 1 93.31 31 ALA B N 1
ATOM 2581 C CA . ALA B 1 31 ? -10.953 15.016 26.141 1 93.31 31 ALA B CA 1
ATOM 2582 C C . ALA B 1 31 ? -11.891 16.203 26.328 1 93.31 31 ALA B C 1
ATOM 2584 O O . ALA B 1 31 ? -12.859 16.359 25.578 1 93.31 31 ALA B O 1
ATOM 2585 N N . THR B 1 32 ? -11.617 17.109 27.203 1 94.81 32 THR B N 1
ATOM 2586 C CA . THR B 1 32 ? -12.5 18.188 27.609 1 94.81 32 THR B CA 1
ATOM 2587 C C . THR B 1 32 ? -12.672 19.219 26.5 1 94.81 32 THR B C 1
ATOM 2589 O O . THR B 1 32 ? -13.773 19.734 26.281 1 94.81 32 THR B O 1
ATOM 2592 N N . THR B 1 33 ? -11.609 19.516 25.859 1 94.81 33 THR B N 1
ATOM 2593 C CA . THR B 1 33 ? -11.703 20.469 24.75 1 94.81 33 THR B CA 1
ATOM 2594 C C . THR B 1 33 ? -12.617 19.953 23.656 1 94.81 33 THR B C 1
ATOM 2596 O O . THR B 1 33 ? -13.469 20.672 23.141 1 94.81 33 THR B O 1
ATOM 2599 N N . LEU B 1 34 ? -12.43 18.656 23.344 1 95 34 LEU B N 1
ATOM 2600 C CA . LEU B 1 34 ? -13.289 18.031 22.328 1 95 34 LEU B CA 1
ATOM 2601 C C . LEU B 1 34 ? -14.758 18.125 22.734 1 95 34 LEU B C 1
ATOM 2603 O O . LEU B 1 34 ? -15.602 18.516 21.938 1 95 34 LEU B O 1
ATOM 2607 N N . LEU B 1 35 ? -15.07 17.797 23.969 1 94.75 35 LEU B N 1
ATOM 2608 C CA . LEU B 1 35 ? -16.438 17.797 24.469 1 94.75 35 LEU B CA 1
ATOM 2609 C C . LEU B 1 35 ? -17.031 19.203 24.438 1 94.75 35 LEU B C 1
ATOM 2611 O O . LEU B 1 35 ? -18.188 19.391 24.078 1 94.75 35 LEU B O 1
ATOM 2615 N N . GLN B 1 36 ? -16.266 20.188 24.797 1 94.69 36 GLN B N 1
ATOM 2616 C CA . GLN B 1 36 ? -16.719 21.578 24.75 1 94.69 36 GLN B CA 1
ATOM 2617 C C . GLN B 1 36 ? -17.047 22 23.312 1 94.69 36 GLN B C 1
ATOM 2619 O O . GLN B 1 36 ? -18.062 22.641 23.062 1 94.69 36 GLN B O 1
ATOM 2624 N N . LEU B 1 37 ? -16.172 21.625 22.406 1 94.31 37 LEU B N 1
ATOM 2625 C CA . LEU B 1 37 ? -16.375 21.984 21 1 94.31 37 LEU B CA 1
ATOM 2626 C C . LEU B 1 37 ? -17.594 21.266 20.422 1 94.31 37 LEU B C 1
ATOM 2628 O O . LEU B 1 37 ? -18.312 21.828 19.594 1 94.31 37 LEU B O 1
ATOM 2632 N N . VAL B 1 38 ? -17.781 20.078 20.828 1 94.94 38 VAL B N 1
ATOM 2633 C CA . VAL B 1 38 ? -18.953 19.312 20.422 1 94.94 38 VAL B CA 1
ATOM 2634 C C . VAL B 1 38 ? -20.219 20.031 20.891 1 94.94 38 VAL B C 1
ATOM 2636 O O . VAL B 1 38 ? -21.188 20.156 20.141 1 94.94 38 VAL B O 1
ATOM 2639 N N . GLU B 1 39 ? -20.203 20.438 22.109 1 94.38 39 GLU B N 1
ATOM 2640 C CA . GLU B 1 39 ? -21.328 21.188 22.656 1 94.38 39 GLU B CA 1
ATOM 2641 C C . GLU B 1 39 ? -21.531 22.5 21.891 1 94.38 39 GLU B C 1
ATOM 2643 O O . GLU B 1 39 ? -22.656 22.844 21.531 1 94.38 39 GLU B O 1
ATOM 2648 N N . ASP B 1 40 ? -20.438 23.234 21.641 1 94.62 40 ASP B N 1
ATOM 2649 C CA . ASP B 1 40 ? -20.5 24.5 20.906 1 94.62 40 ASP B CA 1
ATOM 2650 C C . ASP B 1 40 ? -21.094 24.297 19.516 1 94.62 40 ASP B C 1
ATOM 2652 O O . ASP B 1 40 ? -21.781 25.188 19 1 94.62 40 ASP B O 1
ATOM 2656 N N . ALA B 1 41 ? -20.828 23.141 18.953 1 94.44 41 ALA B N 1
ATOM 2657 C CA . ALA B 1 41 ? -21.281 22.844 17.594 1 94.44 41 ALA B CA 1
ATOM 2658 C C . ALA B 1 41 ? -22.703 22.297 17.609 1 94.44 41 ALA B C 1
ATOM 2660 O O . ALA B 1 41 ? -23.312 22.125 16.547 1 94.44 41 ALA B O 1
ATOM 2661 N N . GLY B 1 42 ? -23.25 21.938 18.781 1 92.19 42 GLY B N 1
ATOM 2662 C CA . GLY B 1 42 ? -24.594 21.375 18.891 1 92.19 42 GLY B CA 1
ATOM 2663 C C . GLY B 1 42 ? -24.641 19.906 18.5 1 92.19 42 GLY B C 1
ATOM 2664 O O . GLY B 1 42 ? -25.672 19.422 18 1 92.19 42 GLY B O 1
ATOM 2665 N N . LEU B 1 43 ? -23.562 19.219 18.625 1 91.19 43 LEU B N 1
ATOM 2666 C CA . LEU B 1 43 ? -23.469 17.844 18.141 1 91.19 43 LEU B CA 1
ATOM 2667 C C . LEU B 1 43 ? -23.547 16.859 19.312 1 91.19 43 LEU B C 1
ATOM 2669 O O . LEU B 1 43 ? -23.375 15.656 19.109 1 91.19 43 LEU B O 1
ATOM 2673 N N . THR B 1 44 ? -23.781 17.281 20.516 1 90.31 44 THR B N 1
ATOM 2674 C CA . THR B 1 44 ? -23.812 16.406 21.688 1 90.31 44 THR B CA 1
ATOM 2675 C C . THR B 1 44 ? -24.844 15.289 21.5 1 90.31 44 THR B C 1
ATOM 2677 O O . THR B 1 44 ? -24.562 14.133 21.812 1 90.31 44 THR B O 1
ATOM 2680 N N . ASN B 1 45 ? -25.938 15.602 20.938 1 89 45 ASN B N 1
ATOM 2681 C CA . ASN B 1 45 ? -27 14.617 20.75 1 89 45 ASN B CA 1
ATOM 2682 C C . ASN B 1 45 ? -26.594 13.562 19.719 1 89 45 ASN B C 1
ATOM 2684 O O . ASN B 1 45 ? -26.984 12.398 19.828 1 89 45 ASN B O 1
ATOM 2688 N N . VAL B 1 46 ? -25.875 13.992 18.766 1 87 46 VAL B N 1
ATOM 2689 C CA . VAL B 1 46 ? -25.422 13.07 17.734 1 87 46 VAL B CA 1
ATOM 2690 C C . VAL B 1 46 ? -24.516 12 18.344 1 87 46 VAL B C 1
ATOM 2692 O O . VAL B 1 46 ? -24.75 10.805 18.172 1 87 46 VAL B O 1
ATOM 2695 N N . LEU B 1 47 ? -23.547 12.375 19.141 1 88.38 47 LEU B N 1
ATOM 2696 C CA . LEU B 1 47 ? -22.547 11.469 19.688 1 88.38 47 LEU B CA 1
ATOM 2697 C C . LEU B 1 47 ? -23.109 10.664 20.859 1 88.38 47 LEU B C 1
ATOM 2699 O O . LEU B 1 47 ? -22.516 9.672 21.266 1 88.38 47 LEU B O 1
ATOM 2703 N N . SER B 1 48 ? -24.25 11.062 21.375 1 87.75 48 SER B N 1
ATOM 2704 C CA . SER B 1 48 ? -24.906 10.336 22.469 1 87.75 48 SER B CA 1
ATOM 2705 C C . SER B 1 48 ? -25.969 9.398 21.938 1 87.75 48 SER B C 1
ATOM 2707 O O . SER B 1 48 ? -26.562 8.625 22.703 1 87.75 48 SER B O 1
ATOM 2709 N N . SER B 1 49 ? -26.219 9.422 20.656 1 89.44 49 SER B N 1
ATOM 2710 C CA . SER B 1 49 ? -27.234 8.57 20.062 1 89.44 49 SER B CA 1
ATOM 2711 C C . SER B 1 49 ? -26.75 7.129 19.938 1 89.44 49 SER B C 1
ATOM 2713 O O . SER B 1 49 ? -25.641 6.797 20.375 1 89.44 49 SER B O 1
ATOM 2715 N N . LYS B 1 50 ? -27.547 6.113 19.5 1 88.56 50 LYS B N 1
ATOM 2716 C CA . LYS B 1 50 ? -27.328 4.668 19.547 1 88.56 50 LYS B CA 1
ATOM 2717 C C . LYS B 1 50 ? -26.141 4.262 18.672 1 88.56 50 LYS B C 1
ATOM 2719 O O . LYS B 1 50 ? -25.453 3.283 18.969 1 88.56 50 LYS B O 1
ATOM 2724 N N . GLY B 1 51 ? -25.734 5.059 17.812 1 86.75 51 GLY B N 1
ATOM 2725 C CA . GLY B 1 51 ? -24.656 4.691 16.922 1 86.75 51 GLY B CA 1
ATOM 2726 C C . GLY B 1 51 ? -25.031 3.57 15.961 1 86.75 51 GLY B C 1
ATOM 2727 O O . GLY B 1 51 ? -26.172 3.494 15.508 1 86.75 51 GLY B O 1
ATOM 2728 N N . PRO B 1 52 ? -23.906 2.693 15.609 1 95.31 52 PRO B N 1
ATOM 2729 C CA . PRO B 1 52 ? -22.531 2.689 16.125 1 95.31 52 PRO B CA 1
ATOM 2730 C C . PRO B 1 52 ? -21.656 3.744 15.469 1 95.31 52 PRO B C 1
ATOM 2732 O O . PRO B 1 52 ? -21.875 4.098 14.312 1 95.31 52 PRO B O 1
ATOM 2735 N N . PHE B 1 53 ? -20.641 4.34 16.172 1 96.44 53 PHE B N 1
ATOM 2736 C CA . PHE B 1 53 ? -19.734 5.359 15.688 1 96.44 53 PHE B CA 1
ATOM 2737 C C . PHE B 1 53 ? -18.281 4.941 15.922 1 96.44 53 PHE B C 1
ATOM 2739 O O . PHE B 1 53 ? -18 4.125 16.797 1 96.44 53 PHE B O 1
ATOM 2746 N N . THR B 1 54 ? -17.453 5.379 15.117 1 98 54 THR B N 1
ATOM 2747 C CA . THR B 1 54 ? -16.016 5.457 15.391 1 98 54 THR B CA 1
ATOM 2748 C C . THR B 1 54 ? -15.57 6.914 15.453 1 98 54 THR B C 1
ATOM 2750 O O . THR B 1 54 ? -15.742 7.668 14.5 1 98 54 THR B O 1
ATOM 2753 N N . VAL B 1 55 ? -15.094 7.301 16.578 1 97.88 55 VAL B N 1
ATOM 2754 C CA . VAL B 1 55 ? -14.672 8.68 16.75 1 97.88 55 VAL B CA 1
ATOM 2755 C C . VAL B 1 55 ? -13.148 8.742 16.891 1 97.88 55 VAL B C 1
ATOM 2757 O O . VAL B 1 55 ? -12.562 8.039 17.719 1 97.88 55 VAL B O 1
ATOM 2760 N N . PHE B 1 56 ? -12.547 9.492 16.031 1 98.38 56 PHE B N 1
ATOM 2761 C CA . PHE B 1 56 ? -11.141 9.852 16.203 1 98.38 56 PHE B CA 1
ATOM 2762 C C . PHE B 1 56 ? -11 11.117 17.031 1 98.38 56 PHE B C 1
ATOM 2764 O O . PHE B 1 56 ? -11.164 12.227 16.516 1 98.38 56 PHE B O 1
ATOM 2771 N N . ALA B 1 57 ? -10.633 10.945 18.266 1 98.19 57 ALA B N 1
ATOM 2772 C CA . ALA B 1 57 ? -10.727 12.016 19.25 1 98.19 57 ALA B CA 1
ATOM 2773 C C . ALA B 1 57 ? -9.359 12.648 19.516 1 98.19 57 ALA B C 1
ATOM 2775 O O . ALA B 1 57 ? -8.484 12.016 20.109 1 98.19 57 ALA B O 1
ATOM 2776 N N . PRO B 1 58 ? -9.227 13.898 19.109 1 98 58 PRO B N 1
ATOM 2777 C CA . PRO B 1 58 ? -7.965 14.57 19.438 1 98 58 PRO B CA 1
ATOM 2778 C C . PRO B 1 58 ? -7.801 14.836 20.922 1 98 58 PRO B C 1
ATOM 2780 O O . PRO B 1 58 ? -8.789 15.055 21.625 1 98 58 PRO B O 1
ATOM 2783 N N . THR B 1 59 ? -6.633 14.805 21.359 1 97.06 59 THR B N 1
ATOM 2784 C CA . THR B 1 59 ? -6.316 15.164 22.734 1 97.06 59 THR B CA 1
ATOM 2785 C C . THR B 1 59 ? -6.434 16.672 22.938 1 97.06 59 THR B C 1
ATOM 2787 O O . THR B 1 59 ? -6.504 17.438 21.969 1 97.06 59 THR B O 1
ATOM 2790 N N . ASN B 1 60 ? -6.438 17.062 24.25 1 97.19 60 ASN B N 1
ATOM 2791 C CA . ASN B 1 60 ? -6.391 18.484 24.578 1 97.19 60 ASN B CA 1
ATOM 2792 C C . ASN B 1 60 ? -5.129 19.141 24.016 1 97.19 60 ASN B C 1
ATOM 2794 O O . ASN B 1 60 ? -5.188 20.234 23.484 1 97.19 60 ASN B O 1
ATOM 2798 N N . ASP B 1 61 ? -4.043 18.438 24.094 1 96.69 61 ASP B N 1
ATOM 2799 C CA . ASP B 1 61 ? -2.775 18.938 23.578 1 96.69 61 ASP B CA 1
ATOM 2800 C C . ASP B 1 61 ? -2.844 19.125 22.062 1 96.69 61 ASP B C 1
ATOM 2802 O O . ASP B 1 61 ? -2.24 20.062 21.531 1 96.69 61 ASP B O 1
ATOM 2806 N N . ALA B 1 62 ? -3.553 18.25 21.406 1 96.88 62 ALA B N 1
ATOM 2807 C CA . ALA B 1 62 ? -3.725 18.359 19.953 1 96.88 62 ALA B CA 1
ATOM 2808 C C . ALA B 1 62 ? -4.426 19.656 19.578 1 96.88 62 ALA B C 1
ATOM 2810 O O . ALA B 1 62 ? -4 20.359 18.672 1 96.88 62 ALA B O 1
ATOM 2811 N N . PHE B 1 63 ? -5.473 20.016 20.297 1 96.25 63 PHE B N 1
ATOM 2812 C CA . PHE B 1 63 ? -6.195 21.25 20.047 1 96.25 63 PHE B CA 1
ATOM 2813 C C . PHE B 1 63 ? -5.324 22.453 20.375 1 96.25 63 PHE B C 1
ATOM 2815 O O . PHE B 1 63 ? -5.32 23.438 19.625 1 96.25 63 PHE B O 1
ATOM 2822 N N . ALA B 1 64 ? -4.574 22.359 21.453 1 95.38 64 ALA B N 1
ATOM 2823 C CA . ALA B 1 64 ? -3.73 23.453 21.891 1 95.38 64 ALA B CA 1
ATOM 2824 C C . ALA B 1 64 ? -2.602 23.719 20.906 1 95.38 64 ALA B C 1
ATOM 2826 O O . ALA B 1 64 ? -2.082 24.828 20.828 1 95.38 64 ALA B O 1
ATOM 2827 N N . ALA B 1 65 ? -2.23 22.688 20.156 1 95.12 65 ALA B N 1
ATOM 2828 C CA . ALA B 1 65 ? -1.105 22.781 19.234 1 95.12 65 ALA B CA 1
ATOM 2829 C C . ALA B 1 65 ? -1.523 23.469 17.938 1 95.12 65 ALA B C 1
ATOM 2831 O O . ALA B 1 65 ? -0.674 23.859 17.125 1 95.12 65 ALA B O 1
ATOM 2832 N N . LEU B 1 66 ? -2.822 23.703 17.719 1 95.81 66 LEU B N 1
ATOM 2833 C CA . LEU B 1 66 ? -3.277 24.406 16.531 1 95.81 66 LEU B CA 1
ATOM 2834 C C . LEU B 1 66 ? -2.83 25.875 16.562 1 95.81 66 LEU B C 1
ATOM 2836 O O . LEU B 1 66 ? -2.773 26.484 17.625 1 95.81 66 LEU B O 1
ATOM 2840 N N . PRO B 1 67 ? -2.566 26.406 15.383 1 94.44 67 PRO B N 1
ATOM 2841 C CA . PRO B 1 67 ? -2.303 27.844 15.336 1 94.44 67 PRO B CA 1
ATOM 2842 C C . PRO B 1 67 ? -3.461 28.688 15.883 1 94.44 67 PRO B C 1
ATOM 2844 O O . PRO B 1 67 ? -4.625 28.328 15.688 1 94.44 67 PRO B O 1
ATOM 2847 N N . ALA B 1 68 ? -3.158 29.797 16.5 1 94.69 68 ALA B N 1
ATOM 2848 C CA . ALA B 1 68 ? -4.141 30.641 17.172 1 94.69 68 ALA B CA 1
ATOM 2849 C C . ALA B 1 68 ? -5.227 31.109 16.203 1 94.69 68 ALA B C 1
ATOM 2851 O O . ALA B 1 68 ? -6.402 31.188 16.578 1 94.69 68 ALA B O 1
ATOM 2852 N N . ASP B 1 69 ? -4.793 31.391 15.023 1 95.69 69 ASP B N 1
ATOM 2853 C CA . ASP B 1 69 ? -5.75 31.859 14.023 1 95.69 69 ASP B CA 1
ATOM 2854 C C . ASP B 1 69 ? -6.754 30.766 13.672 1 95.69 69 ASP B C 1
ATOM 2856 O O . ASP B 1 69 ? -7.926 31.047 13.414 1 95.69 69 ASP B O 1
ATOM 2860 N N . ILE B 1 70 ? -6.309 29.516 13.688 1 94.62 70 ILE B N 1
ATOM 2861 C CA . ILE B 1 70 ? -7.184 28.391 13.383 1 94.62 70 ILE B CA 1
ATOM 2862 C C . ILE B 1 70 ? -8.148 28.156 14.547 1 94.62 70 ILE B C 1
ATOM 2864 O O . ILE B 1 70 ? -9.336 27.906 14.336 1 94.62 70 ILE B O 1
ATOM 2868 N N . ILE B 1 71 ? -7.633 28.234 15.734 1 93.62 71 ILE B N 1
ATOM 2869 C CA . ILE B 1 71 ? -8.469 28.078 16.922 1 93.62 71 ILE B CA 1
ATOM 2870 C C . ILE B 1 71 ? -9.586 29.125 16.906 1 93.62 71 ILE B C 1
ATOM 2872 O O . ILE B 1 71 ? -10.75 28.781 17.125 1 93.62 71 ILE B O 1
ATOM 2876 N N . GLN B 1 72 ? -9.227 30.359 16.625 1 94.81 72 GLN B N 1
ATOM 2877 C CA . GLN B 1 72 ? -10.203 31.438 16.578 1 94.81 72 GLN B CA 1
ATOM 2878 C C . GLN B 1 72 ? -11.234 31.203 15.484 1 94.81 72 GLN B C 1
ATOM 2880 O O . GLN B 1 72 ? -12.43 31.422 15.688 1 94.81 72 GLN B O 1
ATOM 2885 N N . LYS B 1 73 ? -10.734 30.734 14.398 1 95.56 73 LYS B N 1
ATOM 2886 C CA . LYS B 1 73 ? -11.625 30.453 13.281 1 95.56 73 LYS B CA 1
ATOM 2887 C C . LYS B 1 73 ? -12.625 29.359 13.633 1 95.56 73 LYS B C 1
ATOM 2889 O O . LYS B 1 73 ? -13.82 29.484 13.328 1 95.56 73 LYS B O 1
ATOM 2894 N N . LEU B 1 74 ? -12.172 28.344 14.266 1 93.56 74 LEU B N 1
ATOM 2895 C CA . LEU B 1 74 ? -13.031 27.234 14.641 1 93.56 74 LEU B CA 1
ATOM 2896 C C . LEU B 1 74 ? -14.055 27.672 15.688 1 93.56 74 LEU B C 1
ATOM 2898 O O . LEU B 1 74 ? -15.203 27.219 15.664 1 93.56 74 LEU B O 1
ATOM 2902 N N . LYS B 1 75 ? -13.695 28.578 16.531 1 91.75 75 LYS B N 1
ATOM 2903 C CA . LYS B 1 75 ? -14.586 29.047 17.594 1 91.75 75 LYS B CA 1
ATOM 2904 C C . LYS B 1 75 ? -15.633 30 17.031 1 91.75 75 LYS B C 1
ATOM 2906 O O . LYS B 1 75 ? -16.766 30.062 17.516 1 91.75 75 LYS B O 1
ATOM 2911 N N . SER B 1 76 ? -15.227 30.734 15.977 1 95.31 76 SER B N 1
ATOM 2912 C CA . SER B 1 76 ? -16.094 31.797 15.469 1 95.31 76 SER B CA 1
ATOM 2913 C C . SER B 1 76 ? -16.984 31.281 14.344 1 95.31 76 SER B C 1
ATOM 2915 O O . SER B 1 76 ? -18.047 31.859 14.062 1 95.31 76 SER B O 1
ATOM 2917 N N . ASP B 1 77 ? -16.625 30.281 13.68 1 96.81 77 ASP B N 1
ATOM 2918 C CA . ASP B 1 77 ? -17.359 29.719 12.547 1 96.81 77 ASP B CA 1
ATOM 2919 C C . ASP B 1 77 ? -18 28.375 12.898 1 96.81 77 ASP B C 1
ATOM 2921 O O . ASP B 1 77 ? -17.406 27.328 12.672 1 96.81 77 ASP B O 1
ATOM 2925 N N . LYS B 1 78 ? -19.188 28.422 13.297 1 95.81 78 LYS B N 1
ATOM 2926 C CA . LYS B 1 78 ? -19.891 27.234 13.766 1 95.81 78 LYS B CA 1
ATOM 2927 C C . LYS B 1 78 ? -20 26.188 12.656 1 95.81 78 LYS B C 1
ATOM 2929 O O . LYS B 1 78 ? -19.906 24.984 12.914 1 95.81 78 LYS B O 1
ATOM 2934 N N . LYS B 1 79 ? -20.281 26.625 11.461 1 96.62 79 LYS B N 1
ATOM 2935 C CA . LYS B 1 79 ? -20.391 25.719 10.328 1 96.62 79 LYS B CA 1
ATOM 2936 C C . LYS B 1 79 ? -19.078 24.969 10.102 1 96.62 79 LYS B C 1
ATOM 2938 O O . LYS B 1 79 ? -19.078 23.75 9.883 1 96.62 79 LYS B O 1
ATOM 2943 N N . LEU B 1 80 ? -18 25.719 10.148 1 96.44 80 LEU B N 1
ATOM 2944 C CA . LEU B 1 80 ? -16.688 25.109 9.992 1 96.44 80 LEU B CA 1
ATOM 2945 C C . LEU B 1 80 ? -16.391 24.141 11.141 1 96.44 80 LEU B C 1
ATOM 2947 O O . LEU B 1 80 ? -15.898 23.031 10.914 1 96.44 80 LEU B O 1
ATOM 2951 N N . LEU B 1 81 ? -16.672 24.578 12.336 1 97.12 81 LEU B N 1
ATOM 2952 C CA . LEU B 1 81 ? -16.469 23.734 13.508 1 97.12 81 LEU B CA 1
ATOM 2953 C C . LEU B 1 81 ? -17.219 22.422 13.367 1 97.12 81 LEU B C 1
ATOM 2955 O O . LEU B 1 81 ? -16.641 21.344 13.594 1 97.12 81 LEU B O 1
ATOM 2959 N N . THR B 1 82 ? -18.469 22.531 12.953 1 96.75 82 THR B N 1
ATOM 2960 C CA . THR B 1 82 ? -19.297 21.344 12.766 1 96.75 82 THR B CA 1
ATOM 2961 C C . THR B 1 82 ? -18.688 20.422 11.695 1 96.75 82 THR B C 1
ATOM 2963 O O . THR B 1 82 ? -18.609 19.219 11.883 1 96.75 82 THR B O 1
ATOM 2966 N N . SER B 1 83 ? -18.25 21.016 10.633 1 97.06 83 SER B N 1
ATOM 2967 C CA . SER B 1 83 ? -17.656 20.266 9.531 1 97.06 83 SER B CA 1
ATOM 2968 C C . SER B 1 83 ? -16.406 19.531 9.992 1 97.06 83 SER B C 1
ATOM 2970 O O . SER B 1 83 ? -16.219 18.359 9.664 1 97.06 83 SER B O 1
ATOM 2972 N N . VAL B 1 84 ? -15.586 20.219 10.766 1 97.56 84 VAL B N 1
ATOM 2973 C CA . VAL B 1 84 ? -14.336 19.625 11.242 1 97.56 84 VAL B CA 1
ATOM 2974 C C . VAL B 1 84 ? -14.641 18.484 12.211 1 97.56 84 VAL B C 1
ATOM 2976 O O . VAL B 1 84 ? -14.055 17.406 12.117 1 97.56 84 VAL B O 1
ATOM 2979 N N . LEU B 1 85 ? -15.562 18.688 13.133 1 97.31 85 LEU B N 1
ATOM 2980 C CA . LEU B 1 85 ? -15.891 17.672 14.125 1 97.31 85 LEU B CA 1
ATOM 2981 C C . LEU B 1 85 ? -16.5 16.438 13.453 1 97.31 85 LEU B C 1
ATOM 2983 O O . LEU B 1 85 ? -16.156 15.312 13.789 1 97.31 85 LEU B O 1
ATOM 2987 N N . LEU B 1 86 ? -17.375 16.656 12.484 1 97.06 86 LEU B N 1
ATOM 2988 C CA . LEU B 1 86 ? -18.016 15.539 11.773 1 97.06 86 LEU B CA 1
ATOM 2989 C C . LEU B 1 86 ? -16.984 14.766 10.953 1 97.06 86 LEU B C 1
ATOM 2991 O O . LEU B 1 86 ? -17.141 13.57 10.711 1 97.06 86 LEU B O 1
ATOM 2995 N N . ALA B 1 87 ? -15.883 15.422 10.547 1 98.06 87 ALA B N 1
ATOM 2996 C CA . ALA B 1 87 ? -14.82 14.781 9.781 1 98.06 87 ALA B CA 1
ATOM 2997 C C . ALA B 1 87 ? -13.992 13.844 10.656 1 98.06 87 ALA B C 1
ATOM 2999 O O . ALA B 1 87 ? -13.164 13.078 10.156 1 98.06 87 ALA B O 1
ATOM 3000 N N . HIS B 1 88 ? -14.273 13.859 11.977 1 98.25 88 HIS B N 1
ATOM 3001 C CA . HIS B 1 88 ? -13.562 12.992 12.922 1 98.25 88 HIS B CA 1
ATOM 3002 C C . HIS B 1 88 ? -14.414 11.789 13.305 1 98.25 88 HIS B C 1
ATOM 3004 O O . HIS B 1 88 ? -14.016 10.992 14.164 1 98.25 88 HIS B O 1
ATOM 3010 N N . VAL B 1 89 ? -15.641 11.656 12.672 1 97.56 89 VAL B N 1
ATOM 3011 C CA . VAL B 1 89 ? -16.594 10.633 13.102 1 97.56 89 VAL B CA 1
ATOM 3012 C C . VAL B 1 89 ? -16.984 9.766 11.906 1 97.56 89 VAL B C 1
ATOM 3014 O O . VAL B 1 89 ? -17.281 10.281 10.828 1 97.56 89 VAL B O 1
ATOM 3017 N N . VAL B 1 90 ? -16.922 8.516 12.094 1 97.62 90 VAL B N 1
ATOM 3018 C CA . VAL B 1 90 ? -17.391 7.531 11.125 1 97.62 90 VAL B CA 1
ATOM 3019 C C . VAL B 1 90 ? -18.688 6.891 11.625 1 97.62 90 VAL B C 1
ATOM 3021 O O . VAL B 1 90 ? -18.797 6.539 12.805 1 97.62 90 VAL B O 1
ATOM 3024 N N . ASN B 1 91 ? -19.672 6.691 10.766 1 95.88 91 ASN B N 1
ATOM 3025 C CA . ASN B 1 91 ? -20.984 6.156 11.148 1 95.88 91 ASN B CA 1
ATOM 3026 C C . ASN B 1 91 ? -20.984 4.629 11.109 1 95.88 91 ASN B C 1
ATOM 3028 O O . ASN B 1 91 ? -21.875 4.023 10.508 1 95.88 91 ASN B O 1
ATOM 3032 N N . LYS B 1 92 ? -20.062 4.027 11.602 1 96 92 LYS B N 1
ATOM 3033 C CA . LYS B 1 92 ? -19.906 2.596 11.844 1 96 92 LYS B CA 1
ATOM 3034 C C . LYS B 1 92 ? -18.766 2.32 12.812 1 96 92 LYS B C 1
ATOM 3036 O O . LYS B 1 92 ? -17.875 3.152 12.984 1 96 92 LYS B O 1
ATOM 3041 N N . THR B 1 93 ? -18.859 1.203 13.438 1 95.5 93 THR B N 1
ATOM 3042 C CA . THR B 1 93 ? -17.766 0.818 14.32 1 95.5 93 THR B CA 1
ATOM 3043 C C . THR B 1 93 ? -16.625 0.172 13.523 1 95.5 93 THR B C 1
ATOM 3045 O O . THR B 1 93 ? -16.844 -0.778 12.773 1 95.5 93 THR B O 1
ATOM 3048 N N . THR B 1 94 ? -15.516 0.737 13.625 1 95.69 94 THR B N 1
ATOM 3049 C CA . THR B 1 94 ? -14.312 0.174 13.023 1 95.69 94 THR B CA 1
ATOM 3050 C C . THR B 1 94 ? -13.188 0.083 14.047 1 95.69 94 THR B C 1
ATOM 3052 O O . THR B 1 94 ? -12.578 1.097 14.398 1 95.69 94 THR B O 1
ATOM 3055 N N . SER B 1 95 ? -12.906 -1.104 14.484 1 95 95 SER B N 1
ATOM 3056 C CA . SER B 1 95 ? -11.797 -1.321 15.406 1 95 95 SER B CA 1
ATOM 3057 C C . SER B 1 95 ? -10.461 -1.281 14.68 1 95 95 SER B C 1
ATOM 3059 O O . SER B 1 95 ? -10.414 -1.358 13.445 1 95 95 SER B O 1
ATOM 3061 N N . SER B 1 96 ? -9.406 -1.149 15.492 1 93.31 96 SER B N 1
ATOM 3062 C CA . SER B 1 96 ? -8.07 -1.065 14.922 1 93.31 96 SER B CA 1
ATOM 3063 C C . SER B 1 96 ? -7.695 -2.352 14.188 1 93.31 96 SER B C 1
ATOM 3065 O O . SER B 1 96 ? -6.887 -2.334 13.258 1 93.31 96 SER B O 1
ATOM 3067 N N . LYS B 1 97 ? -8.266 -3.459 14.562 1 85.56 97 LYS B N 1
ATOM 3068 C CA . LYS B 1 97 ? -7.984 -4.746 13.93 1 85.56 97 LYS B CA 1
ATOM 3069 C C . LYS B 1 97 ? -8.523 -4.793 12.508 1 85.56 97 LYS B C 1
ATOM 3071 O O . LYS B 1 97 ? -8.086 -5.609 11.695 1 85.56 97 LYS B O 1
ATOM 3076 N N . LYS B 1 98 ? -9.461 -3.9 12.266 1 87.69 98 LYS B N 1
ATOM 3077 C CA . LYS B 1 98 ? -10.094 -3.883 10.953 1 87.69 98 LYS B CA 1
ATOM 3078 C C . LYS B 1 98 ? -9.445 -2.838 10.039 1 87.69 98 LYS B C 1
ATOM 3080 O O . LYS B 1 98 ? -9.797 -2.732 8.867 1 87.69 98 LYS B O 1
ATOM 3085 N N . PHE B 1 99 ? -8.492 -2.09 10.586 1 91 99 PHE B N 1
ATOM 3086 C CA . PHE B 1 99 ? -7.82 -1.075 9.781 1 91 99 PHE B CA 1
ATOM 3087 C C . PHE B 1 99 ? -6.977 -1.719 8.688 1 91 99 PHE B C 1
ATOM 3089 O O . PHE B 1 99 ? -6.316 -2.734 8.922 1 91 99 PHE B O 1
ATOM 3096 N N . LYS B 1 100 ? -7.102 -1.134 7.551 1 83.88 100 LYS B N 1
ATOM 3097 C CA . LYS B 1 100 ? -6.23 -1.501 6.441 1 83.88 100 LYS B CA 1
ATOM 3098 C C . LYS B 1 100 ? -5.426 -0.3 5.953 1 83.88 100 LYS B C 1
ATOM 3100 O O . LYS B 1 100 ? -5.941 0.817 5.891 1 83.88 100 LYS B O 1
ATOM 3105 N N . ASP B 1 101 ? -4.199 -0.58 5.59 1 88.5 101 ASP B N 1
ATOM 3106 C CA . ASP B 1 101 ? -3.334 0.499 5.125 1 88.5 101 ASP B CA 1
ATOM 3107 C C . ASP B 1 101 ? -3.906 1.163 3.873 1 88.5 101 ASP B C 1
ATOM 3109 O O . ASP B 1 101 ? -4.297 0.479 2.924 1 88.5 101 ASP B O 1
ATOM 3113 N N . ASP B 1 102 ? -4.012 2.498 3.92 1 88.75 102 ASP B N 1
ATOM 3114 C CA . ASP B 1 102 ? -4.445 3.379 2.842 1 88.75 102 ASP B CA 1
ATOM 3115 C C . ASP B 1 102 ? -5.945 3.234 2.582 1 88.75 102 ASP B C 1
ATOM 3117 O O . ASP B 1 102 ? -6.441 3.65 1.534 1 88.75 102 ASP B O 1
ATOM 3121 N N . GLU B 1 103 ? -6.594 2.629 3.494 1 89.94 103 GLU B N 1
ATOM 3122 C CA . GLU B 1 103 ? -8.047 2.592 3.357 1 89.94 103 GLU B CA 1
ATOM 3123 C C . GLU B 1 103 ? -8.664 3.967 3.605 1 89.94 103 GLU B C 1
ATOM 3125 O O . GLU B 1 103 ? -8.141 4.75 4.398 1 89.94 103 GLU B O 1
ATOM 3130 N N . LEU B 1 104 ? -9.742 4.234 2.887 1 92.44 104 LEU B N 1
ATOM 3131 C CA . LEU B 1 104 ? -10.508 5.465 3.078 1 92.44 104 LEU B CA 1
ATOM 3132 C C . LEU B 1 104 ? -11.82 5.18 3.793 1 92.44 104 LEU B C 1
ATOM 3134 O O . LEU B 1 104 ? -12.648 4.398 3.307 1 92.44 104 LEU B O 1
ATOM 3138 N N . LEU B 1 105 ? -12.008 5.766 4.934 1 95.44 105 LEU B N 1
ATOM 3139 C CA . LEU B 1 105 ? -13.273 5.688 5.664 1 95.44 105 LEU B CA 1
ATOM 3140 C C . LEU B 1 105 ? -14.133 6.914 5.387 1 95.44 105 LEU B C 1
ATOM 3142 O O . LEU B 1 105 ? -13.648 8.047 5.41 1 95.44 105 LEU B O 1
ATOM 3146 N N . ALA B 1 106 ? -15.344 6.656 5.105 1 95.25 106 ALA B N 1
ATOM 3147 C CA . ALA B 1 106 ? -16.281 7.766 4.957 1 95.25 106 ALA B CA 1
ATOM 3148 C C . ALA B 1 106 ? -16.625 8.375 6.312 1 95.25 106 ALA B C 1
ATOM 3150 O O . ALA B 1 106 ? -17.141 7.688 7.203 1 95.25 106 ALA B O 1
ATOM 3151 N N . SER B 1 107 ? -16.328 9.625 6.488 1 97.25 107 SER B N 1
ATOM 3152 C CA . SER B 1 107 ? -16.719 10.305 7.715 1 97.25 107 SER B CA 1
ATOM 3153 C C . SER B 1 107 ? -18.156 10.82 7.625 1 97.25 107 SER B C 1
ATOM 3155 O O . SER B 1 107 ? -18.812 10.672 6.59 1 97.25 107 SER B O 1
ATOM 3157 N N . MET B 1 108 ? -18.609 11.359 8.719 1 96.19 108 MET B N 1
ATOM 3158 C CA . MET B 1 108 ? -19.938 11.961 8.734 1 96.19 108 MET B CA 1
ATOM 3159 C C . MET B 1 108 ? -19.938 13.289 7.98 1 96.19 108 MET B C 1
ATOM 3161 O O . MET B 1 108 ? -21 13.82 7.664 1 96.19 108 MET B O 1
ATOM 3165 N N . ASN B 1 109 ? -18.75 13.961 7.824 1 96.25 109 ASN B N 1
ATOM 3166 C CA . ASN B 1 109 ? -18.609 14.977 6.785 1 96.25 109 ASN B CA 1
ATOM 3167 C C . ASN B 1 109 ? -18.422 14.344 5.406 1 96.25 109 ASN B C 1
ATOM 3169 O O . ASN B 1 109 ? -17.328 13.883 5.074 1 96.25 109 ASN B O 1
ATOM 3173 N N . THR B 1 110 ? -19.359 14.289 4.582 1 92.38 110 THR B N 1
ATOM 3174 C CA . THR B 1 110 ? -19.438 13.523 3.34 1 92.38 110 THR B CA 1
ATOM 3175 C C . THR B 1 110 ? -18.344 13.977 2.369 1 92.38 110 THR B C 1
ATOM 3177 O O . THR B 1 110 ? -18.016 13.258 1.424 1 92.38 110 THR B O 1
ATOM 3180 N N . ASP B 1 111 ? -17.797 15.117 2.613 1 93.19 111 ASP B N 1
ATOM 3181 C CA . ASP B 1 111 ? -16.766 15.633 1.715 1 93.19 111 ASP B CA 1
ATOM 3182 C C . ASP B 1 111 ? -15.367 15.297 2.227 1 93.19 111 ASP B C 1
ATOM 3184 O O . ASP B 1 111 ? -14.367 15.648 1.596 1 93.19 111 ASP B O 1
ATOM 3188 N N . ALA B 1 112 ? -15.328 14.672 3.396 1 95.5 112 ALA B N 1
ATOM 3189 C CA . ALA B 1 112 ? -14.031 14.406 4.016 1 95.5 112 ALA B CA 1
ATOM 3190 C C . ALA B 1 112 ? -13.891 12.93 4.371 1 95.5 112 ALA B C 1
ATOM 3192 O O . ALA B 1 112 ? -14.609 12.422 5.23 1 95.5 112 ALA B O 1
ATOM 3193 N N . LYS B 1 113 ? -13.031 12.258 3.709 1 96.25 113 LYS B N 1
ATOM 3194 C CA . LYS B 1 113 ? -12.719 10.875 4.055 1 96.25 113 LYS B CA 1
ATOM 3195 C C . LYS B 1 113 ? -11.516 10.805 4.988 1 96.25 113 LYS B C 1
ATOM 3197 O O . LYS B 1 113 ? -10.711 11.742 5.055 1 96.25 113 LYS B O 1
ATOM 3202 N N . ILE B 1 114 ? -11.469 9.797 5.734 1 97.81 114 ILE B N 1
ATOM 3203 C CA . ILE B 1 114 ? -10.359 9.555 6.652 1 97.81 114 ILE B CA 1
ATOM 3204 C C . ILE B 1 114 ? -9.453 8.461 6.09 1 97.81 114 ILE B C 1
ATOM 3206 O O . ILE B 1 114 ? -9.883 7.312 5.93 1 97.81 114 ILE B O 1
ATOM 3210 N N . ARG B 1 115 ? -8.258 8.805 5.762 1 96.75 115 ARG B N 1
ATOM 3211 C CA . ARG B 1 115 ? -7.297 7.816 5.285 1 96.75 115 ARG B CA 1
ATOM 3212 C C . ARG B 1 115 ? -6.559 7.168 6.449 1 96.75 115 ARG B C 1
ATOM 3214 O O . ARG B 1 115 ? -5.926 7.859 7.254 1 96.75 115 ARG B O 1
ATOM 3221 N N . ILE B 1 116 ? -6.617 5.852 6.5 1 96.38 116 ILE B N 1
ATOM 3222 C CA . ILE B 1 116 ? -5.91 5.09 7.523 1 96.38 116 ILE B CA 1
ATOM 3223 C C . ILE B 1 116 ? -4.578 4.594 6.969 1 96.38 116 ILE B C 1
ATOM 3225 O O . ILE B 1 116 ? -4.508 4.121 5.832 1 96.38 116 ILE B O 1
ATOM 3229 N N . ASN B 1 117 ? -3.557 4.793 7.715 1 95.38 117 ASN B N 1
ATOM 3230 C CA . ASN B 1 117 ? -2.256 4.262 7.324 1 95.38 117 ASN B CA 1
ATOM 3231 C C . ASN B 1 117 ? -1.616 3.457 8.445 1 95.38 117 ASN B C 1
ATOM 3233 O O . ASN B 1 117 ? -1.791 3.777 9.625 1 95.38 117 ASN B O 1
ATOM 3237 N N . ILE B 1 118 ? -0.988 2.453 8.117 1 90.69 118 ILE B N 1
ATOM 3238 C CA . ILE B 1 118 ? -0.261 1.57 9.023 1 90.69 118 ILE B CA 1
ATOM 3239 C C . ILE B 1 118 ? 1.201 1.48 8.594 1 90.69 118 ILE B C 1
ATOM 3241 O O . ILE B 1 118 ? 1.502 1.03 7.488 1 90.69 118 ILE B O 1
ATOM 3245 N N . TYR B 1 119 ? 2.061 1.965 9.414 1 87.56 119 TYR B N 1
ATOM 3246 C CA . TYR B 1 119 ? 3.484 2.02 9.102 1 87.56 119 TYR B CA 1
ATOM 3247 C C . TYR B 1 119 ? 4.273 1.06 9.984 1 87.56 119 TYR B C 1
ATOM 3249 O O . TYR B 1 119 ? 4.168 1.104 11.211 1 87.56 119 TYR B O 1
ATOM 3257 N N . LEU B 1 120 ? 4.961 0.179 9.391 1 80.06 120 LEU B N 1
ATOM 3258 C CA . LEU B 1 120 ? 5.922 -0.661 10.102 1 80.06 120 LEU B CA 1
ATOM 3259 C C . LEU B 1 120 ? 7.344 -0.146 9.898 1 80.06 120 LEU B C 1
ATOM 3261 O O . LEU B 1 120 ? 7.809 -0.027 8.766 1 80.06 120 LEU B O 1
ATOM 3265 N N . PRO B 1 121 ? 7.957 0.28 11 1 74.5 121 PRO B N 1
ATOM 3266 C CA . PRO B 1 121 ? 9.328 0.768 10.836 1 74.5 121 PRO B CA 1
ATOM 3267 C C . PRO B 1 121 ? 10.281 -0.31 10.328 1 74.5 121 PRO B C 1
ATOM 3269 O O . PRO B 1 121 ? 10.133 -1.485 10.672 1 74.5 121 PRO B O 1
ATOM 3272 N N . ARG B 1 122 ? 11.18 0.212 9.438 1 71.69 122 ARG B N 1
ATOM 3273 C CA . ARG B 1 122 ? 12.234 -0.665 8.938 1 71.69 122 ARG B CA 1
ATOM 3274 C C . ARG B 1 122 ? 13.531 -0.451 9.703 1 71.69 122 ARG B C 1
ATOM 3276 O O . ARG B 1 122 ? 13.75 0.611 10.289 1 71.69 122 ARG B O 1
ATOM 3283 N N . TYR B 1 123 ? 14.414 -1.394 9.906 1 65.38 123 TYR B N 1
ATOM 3284 C CA . TYR B 1 123 ? 15.758 -1.338 10.469 1 65.38 123 TYR B CA 1
ATOM 3285 C C . TYR B 1 123 ? 15.711 -1.199 11.984 1 65.38 123 TYR B C 1
ATOM 3287 O O . TYR B 1 123 ? 16.656 -0.704 12.602 1 65.38 123 TYR B O 1
ATOM 3295 N N . VAL B 1 124 ? 14.508 -1.397 12.586 1 71.5 124 VAL B N 1
ATOM 3296 C CA . VAL B 1 124 ? 14.398 -1.302 14.031 1 71.5 124 VAL B CA 1
ATOM 3297 C C . VAL B 1 124 ? 14.219 -2.695 14.633 1 71.5 124 VAL B C 1
ATOM 3299 O O . VAL B 1 124 ? 13.398 -3.482 14.156 1 71.5 124 VAL B O 1
ATOM 3302 N N . ARG B 1 125 ? 15.047 -2.973 15.562 1 72.75 125 ARG B N 1
ATOM 3303 C CA . ARG B 1 125 ? 14.977 -4.262 16.25 1 72.75 125 ARG B CA 1
ATOM 3304 C C . ARG B 1 125 ? 14.922 -4.082 17.75 1 72.75 125 ARG B C 1
ATOM 3306 O O . ARG B 1 125 ? 15.656 -3.262 18.312 1 72.75 125 ARG B O 1
ATOM 3313 N N . PRO B 1 126 ? 14.008 -4.793 18.453 1 78.12 126 PRO B N 1
ATOM 3314 C CA . PRO B 1 126 ? 12.945 -5.625 17.891 1 78.12 126 PRO B CA 1
ATOM 3315 C C . PRO B 1 126 ? 11.891 -4.812 17.141 1 78.12 126 PRO B C 1
ATOM 3317 O O . PRO B 1 126 ? 11.672 -3.639 17.453 1 78.12 126 PRO B O 1
ATOM 3320 N N . ILE B 1 127 ? 11.289 -5.438 16.109 1 76.06 127 ILE B N 1
ATOM 3321 C CA . ILE B 1 127 ? 10.258 -4.754 15.336 1 76.06 127 ILE B CA 1
ATOM 3322 C C . ILE B 1 127 ? 9.141 -4.281 16.266 1 76.06 127 ILE B C 1
ATOM 3324 O O . ILE B 1 127 ? 8.547 -5.086 16.984 1 76.06 127 ILE B O 1
ATOM 3328 N N . PRO B 1 128 ? 8.969 -3.061 16.25 1 80.31 128 PRO B N 1
ATOM 3329 C CA . PRO B 1 128 ? 7.883 -2.537 17.078 1 80.31 128 PRO B CA 1
ATOM 3330 C C . PRO B 1 128 ? 6.508 -2.695 16.422 1 80.31 128 PRO B C 1
ATOM 3332 O O . PRO B 1 128 ? 6.414 -3.025 15.242 1 80.31 128 PRO B O 1
ATOM 3335 N N . PRO B 1 129 ? 5.473 -2.508 17.266 1 82 129 PRO B N 1
ATOM 3336 C CA . PRO B 1 129 ? 4.145 -2.42 16.656 1 82 129 PRO B CA 1
ATOM 3337 C C . PRO B 1 129 ? 4.043 -1.305 15.617 1 82 129 PRO B C 1
ATOM 3339 O O . PRO B 1 129 ? 4.766 -0.307 15.703 1 82 129 PRO B O 1
ATOM 3342 N N . PRO B 1 130 ? 3.201 -1.51 14.695 1 86.94 130 PRO B N 1
ATOM 3343 C CA . PRO B 1 130 ? 3.078 -0.483 13.656 1 86.94 130 PRO B CA 1
ATOM 3344 C C . PRO B 1 130 ? 2.502 0.826 14.188 1 86.94 130 PRO B C 1
ATOM 3346 O O . PRO B 1 130 ? 1.763 0.824 15.18 1 86.94 130 PRO B O 1
ATOM 3349 N N . THR B 1 131 ? 2.93 1.871 13.609 1 91.5 131 THR B N 1
ATOM 3350 C CA . THR B 1 131 ? 2.305 3.168 13.844 1 91.5 131 THR B CA 1
ATOM 3351 C C . THR B 1 131 ? 1.067 3.34 12.969 1 91.5 131 THR B C 1
ATOM 3353 O O . THR B 1 131 ? 1.127 3.131 11.75 1 91.5 131 THR B O 1
ATOM 3356 N N . VAL B 1 132 ? -0.053 3.635 13.602 1 95.12 132 VAL B N 1
ATOM 3357 C CA . VAL B 1 132 ? -1.302 3.836 12.875 1 95.12 132 VAL B CA 1
ATOM 3358 C C . VAL B 1 132 ? -1.656 5.32 12.859 1 95.12 132 VAL B C 1
ATOM 3360 O O . VAL B 1 132 ? -1.529 6.008 13.875 1 95.12 132 VAL B O 1
ATOM 3363 N N . THR B 1 133 ? -2.016 5.852 11.695 1 97.69 133 THR B N 1
ATOM 3364 C CA . THR B 1 133 ? -2.459 7.238 11.602 1 97.69 133 THR B CA 1
ATOM 3365 C C . THR B 1 133 ? -3.82 7.328 10.922 1 97.69 133 THR B C 1
ATOM 3367 O O . THR B 1 133 ? -4.203 6.426 10.172 1 97.69 133 THR B O 1
ATOM 3370 N N . ALA B 1 134 ? -4.574 8.312 11.211 1 98.25 134 ALA B N 1
ATOM 3371 C CA . ALA B 1 134 ? -5.785 8.766 10.523 1 98.25 134 ALA B CA 1
ATOM 3372 C C . ALA B 1 134 ? -5.598 10.156 9.93 1 98.25 134 ALA B C 1
ATOM 3374 O O . ALA B 1 134 ? -5.516 11.141 10.664 1 98.25 134 ALA B O 1
ATOM 3375 N N . ASN B 1 135 ? -5.52 10.234 8.648 1 97.94 135 ASN B N 1
ATOM 3376 C CA . ASN B 1 135 ? -5.164 11.477 7.965 1 97.94 135 ASN B CA 1
ATOM 3377 C C . ASN B 1 135 ? -3.875 12.07 8.523 1 97.94 135 ASN B C 1
ATOM 3379 O O . ASN B 1 135 ? -3.805 13.273 8.781 1 97.94 135 ASN B O 1
ATOM 3383 N N . GLY B 1 136 ? -2.994 11.195 8.773 1 97.62 136 GLY B N 1
ATOM 3384 C CA . GLY B 1 136 ? -1.678 11.617 9.219 1 97.62 136 GLY B CA 1
ATOM 3385 C C . GLY B 1 136 ? -1.604 11.859 10.719 1 97.62 136 GLY B C 1
ATOM 3386 O O . GLY B 1 136 ? -0.529 12.125 11.258 1 97.62 136 GLY B O 1
ATOM 3387 N N . CYS B 1 137 ? -2.691 11.781 11.43 1 98.06 137 CYS B N 1
ATOM 3388 C CA . CYS B 1 137 ? -2.725 11.961 12.883 1 98.06 137 CYS B CA 1
ATOM 3389 C C . CYS B 1 137 ? -2.49 10.641 13.602 1 98.06 137 CYS B C 1
ATOM 3391 O O . CYS B 1 137 ? -3.277 9.703 13.461 1 98.06 137 CYS B O 1
ATOM 3393 N N . LYS B 1 138 ? -1.465 10.562 14.352 1 97 138 LYS B N 1
ATOM 3394 C CA . LYS B 1 138 ? -1.102 9.312 15.016 1 97 138 LYS B CA 1
ATOM 3395 C C . LYS B 1 138 ? -2.18 8.891 16.016 1 97 138 LYS B C 1
ATOM 3397 O O . LYS B 1 138 ? -2.646 9.695 16.812 1 97 138 LYS B O 1
ATOM 3402 N N . VAL B 1 139 ? -2.602 7.637 15.93 1 97.69 139 VAL B N 1
ATOM 3403 C CA . VAL B 1 139 ? -3.502 7.039 16.922 1 97.69 139 VAL B CA 1
ATOM 3404 C C . VAL B 1 139 ? -2.719 6.664 18.172 1 97.69 139 VAL B C 1
ATOM 3406 O O . VAL B 1 139 ? -1.962 5.691 18.172 1 97.69 139 VAL B O 1
ATOM 3409 N N . SER B 1 140 ? -2.922 7.402 19.172 1 96.31 140 SER B N 1
ATOM 3410 C CA . SER B 1 140 ? -2.145 7.207 20.391 1 96.31 140 SER B CA 1
ATOM 3411 C C . SER B 1 140 ? -2.783 6.16 21.297 1 96.31 140 SER B C 1
ATOM 3413 O O . SER B 1 140 ? -2.09 5.496 22.078 1 96.31 140 SER B O 1
ATOM 3415 N N . MET B 1 141 ? -4.035 6.039 21.328 1 96.06 141 MET B N 1
ATOM 3416 C CA . MET B 1 141 ? -4.801 5.008 22.031 1 96.06 141 MET B CA 1
ATOM 3417 C C . MET B 1 141 ? -5.934 4.488 21.156 1 96.06 141 MET B C 1
ATOM 3419 O O . MET B 1 141 ? -6.82 5.246 20.766 1 96.06 141 MET B O 1
ATOM 3423 N N . ALA B 1 142 ? -5.816 3.254 20.922 1 96.31 142 ALA B N 1
ATOM 3424 C CA . ALA B 1 142 ? -6.824 2.668 20.031 1 96.31 142 ALA B CA 1
ATOM 3425 C C . ALA B 1 142 ? -7.875 1.904 20.828 1 96.31 142 ALA B C 1
ATOM 3427 O O . ALA B 1 142 ? -7.641 1.536 21.984 1 96.31 142 ALA B O 1
ATOM 3428 N N . ASP B 1 143 ? -9.062 1.821 20.266 1 96.81 143 ASP B N 1
ATOM 3429 C CA . ASP B 1 143 ? -10.086 0.854 20.641 1 96.81 143 ASP B CA 1
ATOM 3430 C C . ASP B 1 143 ? -10.602 1.128 22.047 1 96.81 143 ASP B C 1
ATOM 3432 O O . ASP B 1 143 ? -10.703 0.212 22.875 1 96.81 143 ASP B O 1
ATOM 3436 N N . GLN B 1 144 ? -10.82 2.373 22.344 1 96.69 144 GLN B N 1
ATOM 3437 C CA . GLN B 1 144 ? -11.586 2.705 23.547 1 96.69 144 GLN B CA 1
ATOM 3438 C C . GLN B 1 144 ? -13.078 2.467 23.328 1 96.69 144 GLN B C 1
ATOM 3440 O O . GLN B 1 144 ? -13.758 3.279 22.688 1 96.69 144 GLN B O 1
ATOM 3445 N N . VAL B 1 145 ? -13.562 1.397 23.938 1 95.81 145 VAL B N 1
ATOM 3446 C CA . VAL B 1 145 ? -14.883 0.874 23.594 1 95.81 145 VAL B CA 1
ATOM 3447 C C . VAL B 1 145 ? -15.961 1.656 24.328 1 95.81 145 VAL B C 1
ATOM 3449 O O . VAL B 1 145 ? -15.82 1.954 25.516 1 95.81 145 VAL B O 1
ATOM 3452 N N . ALA B 1 146 ? -16.984 2.047 23.625 1 95.19 146 ALA B N 1
ATOM 3453 C CA . ALA B 1 146 ? -18.203 2.66 24.141 1 95.19 146 ALA B CA 1
ATOM 3454 C C . ALA B 1 146 ? -19.422 1.834 23.781 1 95.19 146 ALA B C 1
ATOM 3456 O O . ALA B 1 146 ? -19.344 0.925 22.953 1 95.19 146 ALA B O 1
ATOM 3457 N N . THR B 1 147 ? -20.547 2.102 24.406 1 94.94 147 THR B N 1
ATOM 3458 C CA . THR B 1 147 ? -21.766 1.359 24.141 1 94.94 147 THR B CA 1
ATOM 3459 C C . THR B 1 147 ? -22.266 1.629 22.734 1 94.94 147 THR B C 1
ATOM 3461 O O . THR B 1 147 ? -22.922 0.773 22.125 1 94.94 147 THR B O 1
ATOM 3464 N N . ASN B 1 148 ? -22.031 2.799 22.266 1 95.75 148 ASN B N 1
ATOM 3465 C CA . ASN B 1 148 ? -22.516 3.15 20.938 1 95.75 148 ASN B CA 1
ATOM 3466 C C . ASN B 1 148 ? -21.375 3.297 19.922 1 95.75 148 ASN B C 1
ATOM 3468 O O . ASN B 1 148 ? -21.5 4.02 18.938 1 95.75 148 ASN B O 1
ATOM 3472 N N . GLY B 1 149 ? -20.203 2.676 20.219 1 96.44 149 GLY B N 1
ATOM 3473 C CA . GLY B 1 149 ? -19.125 2.719 19.234 1 96.44 149 GLY B CA 1
ATOM 3474 C C . GLY B 1 149 ? -17.75 2.555 19.844 1 96.44 149 GLY B C 1
ATOM 3475 O O . GLY B 1 149 ? -17.562 1.782 20.797 1 96.44 149 GLY B O 1
ATOM 3476 N N . VAL B 1 150 ? -16.766 3.172 19.188 1 97.38 150 VAL B N 1
ATOM 3477 C CA . VAL B 1 150 ? -15.383 3.072 19.625 1 97.38 150 VAL B CA 1
ATOM 3478 C C . VAL B 1 150 ? -14.68 4.418 19.438 1 97.38 150 VAL B C 1
ATOM 3480 O O . VAL B 1 150 ? -15.008 5.168 18.516 1 97.38 150 VAL B O 1
ATOM 3483 N N . VAL B 1 151 ? -13.805 4.734 20.328 1 97.38 151 VAL B N 1
ATOM 3484 C CA . VAL B 1 151 ? -13.016 5.961 20.266 1 97.38 151 VAL B CA 1
ATOM 3485 C C . VAL B 1 151 ? -11.547 5.621 20.047 1 97.38 151 VAL B C 1
ATOM 3487 O O . VAL B 1 151 ? -10.992 4.754 20.734 1 97.38 151 VAL B O 1
ATOM 3490 N N . HIS B 1 152 ? -10.977 6.137 19.047 1 98.31 152 HIS B N 1
ATOM 3491 C CA . HIS B 1 152 ? -9.531 6.16 18.859 1 98.31 152 HIS B CA 1
ATOM 3492 C C . HIS B 1 152 ? -8.961 7.535 19.188 1 98.31 152 HIS B C 1
ATOM 3494 O O . HIS B 1 152 ? -9.352 8.531 18.578 1 98.31 152 HIS B O 1
ATOM 3500 N N . VAL B 1 153 ? -8.055 7.637 20.172 1 98.25 153 VAL B N 1
ATOM 3501 C CA . VAL B 1 153 ? -7.449 8.914 20.531 1 98.25 153 VAL B CA 1
ATOM 3502 C C . VAL B 1 153 ? -6.34 9.266 19.547 1 98.25 153 VAL B C 1
ATOM 3504 O O . VAL B 1 153 ? -5.5 8.422 19.219 1 98.25 153 VAL B O 1
ATOM 3507 N N . ILE B 1 154 ? -6.363 10.492 19.031 1 98.12 154 ILE B N 1
ATOM 3508 C CA . ILE B 1 154 ? -5.355 10.898 18.047 1 98.12 154 ILE B CA 1
ATOM 3509 C C . ILE B 1 154 ? -4.59 12.109 18.562 1 98.12 154 ILE B C 1
ATOM 3511 O O . ILE B 1 154 ? -5.113 12.891 19.375 1 98.12 154 ILE B O 1
ATOM 3515 N N . SER B 1 155 ? -3.391 12.297 18.078 1 96.44 155 SER B N 1
ATOM 3516 C CA . SER B 1 155 ? -2.438 13.227 18.672 1 96.44 155 SER B CA 1
ATOM 3517 C C . SER B 1 155 ? -2.494 14.586 17.984 1 96.44 155 SER B C 1
ATOM 3519 O O . SER B 1 155 ? -1.783 15.516 18.375 1 96.44 155 SER B O 1
ATOM 3521 N N . LYS B 1 156 ? -3.23 14.703 16.953 1 96.94 156 LYS B N 1
ATOM 3522 C CA . LYS B 1 156 ? -3.455 15.953 16.234 1 96.94 156 LYS B CA 1
ATOM 3523 C C . LYS B 1 156 ? -4.914 16.094 15.805 1 96.94 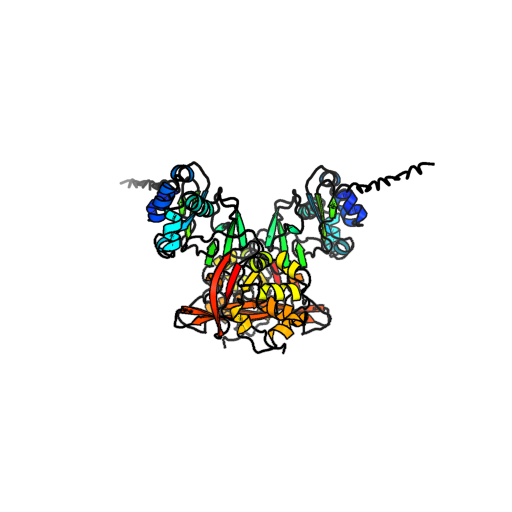156 LYS B C 1
ATOM 3525 O O . LYS B 1 156 ? -5.668 15.109 15.836 1 96.94 156 LYS B O 1
ATOM 3530 N N . VAL B 1 157 ? -5.293 17.312 15.539 1 97.44 157 VAL B N 1
ATOM 3531 C CA . VAL B 1 157 ? -6.609 17.547 14.961 1 97.44 157 VAL B CA 1
ATOM 3532 C C . VAL B 1 157 ? -6.559 17.328 13.453 1 97.44 157 VAL B C 1
ATOM 3534 O O . VAL B 1 157 ? -5.609 17.75 12.789 1 97.44 157 VAL B O 1
ATOM 3537 N N . MET B 1 158 ? -7.508 16.594 12.961 1 97.31 158 MET B N 1
ATOM 3538 C CA . MET B 1 158 ? -7.574 16.422 11.516 1 97.31 158 MET B CA 1
ATOM 3539 C C . MET B 1 158 ? -8 17.719 10.828 1 97.31 158 MET B C 1
ATOM 3541 O O . MET B 1 158 ? -9.18 17.906 10.523 1 97.31 158 MET B O 1
ATOM 3545 N N . TYR B 1 159 ? -7.121 18.531 10.609 1 96 159 TYR B N 1
ATOM 3546 C CA . TYR B 1 159 ? -7.27 19.844 9.977 1 96 159 TYR B CA 1
ATOM 3547 C C . TYR B 1 159 ? -5.973 20.266 9.305 1 96 159 TYR B C 1
ATOM 3549 O O . TYR B 1 159 ? -4.887 20.109 9.867 1 96 159 TYR B O 1
ATOM 3557 N N . PRO B 1 160 ? -6.023 20.844 8.148 1 95 160 PRO B N 1
ATOM 3558 C CA . PRO B 1 160 ? -7.207 21.172 7.352 1 95 160 PRO B CA 1
ATOM 3559 C C . PRO B 1 160 ? -7.945 19.922 6.871 1 95 160 PRO B C 1
ATOM 3561 O O . PRO B 1 160 ? -7.398 18.812 6.926 1 95 160 PRO B O 1
ATOM 3564 N N . LEU B 1 161 ? -9.141 20.125 6.461 1 96.62 161 LEU B N 1
ATOM 3565 C CA . LEU B 1 161 ? -9.93 19.031 5.934 1 96.62 161 LEU B CA 1
ATOM 3566 C C . LEU B 1 161 ? -9.297 18.453 4.672 1 96.62 161 LEU B C 1
ATOM 3568 O O . LEU B 1 161 ? -8.711 19.188 3.875 1 96.62 161 LEU B O 1
ATOM 3572 N N . PRO B 1 162 ? -9.383 17.109 4.551 1 96 162 PRO B N 1
ATOM 3573 C CA . PRO B 1 162 ? -8.836 16.5 3.338 1 96 162 PRO B CA 1
ATOM 3574 C C . PRO B 1 162 ? -9.492 17.016 2.062 1 96 162 PRO B C 1
ATOM 3576 O O . PRO B 1 162 ? -10.688 17.312 2.061 1 96 162 PRO B O 1
ATOM 3579 N N . LEU B 1 163 ? -8.695 17.156 1.067 1 95.19 163 LEU B N 1
ATOM 3580 C CA . LEU B 1 163 ? -9.211 17.547 -0.24 1 95.19 163 LEU B CA 1
ATOM 3581 C C . LEU B 1 163 ? -9.664 16.328 -1.034 1 95.19 163 LEU B C 1
ATOM 3583 O O . LEU B 1 163 ? -9.164 15.227 -0.818 1 95.19 163 LEU B O 1
ATOM 3587 N N . LYS B 1 164 ? -10.586 16.547 -1.977 1 94.06 164 LYS B N 1
ATOM 3588 C CA . LYS B 1 164 ? -11.07 15.484 -2.848 1 94.06 164 LYS B CA 1
ATOM 3589 C C . LYS B 1 164 ? -10.227 15.391 -4.121 1 94.06 164 LYS B C 1
ATOM 3591 O O . LYS B 1 164 ? -10.109 14.32 -4.715 1 94.06 164 LYS B O 1
ATOM 3596 N N . ASP B 1 165 ? -9.602 16.469 -4.449 1 96.12 165 ASP B N 1
ATOM 3597 C CA . ASP B 1 165 ? -8.828 16.562 -5.68 1 96.12 165 ASP B CA 1
ATOM 3598 C C . ASP B 1 165 ? -7.586 15.68 -5.621 1 96.12 165 ASP B C 1
ATOM 3600 O O . ASP B 1 165 ? -7.027 15.461 -4.543 1 96.12 165 ASP B O 1
ATOM 3604 N N . ASN B 1 166 ? -7.188 15.141 -6.816 1 96.06 166 ASN B N 1
ATOM 3605 C CA . ASN B 1 166 ? -5.945 14.375 -6.875 1 96.06 166 ASN B CA 1
ATOM 3606 C C . ASN B 1 166 ? -4.723 15.281 -6.801 1 96.06 166 ASN B C 1
ATOM 3608 O O . ASN B 1 166 ? -4.855 16.516 -6.789 1 96.06 166 ASN B O 1
ATOM 3612 N N . VAL B 1 167 ? -3.588 14.727 -6.723 1 97.38 167 VAL B N 1
ATOM 3613 C CA . VAL B 1 167 ? -2.348 15.461 -6.496 1 97.38 167 VAL B CA 1
ATOM 3614 C C . VAL B 1 167 ? -2.123 16.453 -7.629 1 97.38 167 VAL B C 1
ATOM 3616 O O . VAL B 1 167 ? -1.67 17.578 -7.398 1 97.38 167 VAL B O 1
ATOM 3619 N N . VAL B 1 168 ? -2.443 16.125 -8.914 1 97.75 168 VAL B N 1
ATOM 3620 C CA . VAL B 1 168 ? -2.211 16.984 -10.062 1 97.75 168 VAL B CA 1
ATOM 3621 C C . VAL B 1 168 ? -3.16 18.188 -10.016 1 97.75 168 VAL B C 1
ATOM 3623 O O . VAL B 1 168 ? -2.746 19.328 -10.242 1 97.75 168 VAL B O 1
ATOM 3626 N N . GLU B 1 169 ? -4.371 17.922 -9.664 1 98.19 169 GLU B N 1
ATOM 3627 C CA . GLU B 1 169 ? -5.371 18.969 -9.555 1 98.19 169 GLU B CA 1
ATOM 3628 C C . GLU B 1 169 ? -5.023 19.953 -8.438 1 98.19 169 GLU B C 1
ATOM 3630 O O . GLU B 1 169 ? -5.176 21.172 -8.602 1 98.19 169 GLU B O 1
ATOM 3635 N N . VAL B 1 170 ? -4.594 19.438 -7.344 1 98.25 170 VAL B N 1
ATOM 3636 C CA . VAL B 1 170 ? -4.238 20.297 -6.223 1 98.25 170 VAL B CA 1
ATOM 3637 C C . VAL B 1 170 ? -3.049 21.172 -6.605 1 98.25 170 VAL B C 1
ATOM 3639 O O . VAL B 1 170 ? -3.033 22.375 -6.309 1 98.25 170 VAL B O 1
ATOM 3642 N N . VAL B 1 171 ? -2.08 20.578 -7.23 1 98.44 171 VAL B N 1
ATOM 3643 C CA . VAL B 1 171 ? -0.926 21.344 -7.688 1 98.44 171 VAL B CA 1
ATOM 3644 C C . VAL B 1 171 ? -1.379 22.438 -8.648 1 98.44 171 VAL B C 1
ATOM 3646 O O . VAL B 1 171 ? -0.925 23.578 -8.562 1 98.44 171 VAL B O 1
ATOM 3649 N N . HIS B 1 172 ? -2.25 22.109 -9.547 1 98.19 172 HIS B N 1
ATOM 3650 C CA . HIS B 1 172 ? -2.783 23.062 -10.508 1 98.19 172 HIS B CA 1
ATOM 3651 C C . HIS B 1 172 ? -3.469 24.234 -9.805 1 98.19 172 HIS B C 1
ATOM 3653 O O . HIS B 1 172 ? -3.346 25.375 -10.242 1 98.19 172 HIS B O 1
ATOM 3659 N N . ASN B 1 173 ? -4.137 23.969 -8.742 1 98.12 173 ASN B N 1
ATOM 3660 C CA . ASN B 1 173 ? -4.98 24.953 -8.078 1 98.12 173 ASN B CA 1
ATOM 3661 C C . ASN B 1 173 ? -4.215 25.719 -7.004 1 98.12 173 ASN B C 1
ATOM 3663 O O . ASN B 1 173 ? -4.781 26.562 -6.316 1 98.12 173 ASN B O 1
ATOM 3667 N N . THR B 1 174 ? -3.01 25.406 -6.789 1 97.62 174 THR B N 1
ATOM 3668 C CA . THR B 1 174 ? -2.174 26.094 -5.812 1 97.62 174 THR B CA 1
ATOM 3669 C C . THR B 1 174 ? -1.21 27.047 -6.504 1 97.62 174 THR B C 1
ATOM 3671 O O . THR B 1 174 ? -0.277 26.609 -7.184 1 97.62 174 THR B O 1
ATOM 3674 N N . SER B 1 175 ? -1.38 28.297 -6.293 1 97.31 175 SER B N 1
ATOM 3675 C CA . SER B 1 175 ? -0.67 29.344 -7.027 1 97.31 175 SER B CA 1
ATOM 3676 C C . SER B 1 175 ? 0.838 29.234 -6.832 1 97.31 175 SER B C 1
ATOM 3678 O O . SER B 1 175 ? 1.611 29.484 -7.758 1 97.31 175 SER B O 1
ATOM 3680 N N . SER B 1 176 ? 1.246 28.828 -5.66 1 97.38 176 SER B N 1
ATOM 3681 C CA . SER B 1 176 ? 2.672 28.781 -5.355 1 97.38 176 SER B CA 1
ATOM 3682 C C . SER B 1 176 ? 3.328 27.562 -6 1 97.38 176 SER B C 1
ATOM 3684 O O . SER B 1 176 ? 4.543 27.391 -5.906 1 97.38 176 SER B O 1
ATOM 3686 N N . LEU B 1 177 ? 2.514 26.703 -6.68 1 98.38 177 LEU B N 1
ATOM 3687 C CA . LEU B 1 177 ? 3.053 25.469 -7.254 1 98.38 177 LEU B CA 1
ATOM 3688 C C . LEU B 1 177 ? 2.902 25.469 -8.773 1 98.38 177 LEU B C 1
ATOM 3690 O O . LEU B 1 177 ? 2.863 24.406 -9.398 1 98.38 177 LEU B O 1
ATOM 3694 N N . SER B 1 178 ? 2.834 26.656 -9.352 1 98 178 SER B N 1
ATOM 3695 C CA . SER B 1 178 ? 2.592 26.781 -10.789 1 98 178 SER B CA 1
ATOM 3696 C C . SER B 1 178 ? 3.729 26.172 -11.602 1 98 178 SER B C 1
ATOM 3698 O O . SER B 1 178 ? 3.492 25.547 -12.625 1 98 178 SER B O 1
ATOM 3700 N N . THR B 1 179 ? 4.945 26.375 -11.195 1 97.94 179 THR B N 1
ATOM 3701 C CA . THR B 1 179 ? 6.09 25.828 -11.914 1 97.94 179 THR B CA 1
ATOM 3702 C C . THR B 1 179 ? 6.098 24.312 -11.852 1 97.94 179 THR B C 1
ATOM 3704 O O . THR B 1 179 ? 6.406 23.641 -12.836 1 97.94 179 THR B O 1
ATOM 3707 N N . LEU B 1 180 ? 5.793 23.766 -10.711 1 98.31 180 LEU B N 1
ATOM 3708 C CA . LEU B 1 180 ? 5.695 22.312 -10.586 1 98.31 180 LEU B CA 1
ATOM 3709 C C . LEU B 1 180 ? 4.625 21.75 -11.523 1 98.31 180 LEU B C 1
ATOM 3711 O O . LEU B 1 180 ? 4.812 20.703 -12.133 1 98.31 180 LEU B O 1
ATOM 3715 N N . TYR B 1 181 ? 3.516 22.469 -11.594 1 98.31 181 TYR B N 1
ATOM 3716 C CA . TYR B 1 181 ? 2.457 22.031 -12.5 1 98.31 181 TYR B CA 1
ATOM 3717 C C . TYR B 1 181 ? 2.957 21.969 -13.938 1 98.31 181 TYR B C 1
ATOM 3719 O O . TYR B 1 181 ? 2.693 21 -14.648 1 98.31 181 TYR B O 1
ATOM 3727 N N . LYS B 1 182 ? 3.656 23 -14.383 1 97.69 182 LYS B N 1
ATOM 3728 C CA . LYS B 1 182 ? 4.238 23.016 -15.727 1 97.69 182 LYS B CA 1
ATOM 3729 C C . LYS B 1 182 ? 5.168 21.828 -15.93 1 97.69 182 LYS B C 1
ATOM 3731 O O . LYS B 1 182 ? 5.156 21.203 -16.984 1 97.69 182 LYS B O 1
ATOM 3736 N N . ALA B 1 183 ? 5.918 21.516 -14.938 1 97.44 183 ALA B N 1
ATOM 3737 C CA . ALA B 1 183 ? 6.824 20.359 -15.016 1 97.44 183 ALA B CA 1
ATOM 3738 C C . ALA B 1 183 ? 6.047 19.062 -15.148 1 97.44 183 ALA B C 1
ATOM 3740 O O . ALA B 1 183 ? 6.41 18.188 -15.945 1 97.44 183 ALA B O 1
ATOM 3741 N N . ILE B 1 184 ? 4.98 18.906 -14.367 1 97.56 184 ILE B N 1
ATOM 3742 C CA . ILE B 1 184 ? 4.152 17.703 -14.414 1 97.56 184 ILE B CA 1
ATOM 3743 C C . ILE B 1 184 ? 3.553 17.547 -15.805 1 97.56 184 ILE B C 1
ATOM 3745 O O . ILE B 1 184 ? 3.574 16.453 -16.375 1 97.56 184 ILE B O 1
ATOM 3749 N N . MET B 1 185 ? 3.068 18.625 -16.344 1 96.69 185 MET B N 1
ATOM 3750 C CA . MET B 1 185 ? 2.469 18.578 -17.672 1 96.69 185 MET B CA 1
ATOM 3751 C C . MET B 1 185 ? 3.514 18.25 -18.734 1 96.69 185 MET B C 1
ATOM 3753 O O . MET B 1 185 ? 3.215 17.562 -19.719 1 96.69 185 MET B O 1
ATOM 3757 N N . ALA B 1 186 ? 4.738 18.656 -18.531 1 95.88 186 ALA B N 1
ATOM 3758 C CA . ALA B 1 186 ? 5.824 18.438 -19.484 1 95.88 186 ALA B CA 1
ATOM 3759 C C . ALA B 1 186 ? 6.215 16.969 -19.531 1 95.88 186 ALA B C 1
ATOM 3761 O O . ALA B 1 186 ? 6.871 16.516 -20.484 1 95.88 186 ALA B O 1
ATOM 3762 N N . THR B 1 187 ? 5.93 16.141 -18.469 1 92.81 187 THR B N 1
ATOM 3763 C CA . THR B 1 187 ? 6.305 14.734 -18.406 1 92.81 187 THR B CA 1
ATOM 3764 C C . THR B 1 187 ? 5.559 13.922 -19.453 1 92.81 187 THR B C 1
ATOM 3766 O O . THR B 1 187 ? 6.039 12.875 -19.891 1 92.81 187 THR B O 1
ATOM 3769 N N . GLY B 1 188 ? 4.32 14.352 -19.75 1 90 188 GLY B N 1
ATOM 3770 C CA . GLY B 1 188 ? 3.455 13.586 -20.641 1 90 188 GLY B CA 1
ATOM 3771 C C . GLY B 1 188 ? 2.738 12.453 -19.922 1 90 188 GLY B C 1
ATOM 3772 O O . GLY B 1 188 ? 2.012 11.68 -20.562 1 90 188 GLY B O 1
ATOM 3773 N N . VAL B 1 189 ? 3.012 12.336 -18.609 1 86.88 189 VAL B N 1
ATOM 3774 C CA . VAL B 1 189 ? 2.367 11.227 -17.922 1 86.88 189 VAL B CA 1
ATOM 3775 C C . VAL B 1 189 ? 1.508 11.766 -16.781 1 86.88 189 VAL B C 1
ATOM 3777 O O . VAL B 1 189 ? 1.324 11.102 -15.758 1 86.88 189 VAL B O 1
ATOM 3780 N N . SER B 1 190 ? 1.07 12.969 -16.891 1 92.25 190 SER B N 1
ATOM 3781 C CA . SER B 1 190 ? 0.266 13.609 -15.859 1 92.25 190 SER B CA 1
ATOM 3782 C C . SER B 1 190 ? -1.006 12.812 -15.578 1 92.25 190 SER B C 1
ATOM 3784 O O . SER B 1 190 ? -1.473 12.758 -14.438 1 92.25 190 SER B O 1
ATOM 3786 N N . ASP B 1 191 ? -1.557 12.133 -16.578 1 90.25 191 ASP B N 1
ATOM 3787 C CA . ASP B 1 191 ? -2.777 11.352 -16.406 1 90.25 191 ASP B CA 1
ATOM 3788 C C . ASP B 1 191 ? -2.525 10.125 -15.523 1 90.25 191 ASP B C 1
ATOM 3790 O O . ASP B 1 191 ? -3.373 9.758 -14.711 1 90.25 191 ASP B O 1
ATOM 3794 N N . ILE B 1 192 ? -1.377 9.594 -15.727 1 85.81 192 ILE B N 1
ATOM 3795 C CA . ILE B 1 192 ? -1.019 8.43 -14.93 1 85.81 192 ILE B CA 1
ATOM 3796 C C . ILE B 1 192 ? -0.893 8.82 -13.461 1 85.81 192 ILE B C 1
ATOM 3798 O O . ILE B 1 192 ? -1.351 8.102 -12.578 1 85.81 192 ILE B O 1
ATOM 3802 N N . ILE B 1 193 ? -0.359 9.969 -13.25 1 90.5 193 ILE B N 1
ATOM 3803 C CA . ILE B 1 193 ? -0.188 10.469 -11.891 1 90.5 193 ILE B CA 1
ATOM 3804 C C . ILE B 1 193 ? -1.547 10.844 -11.305 1 90.5 193 ILE B C 1
ATOM 3806 O O . ILE B 1 193 ? -1.857 10.492 -10.164 1 90.5 193 ILE B O 1
ATOM 3810 N N . ALA B 1 194 ? -2.373 11.453 -12.102 1 92.62 194 ALA B N 1
ATOM 3811 C CA . ALA B 1 194 ? -3.682 11.922 -11.648 1 92.62 194 ALA B CA 1
ATOM 3812 C C . ALA B 1 194 ? -4.605 10.75 -11.344 1 92.62 194 ALA B C 1
ATOM 3814 O O . ALA B 1 194 ? -5.348 10.773 -10.359 1 92.62 194 ALA B O 1
ATOM 3815 N N . ASP B 1 195 ? -4.504 9.719 -12.172 1 86.44 195 ASP B N 1
ATOM 3816 C CA . ASP B 1 195 ? -5.434 8.602 -12.062 1 86.44 195 ASP B CA 1
ATOM 3817 C C . ASP B 1 195 ? -4.891 7.52 -11.133 1 86.44 195 ASP B C 1
ATOM 3819 O O . ASP B 1 195 ? -5.613 6.594 -10.758 1 86.44 195 ASP B O 1
ATOM 3823 N N . GLY B 1 196 ? -3.652 7.738 -10.781 1 84.81 196 GLY B N 1
ATOM 3824 C CA . GLY B 1 196 ? -3.021 6.727 -9.945 1 84.81 196 GLY B CA 1
ATOM 3825 C C . GLY B 1 196 ? -2.986 7.105 -8.477 1 84.81 196 GLY B C 1
ATOM 3826 O O . GLY B 1 196 ? -3.715 8 -8.039 1 84.81 196 GLY B O 1
ATOM 3827 N N . GLY B 1 197 ? -2.176 6.246 -7.766 1 85.19 197 GLY B N 1
ATOM 3828 C CA . GLY B 1 197 ? -1.984 6.508 -6.348 1 85.19 197 GLY B CA 1
ATOM 3829 C C . GLY B 1 197 ? -2.537 5.414 -5.457 1 85.19 197 GLY B C 1
ATOM 3830 O O . GLY B 1 197 ? -2.973 4.367 -5.945 1 85.19 197 GLY B O 1
ATOM 3831 N N . PRO B 1 198 ? -2.453 5.668 -4.156 1 90.12 198 PRO B N 1
ATOM 3832 C CA . PRO B 1 198 ? -2.049 6.914 -3.504 1 90.12 198 PRO B CA 1
ATOM 3833 C C . PRO B 1 198 ? -0.569 7.234 -3.705 1 90.12 198 PRO B C 1
ATOM 3835 O O . PRO B 1 198 ? 0.246 6.32 -3.863 1 90.12 198 PRO B O 1
ATOM 3838 N N . PHE B 1 199 ? -0.278 8.547 -3.744 1 93.5 199 PHE B N 1
ATOM 3839 C CA . PHE B 1 199 ? 1.085 9.047 -3.883 1 93.5 199 PHE B CA 1
ATOM 3840 C C . PHE B 1 199 ? 1.423 10.016 -2.758 1 93.5 199 PHE B C 1
ATOM 3842 O O . PHE B 1 199 ? 0.527 10.602 -2.148 1 93.5 199 PHE B O 1
ATOM 3849 N N . THR B 1 200 ? 2.654 10.039 -2.455 1 97.62 200 THR B N 1
ATOM 3850 C CA . THR B 1 200 ? 3.219 11.148 -1.69 1 97.62 200 THR B CA 1
ATOM 3851 C C . THR B 1 200 ? 4.008 12.086 -2.6 1 97.62 200 THR B C 1
ATOM 3853 O O . THR B 1 200 ? 5.008 11.688 -3.197 1 97.62 200 THR B O 1
ATOM 3856 N N . LEU B 1 201 ? 3.494 13.242 -2.738 1 98.5 201 LEU B N 1
ATOM 3857 C CA . LEU B 1 201 ? 4.18 14.242 -3.549 1 98.5 201 LEU B CA 1
ATOM 3858 C C . LEU B 1 201 ? 5.016 15.164 -2.674 1 98.5 201 LEU B C 1
ATOM 3860 O O . LEU B 1 201 ? 4.492 15.789 -1.746 1 98.5 201 LEU B O 1
ATOM 3864 N N . LEU B 1 202 ? 6.254 15.18 -2.891 1 98.69 202 LEU B N 1
ATOM 3865 C CA . LEU B 1 202 ? 7.16 16.172 -2.326 1 98.69 202 LEU B CA 1
ATOM 3866 C C . LEU B 1 202 ? 7.25 17.406 -3.227 1 98.69 202 LEU B C 1
ATOM 3868 O O . LEU B 1 202 ? 8.031 17.422 -4.18 1 98.69 202 LEU B O 1
ATOM 3872 N N . ALA B 1 203 ? 6.531 18.453 -2.885 1 98.75 203 ALA B N 1
ATOM 3873 C CA . ALA B 1 203 ? 6.246 19.547 -3.82 1 98.75 203 ALA B CA 1
ATOM 3874 C C . ALA B 1 203 ? 7.16 20.734 -3.568 1 98.75 203 ALA B C 1
ATOM 3876 O O . ALA B 1 203 ? 7.051 21.406 -2.539 1 98.75 203 ALA B O 1
ATOM 3877 N N . PRO B 1 204 ? 8.016 21.062 -4.473 1 98.5 204 PRO B N 1
ATOM 3878 C CA . PRO B 1 204 ? 8.75 22.328 -4.383 1 98.5 204 PRO B CA 1
ATOM 3879 C C . PRO B 1 204 ? 7.926 23.531 -4.867 1 98.5 204 PRO B C 1
ATOM 3881 O O . PRO B 1 204 ? 7.309 23.453 -5.934 1 98.5 204 PRO B O 1
ATOM 3884 N N . PRO B 1 205 ? 7.93 24.531 -4.105 1 98.19 205 PRO B N 1
ATOM 3885 C CA . PRO B 1 205 ? 7.234 25.734 -4.555 1 98.19 205 PRO B CA 1
ATOM 3886 C C . PRO B 1 205 ? 8.008 26.484 -5.637 1 98.19 205 PRO B C 1
ATOM 3888 O O . PRO B 1 205 ? 9.133 26.125 -5.965 1 98.19 205 PRO B O 1
ATOM 3891 N N . ASP B 1 206 ? 7.332 27.547 -6.184 1 97.94 206 ASP B N 1
ATOM 3892 C CA . ASP B 1 206 ? 7.922 28.344 -7.262 1 97.94 206 ASP B CA 1
ATOM 3893 C C . ASP B 1 206 ? 9.266 28.922 -6.844 1 97.94 206 ASP B C 1
ATOM 3895 O O . ASP B 1 206 ? 10.203 28.984 -7.645 1 97.94 206 ASP B O 1
ATOM 3899 N N . ASP B 1 207 ? 9.375 29.359 -5.613 1 96.81 207 ASP B N 1
ATOM 3900 C CA . ASP B 1 207 ? 10.609 29.953 -5.121 1 96.81 207 ASP B CA 1
ATOM 3901 C C . ASP B 1 207 ? 11.75 28.953 -5.141 1 96.81 207 ASP B C 1
ATOM 3903 O O . ASP B 1 207 ? 12.914 29.312 -5.316 1 96.81 207 ASP B O 1
ATOM 3907 N N . ALA B 1 208 ? 11.461 27.672 -4.898 1 96.94 208 ALA B N 1
ATOM 3908 C CA . ALA B 1 208 ? 12.469 26.625 -4.969 1 96.94 208 ALA B CA 1
ATOM 3909 C C . ALA B 1 208 ? 13.031 26.484 -6.383 1 96.94 208 ALA B C 1
ATOM 3911 O O . ALA B 1 208 ? 14.234 26.281 -6.566 1 96.94 208 ALA B O 1
ATOM 3912 N N . PHE B 1 209 ? 12.172 26.578 -7.398 1 96.62 209 PHE B N 1
ATOM 3913 C CA . PHE B 1 209 ? 12.594 26.484 -8.789 1 96.62 209 PHE B CA 1
ATOM 3914 C C . PHE B 1 209 ? 13.469 27.672 -9.172 1 96.62 209 PHE B C 1
ATOM 3916 O O . PHE B 1 209 ? 14.375 27.531 -10 1 96.62 209 PHE B O 1
ATOM 3923 N N . SER B 1 210 ? 13.203 28.828 -8.602 1 94.31 210 SER B N 1
ATOM 3924 C CA . SER B 1 210 ? 13.961 30.031 -8.891 1 94.31 210 SER B CA 1
ATOM 3925 C C . SER B 1 210 ? 15.391 29.922 -8.367 1 94.31 210 SER B C 1
ATOM 3927 O O . SER B 1 210 ? 16.281 30.656 -8.812 1 94.31 210 SER B O 1
ATOM 3929 N N . LYS B 1 211 ? 15.602 29.016 -7.418 1 93.75 211 LYS B N 1
ATOM 3930 C CA . LYS B 1 211 ? 16.922 28.828 -6.824 1 93.75 211 LYS B CA 1
ATOM 3931 C C . LYS B 1 211 ? 17.812 27.953 -7.703 1 93.75 211 LYS B C 1
ATOM 3933 O O . LYS B 1 211 ? 19.016 27.859 -7.469 1 93.75 211 LYS B O 1
ATOM 3938 N N . LEU B 1 212 ? 17.234 27.344 -8.695 1 94.25 212 LEU B N 1
ATOM 3939 C CA . LEU B 1 212 ? 18.016 26.484 -9.594 1 94.25 212 LEU B CA 1
ATOM 3940 C C . LEU B 1 212 ? 18.953 27.312 -10.461 1 94.25 212 LEU B C 1
ATOM 3942 O O . LEU B 1 212 ? 18.656 28.469 -10.781 1 94.25 212 LEU B O 1
ATOM 3946 N N . PRO B 1 213 ? 20.062 26.688 -10.875 1 93.31 213 PRO B N 1
ATOM 3947 C CA . PRO B 1 213 ? 20.938 27.406 -11.812 1 93.31 213 PRO B CA 1
ATOM 3948 C C . PRO B 1 213 ? 20.203 27.844 -13.086 1 93.31 213 PRO B C 1
ATOM 3950 O O . PRO B 1 213 ? 19.297 27.141 -13.555 1 93.31 213 PRO B O 1
ATOM 3953 N N . PRO B 1 214 ? 20.703 28.984 -13.594 1 93.12 214 PRO B N 1
ATOM 3954 C CA . PRO B 1 214 ? 20.047 29.484 -14.805 1 93.12 214 PRO B CA 1
ATOM 3955 C C . PRO B 1 214 ? 20.016 28.453 -15.93 1 93.12 214 PRO B C 1
ATOM 3957 O O . PRO B 1 214 ? 21 27.734 -16.141 1 93.12 214 PRO B O 1
ATOM 3960 N N . GLY B 1 215 ? 18.859 28.281 -16.516 1 94 215 GLY B N 1
ATOM 3961 C CA . GLY B 1 215 ? 18.719 27.391 -17.656 1 94 215 GLY B CA 1
ATOM 3962 C C . GLY B 1 215 ? 18.266 25.984 -17.266 1 94 215 GLY B C 1
ATOM 3963 O O . GLY B 1 215 ? 17.797 25.234 -18.125 1 94 215 GLY B O 1
ATOM 3964 N N . THR B 1 216 ? 18.438 25.641 -16.031 1 93.5 216 THR B N 1
ATOM 3965 C CA . THR B 1 216 ? 18.094 24.297 -15.586 1 93.5 216 THR B CA 1
ATOM 3966 C C . THR B 1 216 ? 16.594 24.031 -15.773 1 93.5 216 THR B C 1
ATOM 3968 O O . THR B 1 216 ? 16.203 23 -16.328 1 93.5 216 THR B O 1
ATOM 3971 N N . LEU B 1 217 ? 15.828 24.984 -15.312 1 94.75 217 LEU B N 1
ATOM 3972 C CA . LEU B 1 217 ? 14.383 24.828 -15.43 1 94.75 217 LEU B CA 1
ATOM 3973 C C . LEU B 1 217 ? 13.969 24.703 -16.891 1 94.75 217 LEU B C 1
ATOM 3975 O O . LEU B 1 217 ? 13.164 23.844 -17.25 1 94.75 217 LEU B O 1
ATOM 3979 N N . ASP B 1 218 ? 14.516 25.516 -17.719 1 95.19 218 ASP B N 1
ATOM 3980 C CA . ASP B 1 218 ? 14.203 25.484 -19.141 1 95.19 218 ASP B CA 1
ATOM 3981 C C . ASP B 1 218 ? 14.57 24.141 -19.75 1 95.19 218 ASP B C 1
ATOM 3983 O O . ASP B 1 218 ? 13.82 23.594 -20.562 1 95.19 218 ASP B O 1
ATOM 3987 N N . SER B 1 219 ? 15.68 23.656 -19.328 1 94.88 219 SER B N 1
ATOM 3988 C CA . SER B 1 219 ? 16.141 22.375 -19.828 1 94.88 219 SER B CA 1
ATOM 3989 C C . SER B 1 219 ? 15.211 21.234 -19.406 1 94.88 219 SER B C 1
ATOM 3991 O O . SER B 1 219 ? 14.953 20.312 -20.172 1 94.88 219 SER B O 1
ATOM 3993 N N . ILE B 1 220 ? 14.758 21.312 -18.234 1 94.19 220 ILE B N 1
ATOM 3994 C CA . ILE B 1 220 ? 13.852 20.312 -17.703 1 94.19 220 ILE B CA 1
ATOM 3995 C C . ILE B 1 220 ? 12.516 20.375 -18.438 1 94.19 220 ILE B C 1
ATOM 3997 O O . ILE B 1 220 ? 11.984 19.344 -18.875 1 94.19 220 ILE B O 1
ATOM 4001 N N . LEU B 1 221 ? 12.016 21.609 -18.672 1 95.5 221 LEU B N 1
ATOM 4002 C CA . LEU B 1 221 ? 10.68 21.781 -19.234 1 95.5 221 LEU B CA 1
ATOM 4003 C C . LEU B 1 221 ? 10.672 21.453 -20.734 1 95.5 221 LEU B C 1
ATOM 4005 O O . LEU B 1 221 ? 9.641 21.062 -21.281 1 95.5 221 LEU B O 1
ATOM 4009 N N . LYS B 1 222 ? 11.828 21.484 -21.375 1 95.44 222 LYS B N 1
ATOM 4010 C CA . LYS B 1 222 ? 11.914 21.25 -22.812 1 95.44 222 LYS B CA 1
ATOM 4011 C C . LYS B 1 222 ? 12.234 19.797 -23.125 1 95.44 222 LYS B C 1
ATOM 4013 O O . LYS B 1 222 ? 12.18 19.359 -24.281 1 95.44 222 LYS B O 1
ATOM 4018 N N . ASN B 1 223 ? 12.57 19.062 -22.125 1 94.19 223 ASN B N 1
ATOM 4019 C CA . ASN B 1 223 ? 12.93 17.656 -22.266 1 94.19 223 ASN B CA 1
ATOM 4020 C C . ASN B 1 223 ? 11.977 16.766 -21.469 1 94.19 223 ASN B C 1
ATOM 4022 O O . ASN B 1 223 ? 12.062 16.688 -20.25 1 94.19 223 ASN B O 1
ATOM 4026 N N . LYS B 1 224 ? 11.172 16.031 -22.234 1 93 224 LYS B N 1
ATOM 4027 C CA . LYS B 1 224 ? 10.141 15.188 -21.641 1 93 224 LYS B CA 1
ATOM 4028 C C . LYS B 1 224 ? 10.75 14.203 -20.641 1 93 224 LYS B C 1
ATOM 4030 O O . LYS B 1 224 ? 10.227 14.016 -19.547 1 93 224 LYS B O 1
ATOM 4035 N N . THR B 1 225 ? 11.836 13.609 -20.984 1 90.19 225 THR B N 1
ATOM 4036 C CA . THR B 1 225 ? 12.492 12.617 -20.141 1 90.19 225 THR B CA 1
ATOM 4037 C C . THR B 1 225 ? 13.039 13.258 -18.875 1 90.19 225 THR B C 1
ATOM 4039 O O . THR B 1 225 ? 12.922 12.695 -17.781 1 90.19 225 THR B O 1
ATOM 4042 N N . ALA B 1 226 ? 13.625 14.406 -19 1 91.88 226 ALA B N 1
ATOM 4043 C CA . ALA B 1 226 ? 14.164 15.125 -17.844 1 91.88 226 ALA B CA 1
ATOM 4044 C C . ALA B 1 226 ? 13.039 15.547 -16.906 1 91.88 226 ALA B C 1
ATOM 4046 O O . ALA B 1 226 ? 13.164 15.398 -15.68 1 91.88 226 ALA B O 1
ATOM 4047 N N . ALA B 1 227 ? 11.961 16.047 -17.469 1 95 227 ALA B N 1
ATOM 4048 C CA . ALA B 1 227 ? 10.812 16.438 -16.672 1 95 227 ALA B CA 1
ATOM 4049 C C . ALA B 1 227 ? 10.242 15.25 -15.906 1 95 227 ALA B C 1
ATOM 4051 O O . ALA B 1 227 ? 9.938 15.359 -14.711 1 95 227 ALA B O 1
ATOM 4052 N N . GLU B 1 228 ? 10.109 14.156 -16.609 1 93.44 228 GLU B N 1
ATOM 4053 C CA . GLU B 1 228 ? 9.578 12.945 -15.977 1 93.44 228 GLU B CA 1
ATOM 4054 C C . GLU B 1 228 ? 10.469 12.492 -14.82 1 93.44 228 GLU B C 1
ATOM 4056 O O . GLU B 1 228 ? 9.969 12.109 -13.758 1 93.44 228 GLU B O 1
ATOM 4061 N N . ARG B 1 229 ? 11.734 12.547 -15 1 92.19 229 ARG B N 1
ATOM 4062 C CA . ARG B 1 229 ? 12.664 12.125 -13.953 1 92.19 229 ARG B CA 1
ATOM 4063 C C . ARG B 1 229 ? 12.539 13.008 -12.719 1 92.19 229 ARG B C 1
ATOM 4065 O O . ARG B 1 229 ? 12.461 12.516 -11.594 1 92.19 229 ARG B O 1
ATOM 4072 N N . VAL B 1 230 ? 12.523 14.25 -12.969 1 95 230 VAL B N 1
ATOM 4073 C CA . VAL B 1 230 ? 12.461 15.188 -11.852 1 95 230 VAL B CA 1
ATOM 4074 C C . VAL B 1 230 ? 11.141 15.016 -11.109 1 95 230 VAL B C 1
ATOM 4076 O O . VAL B 1 230 ? 11.117 14.914 -9.883 1 95 230 VAL B O 1
ATOM 4079 N N . VAL B 1 231 ? 10.031 14.953 -11.852 1 96.19 231 VAL B N 1
ATOM 4080 C CA . VAL B 1 231 ? 8.711 14.867 -11.234 1 96.19 231 VAL B CA 1
ATOM 4081 C C . VAL B 1 231 ? 8.578 13.547 -10.484 1 96.19 231 VAL B C 1
ATOM 4083 O O . VAL B 1 231 ? 8.125 13.523 -9.336 1 96.19 231 VAL B O 1
ATOM 4086 N N . THR B 1 232 ? 9.031 12.453 -11.078 1 93.06 232 THR B N 1
ATOM 4087 C CA . THR B 1 232 ? 8.875 11.148 -10.445 1 93.06 232 THR B CA 1
ATOM 4088 C C . THR B 1 232 ? 9.859 10.984 -9.289 1 93.06 232 THR B C 1
ATOM 4090 O O . THR B 1 232 ? 9.648 10.156 -8.398 1 93.06 232 THR B O 1
ATOM 4093 N N . TYR B 1 233 ? 10.953 11.781 -9.281 1 94.25 233 TYR B N 1
ATOM 4094 C CA . TYR B 1 233 ? 11.859 11.812 -8.141 1 94.25 233 TYR B CA 1
ATOM 4095 C C . TYR B 1 233 ? 11.211 12.508 -6.949 1 94.25 233 TYR B C 1
ATOM 4097 O O . TYR B 1 233 ? 11.648 12.328 -5.809 1 94.25 233 TYR B O 1
ATOM 4105 N N . HIS B 1 234 ? 10.148 13.195 -7.234 1 97.75 234 HIS B N 1
ATOM 4106 C CA . HIS B 1 234 ? 9.398 13.883 -6.188 1 97.75 234 HIS B CA 1
ATOM 4107 C C . HIS B 1 234 ? 8.141 13.117 -5.812 1 97.75 234 HIS B C 1
ATOM 4109 O O . HIS B 1 234 ? 7.285 13.633 -5.09 1 97.75 234 HIS B O 1
ATOM 4115 N N . LEU B 1 235 ? 7.992 11.953 -6.371 1 94.94 235 LEU B N 1
ATOM 4116 C CA . LEU B 1 235 ? 6.816 11.125 -6.117 1 94.94 235 LEU B CA 1
ATOM 4117 C C . LEU B 1 235 ? 7.207 9.82 -5.441 1 94.94 235 LEU B C 1
ATOM 4119 O O . LEU B 1 235 ? 8.102 9.117 -5.91 1 94.94 235 LEU B O 1
ATOM 4123 N N . ILE B 1 236 ? 6.594 9.586 -4.328 1 92.56 236 ILE B N 1
ATOM 4124 C CA . ILE B 1 236 ? 6.746 8.328 -3.611 1 92.56 236 ILE B CA 1
ATOM 4125 C C . ILE B 1 236 ? 5.449 7.531 -3.684 1 92.56 236 ILE B C 1
ATOM 4127 O O . ILE B 1 236 ? 4.359 8.094 -3.564 1 92.56 236 ILE B O 1
ATOM 4131 N N . GLY B 1 237 ? 5.574 6.242 -3.924 1 87.44 237 GLY B N 1
ATOM 4132 C CA . GLY B 1 237 ? 4.391 5.402 -3.885 1 87.44 237 GLY B CA 1
ATOM 4133 C C . GLY B 1 237 ? 3.812 5.25 -2.49 1 87.44 237 GLY B C 1
ATOM 4134 O O . GLY B 1 237 ? 4.555 5.137 -1.514 1 87.44 237 GLY B O 1
ATOM 4135 N N . GLY B 1 238 ? 2.418 5.234 -2.469 1 89.12 238 GLY B N 1
ATOM 4136 C CA . GLY B 1 238 ? 1.739 5.133 -1.188 1 89.12 238 GLY B CA 1
ATOM 4137 C C . GLY B 1 238 ? 1.57 6.473 -0.494 1 89.12 238 GLY B C 1
ATOM 4138 O O . GLY B 1 238 ? 2.172 7.469 -0.901 1 89.12 238 GLY B O 1
ATOM 4139 N N . SER B 1 239 ? 0.75 6.488 0.503 1 94.69 239 SER B N 1
ATOM 4140 C CA . SER B 1 239 ? 0.557 7.688 1.309 1 94.69 239 SER B CA 1
ATOM 4141 C C . SER B 1 239 ? 1.447 7.676 2.545 1 94.69 239 SER B C 1
ATOM 4143 O O . SER B 1 239 ? 1.189 6.93 3.494 1 94.69 239 SER B O 1
ATOM 4145 N N . LYS B 1 240 ? 2.451 8.43 2.467 1 96.31 240 LYS B N 1
ATOM 4146 C CA . LYS B 1 240 ? 3.393 8.562 3.576 1 96.31 240 LYS B CA 1
ATOM 4147 C C . LYS B 1 240 ? 3.277 9.93 4.242 1 96.31 240 LYS B C 1
ATOM 4149 O O . LYS B 1 240 ? 3.877 10.898 3.783 1 96.31 240 LYS B O 1
ATOM 4154 N N . TYR B 1 241 ? 2.529 9.953 5.34 1 97.56 241 TYR B N 1
ATOM 4155 C CA . TYR B 1 241 ? 2.422 11.188 6.109 1 97.56 241 TYR B CA 1
ATOM 4156 C C . TYR B 1 241 ? 3.699 11.453 6.898 1 97.56 241 TYR B C 1
ATOM 4158 O O . TYR B 1 241 ? 4.629 10.641 6.871 1 97.56 241 TYR B O 1
ATOM 4166 N N . LYS B 1 242 ? 3.744 12.555 7.496 1 96.25 242 LYS B N 1
ATOM 4167 C CA . LYS B 1 242 ? 4.941 12.953 8.227 1 96.25 242 LYS B CA 1
ATOM 4168 C C . LYS B 1 242 ? 5.41 11.844 9.164 1 96.25 242 LYS B C 1
ATOM 4170 O O . LYS B 1 242 ? 6.605 11.562 9.25 1 96.25 242 LYS B O 1
ATOM 4175 N N . GLU B 1 243 ? 4.512 11.195 9.844 1 93.12 243 GLU B N 1
ATOM 4176 C CA . GLU B 1 243 ? 4.828 10.133 10.805 1 93.12 243 GLU B CA 1
ATOM 4177 C C . GLU B 1 243 ? 5.633 9.023 10.141 1 93.12 243 GLU B C 1
ATOM 4179 O O . GLU B 1 243 ? 6.477 8.391 10.781 1 93.12 243 GLU B O 1
ATOM 4184 N N . ALA B 1 244 ? 5.332 8.75 8.875 1 92.38 244 ALA B N 1
ATOM 4185 C CA . ALA B 1 244 ? 6.016 7.691 8.133 1 92.38 244 ALA B CA 1
ATOM 4186 C C . ALA B 1 244 ? 7.398 8.141 7.68 1 92.38 244 ALA B C 1
ATOM 4188 O O . ALA B 1 244 ? 8.242 7.32 7.312 1 92.38 244 ALA B O 1
ATOM 4189 N N . LEU B 1 245 ? 7.598 9.438 7.625 1 92.56 245 LEU B N 1
ATOM 4190 C CA . LEU B 1 245 ? 8.859 9.992 7.141 1 92.56 245 LEU B CA 1
ATOM 4191 C C . LEU B 1 245 ? 9.867 10.117 8.273 1 92.56 245 LEU B C 1
ATOM 4193 O O . LEU B 1 245 ? 11.07 10.234 8.031 1 92.56 245 LEU B O 1
ATOM 4197 N N . LEU B 1 246 ? 9.398 10.133 9.484 1 89.38 246 LEU B N 1
ATOM 4198 C CA . LEU B 1 246 ? 10.258 10.305 10.648 1 89.38 246 LEU B CA 1
ATOM 4199 C C . LEU B 1 246 ? 11.055 9.039 10.93 1 89.38 246 LEU B C 1
ATOM 4201 O O . LEU B 1 246 ? 10.539 7.926 10.789 1 89.38 246 LEU B O 1
ATOM 4205 N N . PRO B 1 247 ? 12.297 9.297 11.297 1 82 247 PRO B N 1
ATOM 4206 C CA . PRO B 1 247 ? 13.031 8.125 11.781 1 82 247 PRO B CA 1
ATOM 4207 C C . PRO B 1 247 ? 12.398 7.52 13.039 1 82 247 PRO B C 1
ATOM 4209 O O . PRO B 1 247 ? 11.797 8.234 13.844 1 82 247 PRO B O 1
ATOM 4212 N N . TYR B 1 248 ? 12.414 6.191 13.172 1 74 248 TYR B N 1
ATOM 4213 C CA . TYR B 1 248 ? 11.82 5.523 14.32 1 74 248 TYR B CA 1
ATOM 4214 C C . TYR B 1 248 ? 12.477 5.984 15.617 1 74 248 TYR B C 1
ATOM 4216 O O . TYR B 1 248 ? 11.797 6.172 16.625 1 74 248 TYR B O 1
ATOM 4224 N N . ASN B 1 249 ? 13.797 5.945 15.633 1 68.06 249 ASN B N 1
ATOM 4225 C CA . ASN B 1 249 ? 14.492 6.453 16.812 1 68.06 249 ASN B CA 1
ATOM 4226 C C . ASN B 1 249 ? 15.273 7.727 16.5 1 68.06 249 ASN B C 1
ATOM 4228 O O . ASN B 1 249 ? 16.234 7.699 15.727 1 68.06 249 ASN B O 1
ATOM 4232 N N . THR B 1 250 ? 14.75 8.789 16.953 1 58.91 250 THR B N 1
ATOM 4233 C CA . THR B 1 250 ? 15.352 10.086 16.688 1 58.91 250 THR B CA 1
ATOM 4234 C C . THR B 1 250 ? 16.547 10.344 17.594 1 58.91 250 THR B C 1
ATOM 4236 O O . THR B 1 250 ? 17.266 11.328 17.438 1 58.91 250 THR B O 1
ATOM 4239 N N . SER B 1 251 ? 16.625 9.5 18.562 1 55.56 251 SER B N 1
ATOM 4240 C CA . SER B 1 251 ? 17.688 9.766 19.516 1 55.56 251 SER B CA 1
ATOM 4241 C C . SER B 1 251 ? 19.062 9.516 18.906 1 55.56 251 SER B C 1
ATOM 4243 O O . SER B 1 251 ? 20.078 9.977 19.438 1 55.56 251 SER B O 1
ATOM 4245 N N . HIS B 1 252 ? 19.172 8.711 17.922 1 54.59 252 HIS B N 1
ATOM 4246 C CA . HIS B 1 252 ? 20.438 8.477 17.266 1 54.59 252 HIS B CA 1
ATOM 4247 C C . HIS B 1 252 ? 20.375 8.844 15.781 1 54.59 252 HIS B C 1
ATOM 4249 O O . HIS B 1 252 ? 20.156 7.977 14.93 1 54.59 252 HIS B O 1
ATOM 4255 N N . PRO B 1 253 ? 20.625 10.148 15.562 1 54.72 253 PRO B N 1
ATOM 4256 C CA . PRO B 1 253 ? 20.594 10.578 14.164 1 54.72 253 PRO B CA 1
ATOM 4257 C C . PRO B 1 253 ? 21.469 9.711 13.266 1 54.72 253 PRO B C 1
ATOM 4259 O O . PRO B 1 253 ? 22.547 9.273 13.672 1 54.72 253 PRO B O 1
ATOM 4262 N N . GLY B 1 254 ? 21.016 9.289 12.094 1 56.28 254 GLY B N 1
ATOM 4263 C CA . GLY B 1 254 ? 21.766 8.547 11.094 1 56.28 254 GLY B CA 1
ATOM 4264 C C . GLY B 1 254 ? 21.453 7.062 11.102 1 56.28 254 GLY B C 1
ATOM 4265 O O . GLY B 1 254 ? 21.484 6.41 10.055 1 56.28 254 GLY B O 1
ATOM 4266 N N . ILE B 1 255 ? 21.281 6.492 12.289 1 55.94 255 ILE B N 1
ATOM 4267 C CA . ILE B 1 255 ? 21.172 5.035 12.352 1 55.94 255 ILE B CA 1
ATOM 4268 C C . ILE B 1 255 ? 19.766 4.602 11.953 1 55.94 255 ILE B C 1
ATOM 4270 O O . ILE B 1 255 ? 19.594 3.576 11.289 1 55.94 255 ILE B O 1
ATOM 4274 N N . HIS B 1 256 ? 18.781 5.574 12.18 1 67.25 256 HIS B N 1
ATOM 4275 C CA . HIS B 1 256 ? 17.438 5.059 11.93 1 67.25 256 HIS B CA 1
ATOM 4276 C C . HIS B 1 256 ? 16.672 5.953 10.961 1 67.25 256 HIS B C 1
ATOM 4278 O O . HIS B 1 256 ? 15.484 6.219 11.156 1 67.25 256 HIS B O 1
ATOM 4284 N N . ASP B 1 257 ? 17.516 6.285 9.977 1 74.56 257 ASP B N 1
ATOM 4285 C CA . ASP B 1 257 ? 16.875 7.109 8.961 1 74.56 257 ASP B CA 1
ATOM 4286 C C . ASP B 1 257 ? 15.844 6.305 8.172 1 74.56 257 ASP B C 1
ATOM 4288 O O . ASP B 1 257 ? 15.883 5.07 8.164 1 74.56 257 ASP B O 1
ATOM 4292 N N . THR B 1 258 ? 14.883 7.047 7.695 1 84.12 258 THR B N 1
ATOM 4293 C CA . THR B 1 258 ? 13.844 6.414 6.891 1 84.12 258 THR B CA 1
ATOM 4294 C C . THR B 1 258 ? 14.188 6.488 5.406 1 84.12 258 THR B C 1
ATOM 4296 O O . THR B 1 258 ? 14.523 7.555 4.895 1 84.12 258 THR B O 1
ATOM 4299 N N . PHE B 1 259 ? 14.266 5.348 4.793 1 83.25 259 PHE B N 1
ATOM 4300 C CA . PHE B 1 259 ? 14.539 5.25 3.363 1 83.25 259 PHE B CA 1
ATOM 4301 C C . PHE B 1 259 ? 13.266 4.945 2.582 1 83.25 259 PHE B C 1
ATOM 4303 O O . PHE B 1 259 ? 12.562 3.982 2.889 1 83.25 259 PHE B O 1
ATOM 4310 N N . LEU B 1 260 ? 13 5.777 1.632 1 87.44 260 LEU B N 1
ATOM 4311 C CA . LEU B 1 260 ? 11.828 5.543 0.792 1 87.44 260 LEU B CA 1
ATOM 4312 C C . LEU B 1 260 ? 12.195 5.641 -0.686 1 87.44 260 LEU B C 1
ATOM 4314 O O . LEU B 1 260 ? 12.852 6.594 -1.106 1 87.44 260 LEU B O 1
ATOM 4318 N N . PRO B 1 261 ? 11.844 4.703 -1.473 1 84.19 261 PRO B N 1
ATOM 4319 C CA . PRO B 1 261 ? 12.07 4.797 -2.916 1 84.19 261 PRO B CA 1
ATOM 4320 C C . PRO B 1 261 ? 11.078 5.719 -3.613 1 84.19 261 PRO B C 1
ATOM 4322 O O . PRO B 1 261 ? 9.898 5.754 -3.24 1 84.19 261 PRO B O 1
ATOM 4325 N N . THR B 1 262 ? 11.562 6.414 -4.574 1 90.69 262 THR B N 1
ATOM 4326 C CA . THR B 1 262 ? 10.688 7.234 -5.402 1 90.69 262 THR B CA 1
ATOM 4327 C C . THR B 1 262 ? 10.234 6.457 -6.637 1 90.69 262 THR B C 1
ATOM 4329 O O . THR B 1 262 ? 10.695 5.344 -6.883 1 90.69 262 THR B O 1
ATOM 4332 N N . LEU B 1 263 ? 9.305 7.012 -7.367 1 86.19 263 LEU B N 1
ATOM 4333 C CA . LEU B 1 263 ? 8.859 6.391 -8.609 1 86.19 263 LEU B CA 1
ATOM 4334 C C . LEU B 1 263 ? 9.945 6.453 -9.672 1 86.19 263 LEU B C 1
ATOM 4336 O O . LEU B 1 263 ? 9.914 5.699 -10.648 1 86.19 263 LEU B O 1
ATOM 4340 N N . GLU B 1 264 ? 10.844 7.484 -9.531 1 84.25 264 GLU B N 1
ATOM 4341 C CA . GLU B 1 264 ? 12 7.566 -10.414 1 84.25 264 GLU B CA 1
ATOM 4342 C C . GLU B 1 264 ? 12.938 6.379 -10.203 1 84.25 264 GLU B C 1
ATOM 4344 O O . GLU B 1 264 ? 13.617 5.949 -11.133 1 84.25 264 GLU B O 1
ATOM 4349 N N . GLY B 1 265 ? 12.938 5.832 -9.031 1 78.38 265 GLY B N 1
ATOM 4350 C CA . GLY B 1 265 ? 13.82 4.723 -8.703 1 78.38 265 GLY B CA 1
ATOM 4351 C C . GLY B 1 265 ? 14.859 5.078 -7.652 1 78.38 265 GLY B C 1
ATOM 4352 O O . GLY B 1 265 ? 15.406 4.191 -6.988 1 78.38 265 GLY B O 1
ATOM 4353 N N . GLY B 1 266 ? 15.141 6.305 -7.488 1 81.31 266 GLY B N 1
ATOM 4354 C CA . GLY B 1 266 ? 16.078 6.75 -6.469 1 81.31 266 GLY B CA 1
ATOM 4355 C C . GLY B 1 266 ? 15.531 6.617 -5.059 1 81.31 266 GLY B C 1
ATOM 4356 O O . GLY B 1 266 ? 14.32 6.703 -4.848 1 81.31 266 GLY B O 1
ATOM 4357 N N . GLN B 1 267 ? 16.453 6.457 -4.09 1 83.75 267 GLN B N 1
ATOM 4358 C CA . GLN B 1 267 ? 16.078 6.359 -2.684 1 83.75 267 GLN B CA 1
ATOM 4359 C C . GLN B 1 267 ? 16.281 7.691 -1.966 1 83.75 267 GLN B C 1
ATOM 4361 O O . GLN B 1 267 ? 17.328 8.328 -2.115 1 83.75 267 GLN B O 1
ATOM 4366 N N . LEU B 1 268 ? 15.273 8.07 -1.295 1 91.25 268 LEU B N 1
ATOM 4367 C CA . LEU B 1 268 ? 15.383 9.266 -0.457 1 91.25 268 LEU B CA 1
ATOM 4368 C C . LEU B 1 268 ? 15.609 8.883 1.001 1 91.25 268 LEU B C 1
ATOM 4370 O O . LEU B 1 268 ? 15.031 7.914 1.494 1 91.25 268 LEU B O 1
ATOM 4374 N N . VAL B 1 269 ? 16.453 9.641 1.635 1 89.75 269 VAL B N 1
ATOM 4375 C CA . VAL B 1 269 ? 16.734 9.422 3.051 1 89.75 269 VAL B CA 1
ATOM 4376 C C . VAL B 1 269 ? 16.141 10.562 3.875 1 89.75 269 VAL B C 1
ATOM 4378 O O . VAL B 1 269 ? 16.516 11.727 3.711 1 89.75 269 VAL B O 1
ATOM 4381 N N . PHE B 1 270 ? 15.242 10.195 4.711 1 91.94 270 PHE B N 1
ATOM 4382 C CA . PHE B 1 270 ? 14.609 11.172 5.598 1 91.94 270 PHE B CA 1
ATOM 4383 C C . PHE B 1 270 ? 15.25 11.133 6.98 1 91.94 270 PHE B C 1
ATOM 4385 O O . PHE B 1 270 ? 15.422 10.062 7.566 1 91.94 270 PHE B O 1
ATOM 4392 N N . SER B 1 271 ? 15.602 12.305 7.457 1 90.19 271 SER B N 1
ATOM 4393 C CA . SER B 1 271 ? 16.219 12.445 8.773 1 90.19 271 SER B CA 1
ATOM 4394 C C . SER B 1 271 ? 15.742 13.703 9.477 1 90.19 271 SER B C 1
ATOM 4396 O O . SER B 1 271 ? 15.094 14.562 8.867 1 90.19 271 SER B O 1
ATOM 4398 N N . VAL B 1 272 ? 15.969 13.734 10.773 1 89.88 272 VAL B N 1
ATOM 4399 C CA . VAL B 1 272 ? 15.656 14.914 11.57 1 89.88 272 VAL B CA 1
ATOM 4400 C C . VAL B 1 272 ? 16.953 15.57 12.047 1 89.88 272 VAL B C 1
ATOM 4402 O O . VAL B 1 272 ? 17.828 14.906 12.602 1 89.88 272 VAL B O 1
ATOM 4405 N N . GLU B 1 273 ? 16.984 16.812 11.773 1 88.19 273 GLU B N 1
ATOM 4406 C CA . GLU B 1 273 ? 18.156 17.578 12.188 1 88.19 273 GLU B CA 1
ATOM 4407 C C . GLU B 1 273 ? 18.078 17.953 13.664 1 88.19 273 GLU B C 1
ATOM 4409 O O . GLU B 1 273 ? 17.047 17.75 14.305 1 88.19 273 GLU B O 1
ATOM 4414 N N . THR B 1 274 ? 19.156 18.531 14.141 1 84.75 274 THR B N 1
ATOM 4415 C CA . THR B 1 274 ? 19.266 18.875 15.547 1 84.75 274 THR B CA 1
ATOM 4416 C C . THR B 1 274 ? 18.203 19.906 15.945 1 84.75 274 THR B C 1
ATOM 4418 O O . THR B 1 274 ? 17.75 19.922 17.094 1 84.75 274 THR B O 1
ATOM 4421 N N . ASP B 1 275 ? 17.781 20.719 14.977 1 87.06 275 ASP B N 1
ATOM 4422 C CA . ASP B 1 275 ? 16.781 21.75 15.273 1 87.06 275 ASP B CA 1
ATOM 4423 C C . ASP B 1 275 ? 15.375 21.188 15.172 1 87.06 275 ASP B C 1
ATOM 4425 O O . ASP B 1 275 ? 14.391 21.922 15.328 1 87.06 275 ASP B O 1
ATOM 4429 N N . GLY B 1 276 ? 15.258 19.906 14.812 1 87.31 276 GLY B N 1
ATOM 4430 C CA . GLY B 1 276 ? 13.961 19.25 14.742 1 87.31 276 GLY B CA 1
ATOM 4431 C C . GLY B 1 276 ? 13.367 19.25 13.352 1 87.31 276 GLY B C 1
ATOM 4432 O O . GLY B 1 276 ? 12.312 18.656 13.117 1 87.31 276 GLY B O 1
ATOM 4433 N N . SER B 1 277 ? 14.086 19.812 12.445 1 91.31 277 SER B N 1
ATOM 4434 C CA . SER B 1 277 ? 13.562 19.891 11.086 1 91.31 277 SER B CA 1
ATOM 4435 C C . SER B 1 277 ? 13.688 18.562 10.359 1 91.31 277 SER B C 1
ATOM 4437 O O . SER B 1 277 ? 14.695 17.859 10.516 1 91.31 277 SER B O 1
ATOM 4439 N N . LEU B 1 278 ? 12.664 18.234 9.672 1 93.5 278 LEU B N 1
ATOM 4440 C CA . LEU B 1 278 ? 12.695 17.062 8.797 1 93.5 278 LEU B CA 1
ATOM 4441 C C . LEU B 1 278 ? 13.375 17.406 7.473 1 93.5 278 LEU B C 1
ATOM 4443 O O . LEU B 1 278 ? 13.008 18.375 6.812 1 93.5 278 LEU B O 1
ATOM 4447 N N . VAL B 1 279 ? 14.43 16.609 7.164 1 94.75 279 VAL B N 1
ATOM 4448 C CA . VAL B 1 279 ? 15.195 16.906 5.957 1 94.75 279 VAL B CA 1
ATOM 4449 C C . VAL B 1 279 ? 15.352 15.625 5.129 1 94.75 279 VAL B C 1
ATOM 4451 O O . VAL B 1 279 ? 15.258 14.523 5.66 1 94.75 279 VAL B O 1
ATOM 4454 N N . ILE B 1 280 ? 15.508 15.789 3.84 1 95.38 280 ILE B N 1
ATOM 4455 C CA . ILE B 1 280 ? 15.773 14.703 2.898 1 95.38 280 ILE B CA 1
ATOM 4456 C C . ILE B 1 280 ? 17.234 14.758 2.443 1 95.38 280 ILE B C 1
ATOM 4458 O O . ILE B 1 280 ? 17.703 15.789 1.949 1 95.38 280 ILE B O 1
ATOM 4462 N N . GLY B 1 281 ? 17.938 13.672 2.613 1 91.06 281 GLY B N 1
ATOM 4463 C CA . GLY B 1 281 ? 19.344 13.594 2.209 1 91.06 281 GLY B CA 1
ATOM 4464 C C . GLY B 1 281 ? 20.219 14.625 2.885 1 91.06 281 GLY B C 1
ATOM 4465 O O . GLY B 1 281 ? 21.188 15.102 2.295 1 91.06 281 GLY B O 1
ATOM 4466 N N . ARG B 1 282 ? 19.75 15.109 4.012 1 86.75 282 ARG B N 1
ATOM 4467 C CA . ARG B 1 282 ? 20.453 16.141 4.781 1 86.75 282 ARG B CA 1
ATOM 4468 C C . ARG B 1 282 ? 20.625 17.406 3.961 1 86.75 282 ARG B C 1
ATOM 4470 O O . ARG B 1 282 ? 21.578 18.156 4.152 1 86.75 282 ARG B O 1
ATOM 4477 N N . LYS B 1 283 ? 19.781 17.594 3.031 1 91.88 283 LYS B N 1
ATOM 4478 C CA . LYS B 1 283 ? 19.938 18.719 2.111 1 91.88 283 LYS B CA 1
ATOM 4479 C C . LYS B 1 283 ? 18.625 19.469 1.925 1 91.88 283 LYS B C 1
ATOM 4481 O O . LYS B 1 283 ? 18.594 20.703 1.979 1 91.88 283 LYS B O 1
ATOM 4486 N N . TYR B 1 284 ? 17.578 18.781 1.691 1 95.69 284 TYR B N 1
ATOM 4487 C CA . TYR B 1 284 ? 16.297 19.406 1.363 1 95.69 284 TYR B CA 1
ATOM 4488 C C . TYR B 1 284 ? 15.367 19.422 2.578 1 95.69 284 TYR B C 1
ATOM 4490 O O . TYR B 1 284 ? 15.07 18.375 3.158 1 95.69 284 TYR B O 1
ATOM 4498 N N . LYS B 1 285 ? 14.836 20.516 2.93 1 96.69 285 LYS B N 1
ATOM 4499 C CA . LYS B 1 285 ? 13.992 20.656 4.109 1 96.69 285 LYS B CA 1
ATOM 4500 C C . LYS B 1 285 ? 12.516 20.484 3.75 1 96.69 285 LYS B C 1
ATOM 4502 O O . LYS B 1 285 ? 12.062 20.984 2.719 1 96.69 285 LYS B O 1
ATOM 4507 N N . VAL B 1 286 ? 11.797 19.781 4.555 1 97.56 286 VAL B N 1
ATOM 4508 C CA . VAL B 1 286 ? 10.344 19.703 4.449 1 97.56 286 VAL B CA 1
ATOM 4509 C C . VAL B 1 286 ? 9.695 20.828 5.25 1 97.56 286 VAL B C 1
ATOM 4511 O O . VAL B 1 286 ? 9.836 20.875 6.477 1 97.56 286 VAL B O 1
ATOM 4514 N N . VAL B 1 287 ? 8.945 21.672 4.613 1 96.81 287 VAL B N 1
ATOM 4515 C CA . VAL B 1 287 ? 8.5 22.922 5.238 1 96.81 287 VAL B CA 1
ATOM 4516 C C . VAL B 1 287 ? 7.047 22.781 5.688 1 96.81 287 VAL B C 1
ATOM 4518 O O . VAL B 1 287 ? 6.656 23.328 6.723 1 96.81 287 VAL B O 1
ATOM 4521 N N . LYS B 1 288 ? 6.238 22.172 4.934 1 96.25 288 LYS B N 1
ATOM 4522 C CA . LYS B 1 288 ? 4.852 21.859 5.27 1 96.25 288 LYS B CA 1
ATOM 4523 C C . LYS B 1 288 ? 4.539 20.391 5.023 1 96.25 288 LYS B C 1
ATOM 4525 O O . LYS B 1 288 ? 4.996 19.812 4.035 1 96.25 288 LYS B O 1
ATOM 4530 N N . THR B 1 289 ? 3.83 19.812 5.98 1 97 289 THR B N 1
ATOM 4531 C CA . THR B 1 289 ? 3.576 18.391 5.852 1 97 289 THR B CA 1
ATOM 4532 C C . THR B 1 289 ? 2.078 18.094 5.898 1 97 289 THR B C 1
ATOM 4534 O O . THR B 1 289 ? 1.297 18.922 6.383 1 97 289 THR B O 1
ATOM 4537 N N . ASP B 1 290 ? 1.673 16.953 5.309 1 97.88 290 ASP B N 1
ATOM 4538 C CA . ASP B 1 290 ? 0.437 16.25 5.609 1 97.88 290 ASP B CA 1
ATOM 4539 C C . ASP B 1 290 ? -0.77 16.953 4.992 1 97.88 290 ASP B C 1
ATOM 4541 O O . ASP B 1 290 ? -1.819 17.062 5.629 1 97.88 290 ASP B O 1
ATOM 4545 N N . LEU B 1 291 ? -0.603 17.531 3.818 1 97.75 291 LEU B N 1
ATOM 4546 C CA . LEU B 1 291 ? -1.804 17.922 3.09 1 97.75 291 LEU B CA 1
ATOM 4547 C C . LEU B 1 291 ? -2.471 16.703 2.451 1 97.75 291 LEU B C 1
ATOM 4549 O O . LEU B 1 291 ? -1.963 16.156 1.471 1 97.75 291 LEU B O 1
ATOM 4553 N N . THR B 1 292 ? -3.568 16.312 3.031 1 97.69 292 THR B N 1
ATOM 4554 C CA . THR B 1 292 ? -4.285 15.141 2.535 1 97.69 292 THR B CA 1
ATOM 4555 C C . THR B 1 292 ? -5.074 15.484 1.273 1 97.69 292 THR B C 1
ATOM 4557 O O . THR B 1 292 ? -5.863 16.422 1.268 1 97.69 292 THR B O 1
ATOM 4560 N N . VAL B 1 293 ? -4.82 14.727 0.214 1 97.19 293 VAL B N 1
ATOM 4561 C CA . VAL B 1 293 ? -5.527 14.945 -1.042 1 97.19 293 VAL B CA 1
ATOM 4562 C C . VAL B 1 293 ? -6.215 13.656 -1.478 1 97.19 293 VAL B C 1
ATOM 4564 O O . VAL B 1 293 ? -6.164 12.648 -0.769 1 97.19 293 VAL B O 1
ATOM 4567 N N . GLY B 1 294 ? -6.883 13.656 -2.566 1 94.5 294 GLY B N 1
ATOM 4568 C CA . GLY B 1 294 ? -7.711 12.531 -2.992 1 94.5 294 GLY B CA 1
ATOM 4569 C C . GLY B 1 294 ? -6.918 11.258 -3.219 1 94.5 294 GLY B C 1
ATOM 4570 O O . GLY B 1 294 ? -7.348 10.18 -2.822 1 94.5 294 GLY B O 1
ATOM 4571 N N . ASN B 1 295 ? -5.785 11.438 -3.912 1 93.81 295 ASN B N 1
ATOM 4572 C CA . ASN B 1 295 ? -5.016 10.234 -4.23 1 93.81 295 ASN B CA 1
ATOM 4573 C C . ASN B 1 295 ? -3.646 10.258 -3.561 1 93.81 295 ASN B C 1
ATOM 4575 O O . ASN B 1 295 ? -2.641 9.906 -4.184 1 93.81 295 ASN B O 1
ATOM 4579 N N . GLY B 1 296 ? -3.678 10.766 -2.238 1 96.19 296 GLY B N 1
ATOM 4580 C CA . GLY B 1 296 ? -2.42 10.68 -1.512 1 96.19 296 GLY B CA 1
ATOM 4581 C C . GLY B 1 296 ? -2.195 11.844 -0.566 1 96.19 296 GLY B C 1
ATOM 4582 O O . GLY B 1 296 ? -3.113 12.258 0.144 1 96.19 296 GLY B O 1
ATOM 4583 N N . VAL B 1 297 ? -0.894 12.273 -0.446 1 98.19 297 VAL B N 1
ATOM 4584 C CA . VAL B 1 297 ? -0.493 13.32 0.486 1 98.19 297 VAL B CA 1
ATOM 4585 C C . VAL B 1 297 ? 0.577 14.203 -0.156 1 98.19 297 VAL B C 1
ATOM 4587 O O . VAL B 1 297 ? 1.396 13.719 -0.942 1 98.19 297 VAL B O 1
ATOM 4590 N N . ILE B 1 298 ? 0.525 15.469 0.155 1 98.56 298 ILE B N 1
ATOM 4591 C CA . ILE B 1 298 ? 1.504 16.422 -0.365 1 98.56 298 ILE B CA 1
ATOM 4592 C C . ILE B 1 298 ? 2.301 17.016 0.79 1 98.56 298 ILE B C 1
ATOM 4594 O O . ILE B 1 298 ? 1.727 17.422 1.808 1 98.56 298 ILE B O 1
ATOM 4598 N N . HIS B 1 299 ? 3.531 16.969 0.746 1 98.69 299 HIS B N 1
ATOM 4599 C CA . HIS B 1 299 ? 4.465 17.719 1.569 1 98.69 299 HIS B CA 1
ATOM 4600 C C . HIS B 1 299 ? 5.18 18.797 0.75 1 98.69 299 HIS B C 1
ATOM 4602 O O . HIS B 1 299 ? 5.547 18.562 -0.403 1 98.69 299 HIS B O 1
ATOM 4608 N N . THR B 1 300 ? 5.383 19.938 1.311 1 98.5 300 THR B N 1
ATOM 4609 C CA . THR B 1 300 ? 6.07 21.016 0.613 1 98.5 300 THR B CA 1
ATOM 4610 C C . THR B 1 300 ? 7.547 21.062 1.005 1 98.5 300 THR B C 1
ATOM 4612 O O . THR B 1 300 ? 7.883 20.938 2.184 1 98.5 300 THR B O 1
ATOM 4615 N N . LEU B 1 301 ? 8.375 21.219 0.023 1 98.38 301 LEU B N 1
ATOM 4616 C CA . LEU B 1 301 ? 9.82 21.312 0.227 1 98.38 301 LEU B CA 1
ATOM 4617 C C . LEU B 1 301 ? 10.289 22.766 0.076 1 98.38 301 LEU B C 1
ATOM 4619 O O . LEU B 1 301 ? 9.523 23.625 -0.354 1 98.38 301 LEU B O 1
ATOM 4623 N N . ASP B 1 302 ? 11.555 22.953 0.449 1 97.25 302 ASP B N 1
ATOM 4624 C CA . ASP B 1 302 ? 12.141 24.281 0.276 1 97.25 302 ASP B CA 1
ATOM 4625 C C . ASP B 1 302 ? 12.977 24.344 -0.997 1 97.25 302 ASP B C 1
ATOM 4627 O O . ASP B 1 302 ? 13.43 25.422 -1.39 1 97.25 302 ASP B O 1
ATOM 4631 N N . SER B 1 303 ? 13.211 23.188 -1.617 1 96.44 303 SER B N 1
ATOM 4632 C CA . SER B 1 303 ? 14.094 23.094 -2.779 1 96.44 303 SER B CA 1
ATOM 4633 C C . SER B 1 303 ? 13.617 22.031 -3.752 1 96.44 303 SER B C 1
ATOM 4635 O O . SER B 1 303 ? 12.805 21.172 -3.393 1 96.44 303 SER B O 1
ATOM 4637 N N . VAL B 1 304 ? 14.102 22.172 -5.004 1 97.56 304 VAL B N 1
ATOM 4638 C CA . VAL B 1 304 ? 13.859 21.125 -6.004 1 97.56 304 VAL B CA 1
ATOM 4639 C C . VAL B 1 304 ? 14.898 20.016 -5.863 1 97.56 304 VAL B C 1
ATOM 4641 O O . VAL B 1 304 ? 16.094 20.297 -5.75 1 97.56 304 VAL B O 1
ATOM 4644 N N . MET B 1 305 ? 14.438 18.828 -5.832 1 96.88 305 MET B N 1
ATOM 4645 C CA . MET B 1 305 ? 15.367 17.703 -5.797 1 96.88 305 MET B CA 1
ATOM 4646 C C . MET B 1 305 ? 15.719 17.234 -7.211 1 96.88 305 MET B C 1
ATOM 4648 O O . MET B 1 305 ? 14.852 16.781 -7.953 1 96.88 305 MET B O 1
ATOM 4652 N N . ILE B 1 306 ? 16.938 17.375 -7.586 1 93.12 306 ILE B N 1
ATOM 4653 C CA . ILE B 1 306 ? 17.422 16.906 -8.883 1 93.12 306 ILE B CA 1
ATOM 4654 C C . ILE B 1 306 ? 17.953 15.484 -8.758 1 93.12 306 ILE B C 1
ATOM 4656 O O . ILE B 1 306 ? 18.828 15.219 -7.945 1 93.12 306 ILE B O 1
ATOM 4660 N N . PRO B 1 307 ? 17.344 14.586 -9.531 1 89.94 307 PRO B N 1
ATOM 4661 C CA . PRO B 1 307 ? 17.812 13.203 -9.445 1 89.94 307 PRO B CA 1
ATOM 4662 C C . PRO B 1 307 ? 19.281 13.055 -9.867 1 89.94 307 PRO B C 1
ATOM 4664 O O . PRO B 1 307 ? 19.734 13.75 -10.781 1 89.94 307 PRO B O 1
ATOM 4667 N N . PRO B 1 308 ? 19.969 12.195 -9.125 1 83.62 308 PRO B N 1
ATOM 4668 C CA . PRO B 1 308 ? 21.344 11.922 -9.555 1 83.62 308 PRO B CA 1
ATOM 4669 C C . PRO B 1 308 ? 21.406 11.273 -10.938 1 83.62 308 PRO B C 1
ATOM 4671 O O . PRO B 1 308 ? 20.422 10.688 -11.391 1 83.62 308 PRO B O 1
ATOM 4674 N N . PRO B 1 309 ? 22.516 11.562 -11.711 1 69.62 309 PRO B N 1
ATOM 4675 C CA . PRO B 1 309 ? 22.656 10.883 -13 1 69.62 309 PRO B CA 1
ATOM 4676 C C . PRO B 1 309 ? 22.625 9.367 -12.875 1 69.62 309 PRO B C 1
ATOM 4678 O O . PRO B 1 309 ? 22.969 8.812 -11.828 1 69.62 309 PRO B O 1
ATOM 4681 N N . PHE B 1 310 ? 21.875 8.719 -13.797 1 57.06 310 PHE B N 1
ATOM 4682 C CA . PHE B 1 310 ? 21.891 7.262 -13.797 1 57.06 310 PHE B CA 1
ATOM 4683 C C . PHE B 1 310 ? 23.312 6.738 -13.773 1 57.06 310 PHE B C 1
ATOM 4685 O O . PHE B 1 310 ? 24.203 7.312 -14.398 1 57.06 310 PHE B O 1
ATOM 4692 N N . PRO B 1 311 ? 23.625 5.781 -12.852 1 44.28 311 PRO B N 1
ATOM 4693 C CA . PRO B 1 311 ? 25 5.293 -12.922 1 44.28 311 PRO B CA 1
ATOM 4694 C C . PRO B 1 311 ? 25.375 4.777 -14.305 1 44.28 311 PRO B C 1
ATOM 4696 O O . PRO B 1 311 ? 24.5 4.355 -15.07 1 44.28 311 PRO B O 1
#

Organism: Magallana gigas (NCBI:txid29159)

Nearest PDB structures (foldseek):
  7asg-assembly1_A  TM=9.144E-01  e=4.052E-28  Homo sapiens
  7as7-assembly1_A  TM=9.209E-01  e=1.453E-27  Homo sapiens
  5nv6-assembly1_A  TM=9.197E-01  e=4.343E-27  Homo sapiens
  5yjg-assembly1_A  TM=8.955E-01  e=1.466E-26  Homo sapiens
  2ltc-assembly1_A  TM=9.245E-01  e=3.256E-11  Homo sapiens